Protein AF-0000000082892567 (afdb_homodimer)

Foldseek 3Di:
DPPCPPPDFAKFKFKQAAQAKIKMFIATLQLDTQWIDMDGHDACVVLDLVRRLVVVLVGLVVGCVVSVHADAGAEYFYAYHNQPDPVRQVVNQVCNCVVPVRHYVGYDYDHSQQLLQLQAAALAWAKEWEAALFIWIWTQGNLGDIDIAFPPDDVPGRFLHLLQLLVQLLVVVVCCVVVVDPDPDDCVVSVVLNCVLQVHDDVVSVVCQPPNPPDDSNSSSVSLVSLLVVLVPDVVSLVSLLRSLLVSLVRVVVCCVVYDLVCLAEGEYEYHYDSCVSVVSNVNSNLVNCLVPQSRFKYWYWYFDDGDSRSSRRQSRCCNPVNRHHDDDRNHNVVTTDTDDMDGHD/DPPPPPPDWAKFKFKQAAQAKIKMFIATLQLDTQWMDMDGHDACVVLDLVRRLVVVLVGLVVGCVVSVHADAGAEYFYAYHNQPDPVRVVVNQVCNCVVPVRHYVGYDYDHSQQLLQLQAAALAWAKEWEAALFIWIWTQGNLGDIDIAFPPDDVPGRFLHLLQLLVQLLVVVVCCVVVVDPDPDDCVVSVVLNCVLQVHDDVVSVVCQPPNPPDDSNSSSVSLVSLLVVLVPDVVSLVSLLRSLLVSLVRVVVCCVVYDLVCLAEGEYEYHYDSCVSVVSNVNSNLVNCLVPQSRFKYWYWYFDDGDSRSSRRQSRCCNPVNRHHDDCRSHNVPTTDTDDMDGHD

Nearest PDB structures (foldseek):
  2ch6-assembly1_D  TM=9.113E-01  e=1.694E-34  Homo sapiens
  2ch5-assembly1_A  TM=7.675E-01  e=1.002E-35  Homo sapiens
  2ch5-assembly2_D  TM=7.635E-01  e=1.196E-35  Homo sapiens
  2ch6-assembly2_C  TM=7.774E-01  e=2.400E-33  Homo sapiens
  2ch6-assembly2_B  TM=7.372E-01  e=2.327E-27  Homo sapiens

Radius of gyration: 31.5 Å; Cα contacts (8 Å, |Δi|>4): 1592; chains: 2; bounding box: 50×133×72 Å

Structure (mmCIF, N/CA/C/O backbone):
data_AF-0000000082892567-model_v1
#
loop_
_entity.id
_entity.type
_entity.pdbx_description
1 polymer 'N-acetyl-D-glucosamine kinase'
#
loop_
_atom_site.group_PDB
_atom_site.id
_atom_site.type_symbol
_atom_site.label_atom_id
_atom_site.label_alt_id
_atom_site.label_comp_id
_atom_site.label_asym_id
_atom_site.label_entity_id
_atom_site.label_seq_id
_atom_site.pdbx_PDB_ins_code
_atom_site.Cartn_x
_atom_site.Cartn_y
_atom_site.Cartn_z
_atom_site.occupancy
_atom_site.B_iso_or_equiv
_atom_site.auth_seq_id
_atom_site.auth_comp_id
_atom_site.auth_asym_id
_atom_site.auth_atom_id
_atom_site.pdbx_PDB_model_num
ATOM 1 N N . MET A 1 1 ? -14.508 -62.719 -37.344 1 25.8 1 MET A N 1
ATOM 2 C CA . MET A 1 1 ? -14.484 -61.375 -37.938 1 25.8 1 MET A CA 1
ATOM 3 C C . MET A 1 1 ? -14.031 -60.344 -36.906 1 25.8 1 MET A C 1
ATOM 5 O O . MET A 1 1 ? -14.789 -60 -36.031 1 25.8 1 MET A O 1
ATOM 9 N N . THR A 1 2 ? -12.742 -60.438 -36.406 1 26.75 2 THR A N 1
ATOM 10 C CA . THR A 1 2 ? -11.961 -59.938 -35.281 1 26.75 2 THR A CA 1
ATOM 11 C C . THR A 1 2 ? -11.867 -58.406 -35.312 1 26.75 2 THR A C 1
ATOM 13 O O . THR A 1 2 ? -11.352 -57.844 -36.281 1 26.75 2 THR A O 1
ATOM 16 N N . GLY A 1 3 ? -12.93 -57.656 -35.031 1 30.45 3 GLY A N 1
ATOM 17 C CA . GLY A 1 3 ? -12.984 -56.219 -35.031 1 30.45 3 GLY A CA 1
ATOM 18 C C . GLY A 1 3 ? -11.719 -55.562 -34.531 1 30.45 3 GLY A C 1
ATOM 19 O O . GLY A 1 3 ? -11.32 -55.781 -33.375 1 30.45 3 GLY A O 1
ATOM 20 N N . GLN A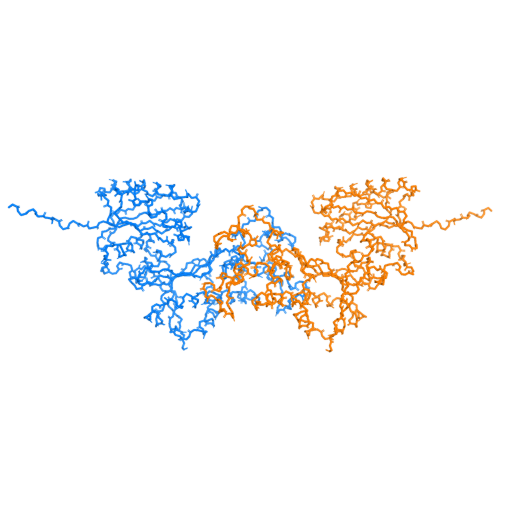 1 4 ? -10.609 -55.562 -35.281 1 30.02 4 GLN A N 1
ATOM 21 C CA . GLN A 1 4 ? -9.367 -54.844 -34.969 1 30.02 4 GLN A CA 1
ATOM 22 C C . GLN A 1 4 ? -9.641 -53.531 -34.281 1 30.02 4 GLN A C 1
ATOM 24 O O . GLN A 1 4 ? -10.234 -52.625 -34.875 1 30.02 4 GLN A O 1
ATOM 29 N N . LYS A 1 5 ? -10.156 -53.469 -33.094 1 39.41 5 LYS A N 1
ATOM 30 C CA . LYS A 1 5 ? -10.148 -52.25 -32.25 1 39.41 5 LYS A CA 1
ATOM 31 C C . LYS A 1 5 ? -8.891 -51.438 -32.5 1 39.41 5 LYS A C 1
ATOM 33 O O . LYS A 1 5 ? -7.801 -51.812 -32.062 1 39.41 5 LYS A O 1
ATOM 38 N N . GLY A 1 6 ? -8.398 -51 -33.688 1 37.25 6 GLY A N 1
ATOM 39 C CA . GLY A 1 6 ? -7.195 -50.281 -34.062 1 37.25 6 GLY A CA 1
ATOM 40 C C . GLY A 1 6 ? -6.746 -49.281 -33 1 37.25 6 GLY A C 1
ATOM 41 O O . GLY A 1 6 ? -7.562 -48.562 -32.438 1 37.25 6 GLY A O 1
ATOM 42 N N . ASP A 1 7 ? -5.789 -49.438 -32.094 1 42.62 7 ASP A N 1
ATOM 43 C CA . ASP A 1 7 ? -5.23 -48.906 -30.875 1 42.62 7 ASP A CA 1
ATOM 44 C C . ASP A 1 7 ? -5.023 -47.375 -31 1 42.62 7 ASP A C 1
ATOM 46 O O . ASP A 1 7 ? -3.984 -46.938 -31.484 1 42.62 7 ASP A O 1
ATOM 50 N N . GLY A 1 8 ? -5.836 -46.469 -31.703 1 52.12 8 GLY A N 1
ATOM 51 C CA . GLY A 1 8 ? -5.836 -45.125 -32.188 1 52.12 8 GLY A CA 1
ATOM 52 C C . GLY A 1 8 ? -5.16 -44.156 -31.25 1 52.12 8 GLY A C 1
ATOM 53 O O . GLY A 1 8 ? -5.219 -44.312 -30.031 1 52.12 8 GLY A O 1
ATOM 54 N N . VAL A 1 9 ? -4.094 -43.344 -31.812 1 65.06 9 VAL A N 1
ATOM 55 C CA . VAL A 1 9 ? -3.25 -42.375 -31.141 1 65.06 9 VAL A CA 1
ATOM 56 C C . VAL A 1 9 ? -4.117 -41.406 -30.344 1 65.06 9 VAL A C 1
ATOM 58 O O . VAL A 1 9 ? -5.012 -40.75 -30.906 1 65.06 9 VAL A O 1
ATOM 61 N N . ARG A 1 10 ? -4.094 -41.469 -28.953 1 88.62 10 ARG A N 1
ATOM 62 C CA . ARG A 1 10 ? -4.855 -40.562 -28.109 1 88.62 10 ARG A CA 1
ATOM 63 C C . ARG A 1 10 ? -4.41 -39.125 -28.344 1 88.62 10 ARG A C 1
ATOM 65 O O . ARG A 1 10 ? -3.219 -38.844 -28.484 1 88.62 10 ARG A O 1
ATOM 72 N N . LEU A 1 11 ? -5.395 -38.375 -28.609 1 95.44 11 LEU A N 1
ATOM 73 C CA . LEU A 1 11 ? -5.184 -36.938 -28.891 1 95.44 11 LEU A CA 1
ATOM 74 C C . LEU A 1 11 ? -5.457 -36.094 -27.641 1 95.44 11 LEU A C 1
ATOM 76 O O . LEU A 1 11 ? -6.457 -36.312 -26.953 1 95.44 11 LEU A O 1
ATOM 80 N N . TYR A 1 12 ? -4.484 -35.25 -27.328 1 96.75 12 TYR A N 1
ATOM 81 C CA . TYR A 1 12 ? -4.625 -34.312 -26.234 1 96.75 12 TYR A CA 1
ATOM 82 C C . TYR A 1 12 ? -4.465 -32.875 -26.719 1 96.75 12 TYR A C 1
ATOM 84 O O . TYR A 1 12 ? -3.844 -32.625 -27.75 1 96.75 12 TYR A O 1
ATOM 92 N N . ALA A 1 13 ? -5.027 -31.938 -25.984 1 97.94 13 ALA A N 1
ATOM 93 C CA . ALA A 1 13 ? -4.875 -30.516 -26.328 1 97.94 13 ALA A CA 1
ATOM 94 C C . ALA A 1 13 ? -4.59 -29.688 -25.094 1 97.94 13 ALA A C 1
ATOM 96 O O . ALA A 1 13 ? -4.938 -30.078 -23.969 1 97.94 13 ALA A O 1
ATOM 97 N N . GLY A 1 14 ? -3.848 -28.641 -25.281 1 97.19 14 GLY A N 1
ATOM 98 C CA . GLY A 1 14 ? -3.555 -27.672 -24.25 1 97.19 14 GLY A CA 1
ATOM 99 C C . GLY A 1 14 ? -3.771 -26.234 -24.688 1 97.19 14 GLY A C 1
ATOM 100 O O . GLY A 1 14 ? -3.539 -25.891 -25.859 1 97.19 14 GLY A O 1
ATOM 101 N N . VAL A 1 15 ? -4.234 -25.406 -23.766 1 97.25 15 VAL A N 1
ATOM 102 C CA . VAL A 1 15 ? -4.449 -23.984 -24 1 97.25 15 VAL A CA 1
ATOM 103 C C . VAL A 1 15 ? -3.713 -23.156 -22.953 1 97.25 15 VAL A C 1
ATOM 105 O O . VAL A 1 15 ? -3.811 -23.453 -21.75 1 97.25 15 VAL A O 1
ATOM 108 N N . GLU A 1 16 ? -2.943 -22.266 -23.359 1 94.69 16 GLU A N 1
ATOM 109 C CA . GLU A 1 16 ? -2.404 -21.203 -22.5 1 94.69 16 GLU A CA 1
ATOM 110 C C . GLU A 1 16 ? -3.035 -19.859 -22.828 1 94.69 16 GLU A C 1
ATOM 112 O O . GLU A 1 16 ? -2.844 -19.328 -23.922 1 94.69 16 GLU A O 1
ATOM 117 N N . GLY A 1 17 ? -3.721 -19.312 -21.906 1 92.5 17 GLY A N 1
ATOM 118 C CA . GLY A 1 17 ? -4.426 -18.062 -22.141 1 92.5 17 GLY A CA 1
ATOM 119 C C . GLY A 1 17 ? -3.893 -16.922 -21.297 1 92.5 17 GLY A C 1
ATOM 120 O O . GLY A 1 17 ? -3.912 -16.984 -20.062 1 92.5 17 GLY A O 1
ATOM 121 N N . GLY A 1 18 ? -3.471 -15.891 -21.938 1 85.19 18 GLY A N 1
ATOM 122 C CA . GLY A 1 18 ? -3.035 -14.656 -21.312 1 85.19 18 GLY A CA 1
ATOM 123 C C . GLY A 1 18 ? -3.846 -13.445 -21.75 1 85.19 18 GLY A C 1
ATOM 124 O O . GLY A 1 18 ? -4.785 -13.578 -22.531 1 85.19 18 GLY A O 1
ATOM 125 N N . ALA A 1 19 ? -3.508 -12.273 -21.312 1 74 19 ALA A N 1
ATOM 126 C CA . ALA A 1 19 ? -4.262 -11.047 -21.578 1 74 19 ALA A CA 1
ATOM 127 C C . ALA A 1 19 ? -4.141 -10.625 -23.031 1 74 19 ALA A C 1
ATOM 129 O O . ALA A 1 19 ? -5.07 -10.047 -23.594 1 74 19 ALA A O 1
ATOM 130 N N . THR A 1 20 ? -3.09 -10.938 -23.609 1 77.5 20 THR A N 1
ATOM 131 C CA . THR A 1 20 ? -2.842 -10.43 -24.953 1 77.5 20 THR A CA 1
ATOM 132 C C . THR A 1 20 ? -3.182 -11.484 -26 1 77.5 20 THR A C 1
ATOM 134 O O . THR A 1 20 ? -3.775 -11.172 -27.031 1 77.5 20 THR A O 1
ATOM 137 N N . HIS A 1 21 ? -2.76 -12.695 -25.734 1 86.88 21 HIS A N 1
ATOM 138 C CA . HIS A 1 21 ? -3.027 -13.797 -26.656 1 86.88 21 HIS A CA 1
ATOM 139 C C . HIS A 1 21 ? -3.207 -15.109 -25.906 1 86.88 21 HIS A C 1
ATOM 141 O O . HIS A 1 21 ? -2.842 -15.219 -24.734 1 86.88 21 HIS A O 1
ATOM 147 N N . PHE A 1 22 ? -3.875 -16 -26.625 1 91.38 22 PHE A N 1
ATOM 148 C CA . PHE A 1 22 ? -3.811 -17.375 -26.109 1 91.38 22 PHE A CA 1
ATOM 149 C C . PHE A 1 22 ? -3.348 -18.328 -27.203 1 91.38 22 PHE A C 1
ATOM 151 O O . PHE A 1 22 ? -3.381 -18 -28.391 1 91.38 22 PHE A O 1
ATOM 158 N N . HIS A 1 23 ? -2.77 -19.453 -26.797 1 94.44 23 HIS A N 1
ATOM 159 C CA . HIS A 1 23 ? -2.17 -20.469 -27.641 1 94.44 23 HIS A CA 1
ATOM 160 C C . HIS A 1 23 ? -2.812 -21.828 -27.406 1 94.44 23 HIS A C 1
ATOM 162 O O . HIS A 1 23 ? -3.105 -22.188 -26.266 1 94.44 23 HIS A O 1
ATOM 168 N N . VAL A 1 24 ? -3.029 -22.516 -28.516 1 96.44 24 VAL A N 1
ATOM 169 C CA . VAL A 1 24 ? -3.561 -23.875 -28.438 1 96.44 24 VAL A CA 1
ATOM 170 C C . VAL A 1 24 ? -2.592 -24.859 -29.109 1 96.44 24 VAL A C 1
ATOM 172 O O . VAL A 1 24 ? -1.979 -24.531 -30.125 1 96.44 24 VAL A O 1
ATOM 175 N N . VAL A 1 25 ? -2.477 -26.047 -28.516 1 96.19 25 VAL A N 1
ATOM 176 C CA . VAL A 1 25 ? -1.657 -27.078 -29.125 1 96.19 25 VAL A CA 1
ATOM 177 C C . VAL A 1 25 ? -2.379 -28.422 -29.031 1 96.19 25 VAL A C 1
ATOM 179 O O . VAL A 1 25 ? -3.121 -28.672 -28.078 1 96.19 25 VAL A O 1
ATOM 182 N N . PHE A 1 26 ? -2.232 -29.234 -30.078 1 96.94 26 PHE A N 1
ATOM 183 C CA . PHE A 1 26 ? -2.615 -30.641 -30.062 1 96.94 26 PHE A CA 1
ATOM 184 C C . PHE A 1 26 ? -1.384 -31.531 -30.016 1 96.94 26 PHE A C 1
ATOM 186 O O . PHE A 1 26 ? -0.423 -31.328 -30.75 1 96.94 26 PHE A O 1
ATOM 193 N N . ILE A 1 27 ? -1.401 -32.469 -29.094 1 93.31 27 ILE A N 1
ATOM 194 C CA . ILE A 1 27 ? -0.278 -33.406 -29.031 1 93.31 27 ILE A CA 1
ATOM 195 C C . ILE A 1 27 ? -0.796 -34.844 -29.016 1 93.31 27 ILE A C 1
ATOM 197 O O . ILE A 1 27 ? -1.955 -35.062 -28.672 1 93.31 27 ILE A O 1
ATOM 201 N N . ASP A 1 28 ? 0.092 -35.781 -29.391 1 92.06 28 ASP A N 1
ATOM 202 C CA . ASP A 1 28 ? -0.268 -37.188 -29.312 1 92.06 28 ASP A CA 1
ATOM 203 C C . ASP A 1 28 ? 0.314 -37.812 -28.062 1 92.06 28 ASP A C 1
ATOM 205 O O . ASP A 1 28 ? 0.802 -37.125 -27.172 1 92.06 28 ASP A O 1
ATOM 209 N N . SER A 1 29 ? 0.178 -39.156 -27.906 1 88.5 29 SER A N 1
ATOM 210 C CA . SER A 1 29 ? 0.551 -39.875 -26.703 1 88.5 29 SER A CA 1
ATOM 211 C C . SER A 1 29 ? 2.062 -39.875 -26.5 1 88.5 29 SER A C 1
ATOM 213 O O . SER A 1 29 ? 2.551 -40.25 -25.422 1 88.5 29 SER A O 1
ATOM 215 N N . THR A 1 30 ? 2.803 -39.375 -27.531 1 81.88 30 THR A N 1
ATOM 216 C CA . THR A 1 30 ? 4.25 -39.312 -27.391 1 81.88 30 THR A CA 1
ATOM 217 C C . THR A 1 30 ? 4.676 -37.875 -27.031 1 81.88 30 THR A C 1
ATOM 219 O O . THR A 1 30 ? 5.852 -37.625 -26.766 1 81.88 30 THR A O 1
ATOM 222 N N . GLY A 1 31 ? 3.732 -37.031 -27.062 1 82.75 31 GLY A N 1
ATOM 223 C CA . GLY A 1 31 ? 4.047 -35.625 -26.766 1 82.75 31 GLY A CA 1
ATOM 224 C C . GLY A 1 31 ? 4.367 -34.812 -28 1 82.75 31 GLY A C 1
ATOM 225 O O . GLY A 1 31 ? 4.68 -33.625 -27.906 1 82.75 31 GLY A O 1
ATOM 226 N N . GLN A 1 32 ? 4.301 -35.406 -29.156 1 86.06 32 GLN A N 1
ATOM 227 C CA . GLN A 1 32 ? 4.57 -34.719 -30.406 1 86.06 32 GLN A CA 1
ATOM 228 C C . GLN A 1 32 ? 3.455 -33.719 -30.719 1 86.06 32 GLN A C 1
ATOM 230 O O . GLN A 1 32 ? 2.271 -34.062 -30.656 1 86.06 32 GLN A O 1
ATOM 235 N N . LYS A 1 33 ? 3.895 -32.562 -31.078 1 91.69 33 LYS A N 1
ATOM 236 C CA . LYS A 1 33 ? 2.93 -31.547 -31.469 1 91.69 33 LYS A CA 1
ATOM 237 C C . LYS A 1 33 ? 2.363 -31.844 -32.875 1 91.69 33 LYS A C 1
ATOM 239 O O . LYS A 1 33 ? 3.117 -32.031 -33.812 1 91.69 33 LYS A O 1
ATOM 244 N N . LEU A 1 34 ? 1.123 -31.828 -32.969 1 95.06 34 LEU A N 1
ATOM 245 C CA . LEU A 1 34 ? 0.446 -32.156 -34.219 1 95.06 34 LEU A CA 1
ATOM 246 C C . LEU A 1 34 ? -0.129 -30.891 -34.875 1 95.06 34 LEU A C 1
ATOM 248 O O . LEU A 1 34 ? -0.246 -30.828 -36.094 1 95.06 34 LEU A O 1
ATOM 252 N N . ALA A 1 35 ? -0.543 -29.984 -34.062 1 96.62 35 ALA A N 1
ATOM 253 C CA . ALA A 1 35 ? -1.157 -28.75 -34.562 1 96.62 35 ALA A CA 1
ATOM 254 C C . ALA A 1 35 ? -1.074 -27.656 -33.5 1 96.62 35 ALA A C 1
ATOM 256 O O . ALA A 1 35 ? -0.91 -27.938 -32.312 1 96.62 35 ALA A O 1
ATOM 257 N N . GLU A 1 36 ? -1.102 -26.484 -33.969 1 96.19 36 GLU A N 1
ATOM 258 C CA . GLU A 1 36 ? -1.115 -25.328 -33.062 1 96.19 36 GLU A CA 1
ATOM 259 C C . GLU A 1 36 ? -1.984 -24.203 -33.625 1 96.19 36 GLU A C 1
ATOM 261 O O . GLU A 1 36 ? -2.209 -24.125 -34.812 1 96.19 36 GLU A O 1
ATOM 266 N N . GLY A 1 37 ? -2.508 -23.391 -32.75 1 95.25 37 GLY A N 1
ATOM 267 C CA . GLY A 1 37 ? -3.316 -22.234 -33.062 1 95.25 37 GLY A CA 1
ATOM 268 C C . GLY A 1 37 ? -3.162 -21.094 -32.094 1 95.25 37 GLY A C 1
ATOM 269 O O . GLY A 1 37 ? -2.514 -21.25 -31.047 1 95.25 37 GLY A O 1
ATOM 270 N N . THR A 1 38 ? -3.619 -19.922 -32.5 1 94.5 38 THR A N 1
ATOM 271 C CA . THR A 1 38 ? -3.549 -18.75 -31.641 1 94.5 38 THR A CA 1
ATOM 272 C C . THR A 1 38 ? -4.855 -17.969 -31.688 1 94.5 38 THR A C 1
ATOM 274 O O . THR A 1 38 ? -5.672 -18.172 -32.594 1 94.5 38 THR A O 1
ATOM 277 N N . GLY A 1 39 ? -5.039 -17.219 -30.703 1 92.44 39 GLY A N 1
ATOM 278 C CA . GLY A 1 39 ? -6.184 -16.312 -30.641 1 92.44 39 GLY A CA 1
ATOM 279 C C . GLY A 1 39 ? -5.914 -15.062 -29.844 1 92.44 39 GLY A C 1
ATOM 280 O O . GLY A 1 39 ? -4.805 -14.867 -29.328 1 92.44 39 GLY A O 1
ATOM 281 N N . GLU A 1 40 ? -7.008 -14.203 -29.797 1 90.69 40 GLU A N 1
ATOM 282 C CA . GLU A 1 40 ? -6.93 -12.969 -29.031 1 90.69 40 GLU A CA 1
ATOM 283 C C . GLU A 1 40 ? -6.941 -13.25 -27.531 1 90.69 40 GLU A C 1
ATOM 285 O O . GLU A 1 40 ? -7.383 -14.312 -27.094 1 90.69 40 GLU A O 1
ATOM 290 N N . GLY A 1 41 ? -6.586 -12.266 -26.828 1 88.12 41 GLY A N 1
ATOM 291 C CA . GLY A 1 41 ? -6.434 -12.383 -25.375 1 88.12 41 GLY A CA 1
ATOM 292 C C . GLY A 1 41 ? -7.578 -13.117 -24.719 1 88.12 41 GLY A C 1
ATOM 293 O O . GLY A 1 41 ? -8.719 -13.039 -25.172 1 88.12 41 GLY A O 1
ATOM 294 N N . LEU A 1 42 ? -7.23 -13.883 -23.594 1 89.44 42 LEU A N 1
ATOM 295 C CA . LEU A 1 42 ? -8.188 -14.711 -22.875 1 89.44 42 LEU A CA 1
ATOM 296 C C . LEU A 1 42 ? -7.941 -14.641 -21.375 1 89.44 42 LEU A C 1
ATOM 298 O O . LEU A 1 42 ? -6.957 -15.188 -20.875 1 89.44 42 LEU A O 1
ATOM 302 N N . ASN A 1 43 ? -8.828 -14.008 -20.672 1 87.25 43 ASN A N 1
ATOM 303 C CA . ASN A 1 43 ? -8.859 -13.945 -19.219 1 87.25 43 ASN A CA 1
ATOM 304 C C . ASN A 1 43 ? -10.219 -14.391 -18.672 1 87.25 43 ASN A C 1
ATOM 306 O O . ASN A 1 43 ? -11.25 -13.797 -19 1 87.25 43 ASN A O 1
ATOM 310 N N . LEU A 1 44 ? -10.133 -15.391 -17.891 1 90 44 LEU A N 1
ATOM 311 C CA . LEU A 1 44 ? -11.352 -16.047 -17.453 1 90 44 LEU A CA 1
ATOM 312 C C . LEU A 1 44 ? -12.242 -15.07 -16.688 1 90 44 LEU A C 1
ATOM 314 O O . LEU A 1 44 ? -13.469 -15.078 -16.844 1 90 44 LEU A O 1
ATOM 318 N N . LEU A 1 45 ? -11.664 -14.219 -15.93 1 81.19 45 LEU A N 1
ATOM 319 C CA . LEU A 1 45 ? -12.438 -13.289 -15.117 1 81.19 45 LEU A CA 1
ATOM 320 C C . LEU A 1 45 ? -13.086 -12.219 -15.984 1 81.19 45 LEU A C 1
ATOM 322 O O . LEU A 1 45 ? -14.18 -11.734 -15.664 1 81.19 45 LEU A O 1
ATOM 326 N N . ILE A 1 46 ? -12.484 -11.875 -17.062 1 80.88 46 ILE A N 1
ATOM 327 C CA . ILE A 1 46 ? -12.969 -10.82 -17.938 1 80.88 46 ILE A CA 1
ATOM 328 C C . ILE A 1 46 ? -13.992 -11.391 -18.922 1 80.88 46 ILE A C 1
ATOM 330 O O . ILE A 1 46 ? -15.078 -10.828 -19.078 1 80.88 46 ILE A O 1
ATOM 334 N N . GLU A 1 47 ? -13.688 -12.555 -19.453 1 89.44 47 GLU A N 1
ATOM 335 C CA . GLU A 1 47 ? -14.516 -13.148 -20.5 1 89.44 47 GLU A CA 1
ATOM 336 C C . GLU A 1 47 ? -15.703 -13.906 -19.906 1 89.44 47 GLU A C 1
ATOM 338 O O . GLU A 1 47 ? -16.719 -14.102 -20.562 1 89.44 47 GLU A O 1
ATOM 343 N N . GLY A 1 48 ? -15.508 -14.359 -18.75 1 90.56 48 GLY A N 1
ATOM 344 C CA . GLY A 1 48 ? -16.516 -15.211 -18.141 1 90.56 48 GLY A CA 1
ATOM 345 C C . GLY A 1 48 ? -16.453 -16.656 -18.625 1 90.56 48 GLY A C 1
ATOM 346 O O . GLY A 1 48 ? -15.805 -16.953 -19.625 1 90.56 48 GLY A O 1
ATOM 347 N N . VAL A 1 49 ? -17.203 -17.547 -17.938 1 95.5 49 VAL A N 1
ATOM 348 C CA . VAL A 1 49 ? -17.172 -18.984 -18.188 1 95.5 49 VAL A CA 1
ATOM 349 C C . VAL A 1 49 ? -17.688 -19.281 -19.609 1 95.5 49 VAL A C 1
ATOM 351 O O . VAL A 1 49 ? -17.016 -19.969 -20.375 1 95.5 49 VAL A O 1
ATOM 354 N N . GLU A 1 50 ? -18.766 -18.734 -19.953 1 96.56 50 GLU A N 1
ATOM 355 C CA . GLU A 1 50 ? -19.375 -19.016 -21.25 1 96.56 50 GLU A CA 1
ATOM 356 C C . GLU A 1 50 ? -18.531 -18.438 -22.391 1 96.56 50 GLU A C 1
ATOM 358 O O . GLU A 1 50 ? -18.266 -19.125 -23.375 1 96.56 50 GLU A O 1
ATOM 363 N N . GLY A 1 51 ? -18.156 -17.203 -22.188 1 95.5 51 GLY A N 1
ATOM 364 C CA . GLY A 1 51 ? -17.344 -16.531 -23.203 1 95.5 51 GLY A CA 1
ATOM 365 C C . GLY A 1 51 ? -16 -17.203 -23.422 1 95.5 51 GLY A C 1
ATOM 366 O O . GLY A 1 51 ? -15.602 -17.438 -24.562 1 95.5 51 GLY A O 1
ATOM 367 N N . ALA A 1 52 ? -15.336 -17.516 -22.422 1 96 52 ALA A N 1
ATOM 368 C CA . ALA A 1 52 ? -14.039 -18.188 -22.516 1 96 52 ALA A CA 1
ATOM 369 C C . ALA A 1 52 ? -14.172 -19.562 -23.156 1 96 52 ALA A C 1
ATOM 371 O O . ALA A 1 52 ? -13.375 -19.922 -24.016 1 96 52 ALA A O 1
ATOM 372 N N . SER A 1 53 ? -15.203 -20.281 -22.766 1 97.25 53 SER A N 1
ATOM 373 C CA . SER A 1 53 ? -15.43 -21.625 -23.297 1 97.25 53 SER A CA 1
ATOM 374 C C . SER A 1 53 ? -15.688 -21.594 -24.797 1 97.25 53 SER A C 1
ATOM 376 O O . SER A 1 53 ? -15.125 -22.391 -25.547 1 97.25 53 SER A O 1
ATOM 378 N N . LYS A 1 54 ? -16.5 -20.688 -25.156 1 97.12 54 LYS A N 1
ATOM 379 C CA . LYS A 1 54 ? -16.812 -20.578 -26.578 1 97.12 54 LYS A CA 1
ATOM 380 C C . LYS A 1 54 ? -15.578 -20.234 -27.391 1 97.12 54 LYS A C 1
ATOM 382 O O . LYS A 1 54 ? -15.32 -20.844 -28.438 1 97.12 54 LYS A O 1
ATOM 387 N N . LYS A 1 55 ? -14.852 -19.281 -26.938 1 96.38 55 LYS A N 1
ATOM 388 C CA . LYS A 1 55 ? -13.633 -18.844 -27.625 1 96.38 55 LYS A CA 1
ATOM 389 C C . LYS A 1 55 ? -12.648 -20.016 -27.781 1 96.38 55 LYS A C 1
ATOM 391 O O . LYS A 1 55 ? -12.07 -20.188 -28.844 1 96.38 55 LYS A O 1
ATOM 396 N N . ILE A 1 56 ? -12.469 -20.75 -26.75 1 97.5 56 ILE A N 1
ATOM 397 C CA . ILE A 1 56 ? -11.539 -21.875 -26.734 1 97.5 56 ILE A CA 1
ATOM 398 C C . ILE A 1 56 ? -12.047 -22.969 -27.656 1 97.5 56 ILE A C 1
ATOM 400 O O . ILE A 1 56 ? -11.305 -23.469 -28.516 1 97.5 56 ILE A O 1
ATOM 404 N N . ALA A 1 57 ? -13.305 -23.297 -27.531 1 98.06 57 ALA A N 1
ATOM 405 C CA . ALA A 1 57 ? -13.898 -24.375 -28.328 1 98.06 57 ALA A CA 1
ATOM 406 C C . ALA A 1 57 ? -13.836 -24.062 -29.812 1 98.06 57 ALA A C 1
ATOM 408 O O . ALA A 1 57 ? -13.477 -24.922 -30.625 1 98.06 57 ALA A O 1
ATOM 409 N N . ASP A 1 58 ? -14.18 -22.844 -30.078 1 97.81 58 ASP A N 1
ATOM 410 C CA . ASP A 1 58 ? -14.156 -22.438 -31.484 1 97.81 58 ASP A CA 1
ATOM 411 C C . ASP A 1 58 ? -12.75 -22.562 -32.062 1 97.81 58 ASP A C 1
ATOM 413 O O . ASP A 1 58 ? -12.578 -23.047 -33.188 1 97.81 58 ASP A O 1
ATOM 417 N N . ASN A 1 59 ? -11.805 -22.125 -31.359 1 97.88 59 ASN A N 1
ATOM 418 C CA . ASN A 1 59 ? -10.43 -22.188 -31.828 1 97.88 59 ASN A CA 1
ATOM 419 C C . ASN A 1 59 ? -9.953 -23.641 -31.969 1 97.88 59 ASN A C 1
ATOM 421 O O . ASN A 1 59 ? -9.289 -23.984 -32.938 1 97.88 59 ASN A O 1
ATOM 425 N N . LEU A 1 60 ? -10.297 -24.422 -31 1 98.06 60 LEU A N 1
ATOM 426 C CA . LEU A 1 60 ? -9.914 -25.828 -31.031 1 98.06 60 LEU A CA 1
ATOM 427 C C . LEU A 1 60 ? -10.523 -26.531 -32.25 1 98.06 60 LEU A C 1
ATOM 429 O O . LEU A 1 60 ? -9.852 -27.312 -32.938 1 98.06 60 LEU A O 1
ATOM 433 N N . LYS A 1 61 ? -11.766 -26.281 -32.531 1 98.19 61 LYS A N 1
ATOM 434 C CA . LYS A 1 61 ? -12.438 -26.859 -33.688 1 98.19 61 LYS A CA 1
ATOM 435 C C . LYS A 1 61 ? -11.766 -26.422 -35 1 98.19 61 LYS A C 1
ATOM 437 O O . LYS A 1 61 ? -11.492 -27.25 -35.844 1 98.19 61 LYS A O 1
ATOM 442 N N . ASP A 1 62 ? -11.547 -25.156 -35.031 1 98.06 62 ASP A N 1
ATOM 443 C CA . ASP A 1 62 ? -10.922 -24.609 -36.219 1 98.06 62 ASP A CA 1
ATOM 444 C C . ASP A 1 62 ? -9.531 -25.203 -36.438 1 98.06 62 ASP A C 1
ATOM 446 O O . ASP A 1 62 ? -9.188 -25.609 -37.562 1 98.06 62 ASP A O 1
ATOM 450 N N . THR A 1 63 ? -8.727 -25.266 -35.375 1 98 63 THR A N 1
ATOM 451 C CA . THR A 1 63 ? -7.363 -25.781 -35.438 1 98 63 THR A CA 1
ATOM 452 C C . THR A 1 63 ? -7.367 -27.266 -35.812 1 98 63 THR A C 1
ATOM 454 O O . THR A 1 63 ? -6.559 -27.719 -36.625 1 98 63 THR A O 1
ATOM 457 N N . ALA A 1 64 ? -8.227 -28.031 -35.219 1 97.44 64 ALA A N 1
ATOM 458 C CA . ALA A 1 64 ? -8.344 -29.453 -35.5 1 97.44 64 ALA A CA 1
ATOM 459 C C . ALA A 1 64 ? -8.727 -29.688 -36.969 1 97.44 64 ALA A C 1
ATOM 461 O O . ALA A 1 64 ? -8.156 -30.562 -37.625 1 97.44 64 ALA A O 1
ATOM 462 N N . ALA A 1 65 ? -9.664 -28.938 -37.438 1 97.31 65 ALA A N 1
ATOM 463 C CA . ALA A 1 65 ? -10.125 -29.078 -38.812 1 97.31 65 ALA A CA 1
ATOM 464 C C . ALA A 1 65 ? -9 -28.812 -39.781 1 97.31 65 ALA A C 1
ATOM 466 O O . ALA A 1 65 ? -8.82 -29.562 -40.75 1 97.31 65 ALA A O 1
ATOM 467 N N . LYS A 1 66 ? -8.305 -27.797 -39.594 1 97.31 66 LYS A N 1
ATOM 468 C CA . LYS A 1 66 ? -7.207 -27.422 -40.469 1 97.31 66 LYS A CA 1
ATOM 469 C C . LYS A 1 66 ? -6.125 -28.5 -40.5 1 97.31 66 LYS A C 1
ATOM 471 O O . LYS A 1 66 ? -5.477 -28.703 -41.531 1 97.31 66 LYS A O 1
ATOM 476 N N . ALA A 1 67 ? -5.961 -29.172 -39.406 1 97 67 ALA A N 1
ATOM 477 C CA . ALA A 1 67 ? -4.887 -30.156 -39.281 1 97 67 ALA A CA 1
ATOM 478 C C . ALA A 1 67 ? -5.395 -31.562 -39.594 1 97 67 ALA A C 1
ATOM 480 O O . ALA A 1 67 ? -4.617 -32.531 -39.594 1 97 67 ALA A O 1
ATOM 481 N N . GLY A 1 68 ? -6.66 -31.656 -39.781 1 96.06 68 GLY A N 1
ATOM 482 C CA . GLY A 1 68 ? -7.25 -32.938 -40.062 1 96.06 68 GLY A CA 1
ATOM 483 C C . GLY A 1 68 ? -7.324 -33.844 -38.844 1 96.06 68 GLY A C 1
ATOM 484 O O . GLY A 1 68 ? -7.141 -35.062 -38.969 1 96.06 68 GLY A O 1
ATOM 485 N N . LEU A 1 69 ? -7.5 -33.281 -37.719 1 96.38 69 LEU A N 1
ATOM 486 C CA . LEU A 1 69 ? -7.605 -34.062 -36.469 1 96.38 69 LEU A CA 1
ATOM 487 C C . LEU A 1 69 ? -9.062 -34.281 -36.094 1 96.38 69 LEU A C 1
ATOM 489 O O . LEU A 1 69 ? -9.914 -33.438 -36.312 1 96.38 69 LEU A O 1
ATOM 493 N N . SER A 1 70 ? -9.289 -35.406 -35.5 1 95.56 70 SER A N 1
ATOM 494 C CA . SER A 1 70 ? -10.648 -35.75 -35.094 1 95.56 70 SER A CA 1
ATOM 495 C C . SER A 1 70 ? -10.898 -35.406 -33.625 1 95.56 70 SER A C 1
ATOM 497 O O . SER A 1 70 ? -10.078 -35.719 -32.75 1 95.56 70 SER A O 1
ATOM 499 N N . LEU A 1 71 ? -11.992 -34.875 -33.375 1 96.69 71 LEU A N 1
ATOM 500 C CA . LEU A 1 71 ? -12.453 -34.562 -32 1 96.69 71 LEU A CA 1
ATOM 501 C C . LEU A 1 71 ? -13.516 -35.562 -31.562 1 96.69 71 LEU A C 1
ATOM 503 O O . LEU A 1 71 ? -14.164 -36.219 -32.375 1 96.69 71 LEU A O 1
ATOM 507 N N . PRO A 1 72 ? -13.633 -35.75 -30.281 1 97.44 72 PRO A N 1
ATOM 508 C CA . PRO A 1 72 ? -13.055 -35 -29.172 1 97.44 72 PRO A CA 1
ATOM 509 C C . PRO A 1 72 ? -11.656 -35.469 -28.797 1 97.44 72 PRO A C 1
ATOM 511 O O . PRO A 1 72 ? -11.32 -36.625 -29.031 1 97.44 72 PRO A O 1
ATOM 514 N N . VAL A 1 73 ? -10.867 -34.594 -28.219 1 97.94 73 VAL A N 1
ATOM 515 C CA . VAL A 1 73 ? -9.625 -35 -27.594 1 97.94 73 VAL A CA 1
ATOM 516 C C . VAL A 1 73 ? -9.93 -35.781 -26.297 1 97.94 73 VAL A C 1
ATOM 518 O O . VAL A 1 73 ? -10.961 -35.531 -25.672 1 97.94 73 VAL A O 1
ATOM 521 N N . ALA A 1 74 ? -8.984 -36.625 -25.906 1 97 74 ALA A N 1
ATOM 522 C CA . ALA A 1 74 ? -9.172 -37.406 -24.703 1 97 74 ALA A CA 1
ATOM 523 C C . ALA A 1 74 ? -9.109 -36.531 -23.453 1 97 74 ALA A C 1
ATOM 525 O O . ALA A 1 74 ? -9.836 -36.781 -22.484 1 97 74 ALA A O 1
ATOM 526 N N . ALA A 1 75 ? -8.219 -35.594 -23.5 1 97.25 75 ALA A N 1
ATOM 527 C CA . ALA A 1 75 ? -8.07 -34.656 -22.375 1 97.25 75 ALA A CA 1
ATOM 528 C C . ALA A 1 75 ? -7.656 -33.25 -22.875 1 97.25 75 ALA A C 1
ATOM 530 O O . ALA A 1 75 ? -6.797 -33.156 -23.75 1 97.25 75 ALA A O 1
ATOM 531 N N . LEU A 1 76 ? -8.297 -32.219 -22.312 1 98.25 76 LEU A N 1
ATOM 532 C CA . LEU A 1 76 ? -7.988 -30.828 -22.594 1 98.25 76 LEU A CA 1
ATOM 533 C C . LEU A 1 76 ? -7.473 -30.125 -21.344 1 98.25 76 LEU A C 1
ATOM 535 O O . LEU A 1 76 ? -8.148 -30.094 -20.312 1 98.25 76 LEU A O 1
ATOM 539 N N . GLY A 1 77 ? -6.242 -29.641 -21.453 1 97.31 77 GLY A N 1
ATOM 540 C CA . GLY A 1 77 ? -5.688 -28.828 -20.391 1 97.31 77 GLY A CA 1
ATOM 541 C C . GLY A 1 77 ? -5.82 -27.344 -20.656 1 97.31 77 GLY A C 1
ATOM 542 O O . GLY A 1 77 ? -5.461 -26.859 -21.734 1 97.31 77 GLY A O 1
ATOM 543 N N . LEU A 1 78 ? -6.324 -26.609 -19.656 1 97.56 78 LEU A N 1
ATOM 544 C CA . LEU A 1 78 ? -6.492 -25.172 -19.734 1 97.56 78 LEU A CA 1
ATOM 545 C C . LEU A 1 78 ? -5.641 -24.469 -18.688 1 97.56 78 LEU A C 1
ATOM 547 O O . LEU A 1 78 ? -5.824 -24.688 -17.484 1 97.56 78 LEU A O 1
ATOM 551 N N . GLY A 1 79 ? -4.664 -23.703 -19.078 1 96.19 79 GLY A N 1
ATOM 552 C CA . GLY A 1 79 ? -3.936 -22.766 -18.25 1 96.19 79 GLY A CA 1
ATOM 553 C C . GLY A 1 79 ? -4.281 -21.312 -18.547 1 96.19 79 GLY A C 1
ATOM 554 O O . GLY A 1 79 ? -3.719 -20.703 -19.453 1 96.19 79 GLY A O 1
ATOM 555 N N . LEU A 1 80 ? -5.148 -20.734 -17.734 1 94.5 80 LEU A N 1
ATOM 556 C CA . LEU A 1 80 ? -5.727 -19.438 -18.109 1 94.5 80 LEU A CA 1
ATOM 557 C C . LEU A 1 80 ? -5.398 -18.375 -17.078 1 94.5 80 LEU A C 1
ATOM 559 O O . LEU A 1 80 ? -5.418 -18.641 -15.867 1 94.5 80 LEU A O 1
ATOM 563 N N . ALA A 1 81 ? -5.082 -17.203 -17.578 1 88.19 81 ALA A N 1
ATOM 564 C CA . ALA A 1 81 ? -5.059 -16.047 -16.688 1 88.19 81 ALA A CA 1
ATOM 565 C C . ALA A 1 81 ? -6.41 -15.844 -16.016 1 88.19 81 ALA A C 1
ATOM 567 O O . ALA A 1 81 ? -7.457 -16.016 -16.641 1 88.19 81 ALA A O 1
ATOM 568 N N . GLY A 1 82 ? -6.371 -15.539 -14.711 1 84.06 82 GLY A N 1
ATOM 569 C CA . GLY A 1 82 ? -7.602 -15.258 -13.984 1 84.06 82 GLY A CA 1
ATOM 570 C C . GLY A 1 82 ? -8.227 -16.5 -13.375 1 84.06 82 GLY A C 1
ATOM 571 O O . GLY A 1 82 ? -9.227 -16.406 -12.656 1 84.06 82 GLY A O 1
ATOM 572 N N . ALA A 1 83 ? -7.672 -17.703 -13.656 1 90.12 83 ALA A N 1
ATOM 573 C CA . ALA A 1 83 ? -8.211 -18.953 -13.133 1 90.12 83 ALA A CA 1
ATOM 574 C C . ALA A 1 83 ? -7.734 -19.203 -11.703 1 90.12 83 ALA A C 1
ATOM 576 O O . ALA A 1 83 ? -7.168 -20.25 -11.406 1 90.12 83 ALA A O 1
ATOM 577 N N . GLU A 1 84 ? -8.133 -18.297 -10.797 1 81.5 84 GLU A N 1
ATOM 578 C CA . GLU A 1 84 ? -7.613 -18.344 -9.438 1 81.5 84 GLU A CA 1
ATOM 579 C C . GLU A 1 84 ? -8.688 -18.781 -8.445 1 81.5 84 GLU A C 1
ATOM 581 O O . GLU A 1 84 ? -8.375 -19.234 -7.344 1 81.5 84 GLU A O 1
ATOM 586 N N . ASP A 1 85 ? -9.93 -18.688 -8.852 1 81.5 85 ASP A N 1
ATOM 587 C CA . ASP A 1 85 ? -11.031 -19.016 -7.953 1 81.5 85 ASP A CA 1
ATOM 588 C C . ASP A 1 85 ? -11.547 -20.438 -8.203 1 81.5 85 ASP A C 1
ATOM 590 O O . ASP A 1 85 ? -12 -20.75 -9.305 1 81.5 85 ASP A O 1
ATOM 594 N N . GLU A 1 86 ? -11.586 -21.203 -7.18 1 85.19 86 GLU A N 1
ATOM 595 C CA . GLU A 1 86 ? -11.93 -22.625 -7.32 1 85.19 86 GLU A CA 1
ATOM 596 C C . GLU A 1 86 ? -13.375 -22.797 -7.77 1 85.19 86 GLU A C 1
ATOM 598 O O . GLU A 1 86 ? -13.68 -23.688 -8.562 1 85.19 86 GLU A O 1
ATOM 603 N N . ALA A 1 87 ? -14.219 -21.969 -7.227 1 86.38 87 ALA A N 1
ATOM 604 C CA . ALA A 1 87 ? -15.633 -22.094 -7.578 1 86.38 87 ALA A CA 1
ATOM 605 C C . ALA A 1 87 ? -15.867 -21.734 -9.047 1 86.38 87 ALA A C 1
ATOM 607 O O . ALA A 1 87 ? -16.609 -22.438 -9.75 1 86.38 87 ALA A O 1
ATOM 608 N N . VAL A 1 88 ? -15.211 -20.734 -9.461 1 87.81 88 VAL A N 1
ATOM 609 C CA . VAL A 1 88 ? -15.328 -20.312 -10.852 1 87.81 88 VAL A CA 1
ATOM 610 C C . VAL A 1 88 ? -14.688 -21.375 -11.758 1 87.81 88 VAL A C 1
ATOM 612 O O . VAL A 1 88 ? -15.242 -21.703 -12.812 1 87.81 88 VAL A O 1
ATOM 615 N N . ASN A 1 89 ? -13.586 -21.891 -11.359 1 93.12 89 ASN A N 1
ATOM 616 C CA . ASN A 1 89 ? -12.891 -22.922 -12.133 1 93.12 89 ASN A CA 1
ATOM 617 C C . ASN A 1 89 ? -13.75 -24.172 -12.297 1 93.12 89 ASN A C 1
ATOM 619 O O . ASN A 1 89 ? -13.812 -24.75 -13.383 1 93.12 89 ASN A O 1
ATOM 623 N N . ALA A 1 90 ? -14.367 -24.547 -11.227 1 94.56 90 ALA A N 1
ATOM 624 C CA . ALA A 1 90 ? -15.227 -25.719 -11.273 1 94.56 90 ALA A CA 1
ATOM 625 C C . ALA A 1 90 ? -16.406 -25.516 -12.234 1 94.56 90 ALA A C 1
ATOM 627 O O . ALA A 1 90 ? -16.766 -26.422 -12.977 1 94.56 90 ALA A O 1
ATOM 628 N N . LYS A 1 91 ? -16.906 -24.344 -12.172 1 95.31 91 LYS A N 1
ATOM 629 C CA . LYS A 1 91 ? -18 -24.016 -13.07 1 95.31 91 LYS A CA 1
ATOM 630 C C . LYS A 1 91 ? -17.562 -24.062 -14.531 1 95.31 91 LYS A C 1
ATOM 632 O O . LYS A 1 91 ? -18.297 -24.531 -15.398 1 95.31 91 LYS A O 1
ATOM 637 N N . MET A 1 92 ? -16.453 -23.594 -14.789 1 96.31 92 MET A N 1
ATOM 638 C CA . MET A 1 92 ? -15.906 -23.594 -16.141 1 96.31 92 MET A CA 1
ATOM 639 C C . MET A 1 92 ? -15.688 -25.016 -16.656 1 96.31 92 MET A C 1
ATOM 641 O O . MET A 1 92 ? -16.031 -25.328 -17.797 1 96.31 92 MET A O 1
ATOM 645 N N . VAL A 1 93 ? -15.055 -25.828 -15.859 1 97.44 93 VAL A N 1
ATOM 646 C CA . VAL A 1 93 ? -14.797 -27.219 -16.25 1 97.44 93 VAL A CA 1
ATOM 647 C C . VAL A 1 93 ? -16.125 -27.922 -16.531 1 97.44 93 VAL A C 1
ATOM 649 O O . VAL A 1 93 ? -16.25 -28.609 -17.547 1 97.44 93 VAL A O 1
ATOM 652 N N . GLU A 1 94 ? -17.078 -27.703 -15.633 1 97.38 94 GLU A N 1
ATOM 653 C CA . GLU A 1 94 ? -18.391 -28.328 -15.805 1 97.38 94 GLU A CA 1
ATOM 654 C C . GLU A 1 94 ? -19.062 -27.828 -17.078 1 97.38 94 GLU A C 1
ATOM 656 O O . GLU A 1 94 ? -19.594 -28.609 -17.859 1 97.38 94 GLU A O 1
ATOM 661 N N . TYR A 1 95 ? -19.062 -26.578 -17.219 1 97.56 95 TYR A N 1
ATOM 662 C CA . TYR A 1 95 ? -19.703 -25.969 -18.391 1 97.56 95 TYR A CA 1
ATOM 663 C C . TYR A 1 95 ? -19.062 -26.469 -19.672 1 97.56 95 TYR A C 1
ATOM 665 O O . TYR A 1 95 ? -19.766 -26.875 -20.609 1 97.56 95 TYR A O 1
ATOM 673 N N . PHE A 1 96 ? -17.75 -26.484 -19.75 1 97.94 96 PHE A N 1
ATOM 674 C CA . PHE A 1 96 ? -17.047 -26.891 -20.969 1 97.94 96 PHE A CA 1
ATOM 675 C C . PHE A 1 96 ? -17.328 -28.359 -21.281 1 97.94 96 PHE A C 1
ATOM 677 O O . PHE A 1 96 ? -17.594 -28.703 -22.438 1 97.94 96 PHE A O 1
ATOM 684 N N . THR A 1 97 ? -17.297 -29.203 -20.297 1 96.06 97 THR A N 1
ATOM 685 C CA . THR A 1 97 ? -17.469 -30.641 -20.484 1 96.06 97 THR A CA 1
ATOM 686 C C . THR A 1 97 ? -18.891 -30.953 -20.953 1 96.06 97 THR A C 1
ATOM 688 O O . THR A 1 97 ? -19.109 -31.906 -21.703 1 96.06 97 THR A O 1
ATOM 691 N N . THR A 1 98 ? -19.828 -30.156 -20.5 1 96.75 98 THR A N 1
ATOM 692 C CA . THR A 1 98 ? -21.219 -30.406 -20.859 1 96.75 98 THR A CA 1
ATOM 693 C C . THR A 1 98 ? -21.562 -29.797 -22.203 1 96.75 98 THR A C 1
ATOM 695 O O . THR A 1 98 ? -22.156 -30.453 -23.062 1 96.75 98 THR A O 1
ATOM 698 N N . GLN A 1 99 ? -21.156 -28.594 -22.422 1 97.56 99 GLN A N 1
ATOM 699 C CA . GLN A 1 99 ? -21.578 -27.859 -23.609 1 97.56 99 GLN A CA 1
ATOM 700 C C . GLN A 1 99 ? -20.688 -28.203 -24.797 1 97.56 99 GLN A C 1
ATOM 702 O O . GLN A 1 99 ? -21.094 -28.031 -25.953 1 97.56 99 GLN A O 1
ATOM 707 N N . TYR A 1 100 ? -19.5 -28.641 -24.516 1 98.31 100 TYR A N 1
ATOM 708 C CA . TYR A 1 100 ? -18.547 -28.891 -25.594 1 98.31 100 TYR A CA 1
ATOM 709 C C . TYR A 1 100 ? -17.953 -30.281 -25.469 1 98.31 100 TYR A C 1
ATOM 711 O O . TYR A 1 100 ? -16.734 -30.469 -25.625 1 98.31 100 TYR A O 1
ATOM 719 N N . ALA A 1 101 ? -18.781 -31.234 -25.219 1 96.69 101 ALA A N 1
ATOM 720 C CA . ALA A 1 101 ? -18.391 -32.625 -25.125 1 96.69 101 ALA A CA 1
ATOM 721 C C . ALA A 1 101 ? -17.859 -33.156 -26.453 1 96.69 101 ALA A C 1
ATOM 723 O O . ALA A 1 101 ? -17.094 -34.125 -26.484 1 96.69 101 ALA A O 1
ATOM 724 N N . ASP A 1 102 ? -18.25 -32.5 -27.453 1 97.62 102 ASP A N 1
ATOM 725 C CA . ASP A 1 102 ? -17.797 -32.875 -28.797 1 97.62 102 ASP A CA 1
ATOM 726 C C . ASP A 1 102 ? -16.375 -32.406 -29.062 1 97.62 102 ASP A C 1
ATOM 728 O O . ASP A 1 102 ? -15.742 -32.844 -30.031 1 97.62 102 ASP A O 1
ATOM 732 N N . VAL A 1 103 ? -15.82 -31.578 -28.188 1 98.19 103 VAL A N 1
ATOM 733 C CA . VAL A 1 103 ? -14.477 -31.031 -28.359 1 98.19 103 VAL A CA 1
ATOM 734 C C . VAL A 1 103 ? -13.5 -31.766 -27.453 1 98.19 103 VAL A C 1
ATOM 736 O O . VAL A 1 103 ? -12.398 -32.125 -27.875 1 98.19 103 VAL A O 1
ATOM 739 N N . ALA A 1 104 ? -13.891 -32.062 -26.266 1 98 104 ALA A N 1
ATOM 740 C CA . ALA A 1 104 ? -13.008 -32.688 -25.297 1 98 104 ALA A CA 1
ATOM 741 C C . ALA A 1 104 ? -13.797 -33.625 -24.375 1 98 104 ALA A C 1
ATOM 743 O O . ALA A 1 104 ? -14.867 -33.281 -23.875 1 98 104 ALA A O 1
ATOM 744 N N . SER A 1 105 ? -13.234 -34.812 -24.125 1 96.81 105 SER A N 1
ATOM 745 C CA . SER A 1 105 ? -13.875 -35.812 -23.281 1 96.81 105 SER A CA 1
ATOM 746 C C . SER A 1 105 ? -13.672 -35.469 -21.797 1 96.81 105 SER A C 1
ATOM 748 O O . SER A 1 105 ? -14.484 -35.875 -20.953 1 96.81 105 SER A O 1
ATOM 750 N N . SER A 1 106 ? -12.578 -34.875 -21.5 1 97 106 SER A N 1
ATOM 751 C CA . SER A 1 106 ? -12.281 -34.438 -20.141 1 97 106 SER A CA 1
ATOM 752 C C . SER A 1 106 ? -11.492 -33.125 -20.156 1 97 106 SER A C 1
ATOM 754 O O . SER A 1 106 ? -10.836 -32.781 -21.141 1 97 106 SER A O 1
ATOM 756 N N . VAL A 1 107 ? -11.633 -32.344 -19.062 1 98.06 107 VAL A N 1
ATOM 757 C CA . VAL A 1 107 ? -11.031 -31.031 -19 1 98.06 107 VAL A CA 1
ATOM 758 C C . VAL A 1 107 ? -10.352 -30.828 -17.641 1 98.06 107 VAL A C 1
ATOM 760 O O . VAL A 1 107 ? -10.891 -31.219 -16.609 1 98.06 107 VAL A O 1
ATOM 763 N N . HIS A 1 108 ? -9.148 -30.328 -17.688 1 96.44 108 HIS A N 1
ATOM 764 C CA . HIS A 1 108 ? -8.453 -29.844 -16.5 1 96.44 108 HIS A CA 1
ATOM 765 C C . HIS A 1 108 ? -8.117 -28.359 -16.609 1 96.44 108 HIS A C 1
ATOM 767 O O . HIS A 1 108 ? -7.586 -27.922 -17.641 1 96.44 108 HIS A O 1
ATOM 773 N N . LEU A 1 109 ? -8.484 -27.656 -15.602 1 97 109 LEU A N 1
ATOM 774 C CA . LEU A 1 109 ? -8.258 -26.203 -15.625 1 97 109 LEU A CA 1
ATOM 775 C C . LEU A 1 109 ? -7.363 -25.781 -14.469 1 97 109 LEU A C 1
ATOM 777 O O . LEU A 1 109 ? -7.535 -26.25 -13.336 1 97 109 LEU A O 1
ATOM 781 N N . THR A 1 110 ? -6.371 -24.984 -14.766 1 94 110 THR A N 1
ATOM 782 C CA . THR A 1 110 ? -5.508 -24.328 -13.781 1 94 110 THR A CA 1
ATOM 783 C C . THR A 1 110 ? -5.039 -22.969 -14.281 1 94 110 THR A C 1
ATOM 785 O O . THR A 1 110 ? -5.559 -22.453 -15.273 1 94 110 THR A O 1
ATOM 788 N N . THR A 1 111 ? -4.137 -22.391 -13.562 1 92.38 111 THR A N 1
ATOM 789 C CA . THR A 1 111 ? -3.676 -21.062 -13.953 1 92.38 111 THR A CA 1
ATOM 790 C C . THR A 1 111 ? -2.59 -21.156 -15.016 1 92.38 111 THR A C 1
ATOM 792 O O . THR A 1 111 ? -1.946 -22.203 -15.164 1 92.38 111 THR A O 1
ATOM 795 N N . ASP A 1 112 ? -2.383 -20.062 -15.703 1 90.62 112 ASP A N 1
ATOM 796 C CA . ASP A 1 112 ? -1.326 -19.984 -16.703 1 90.62 112 ASP A CA 1
ATOM 797 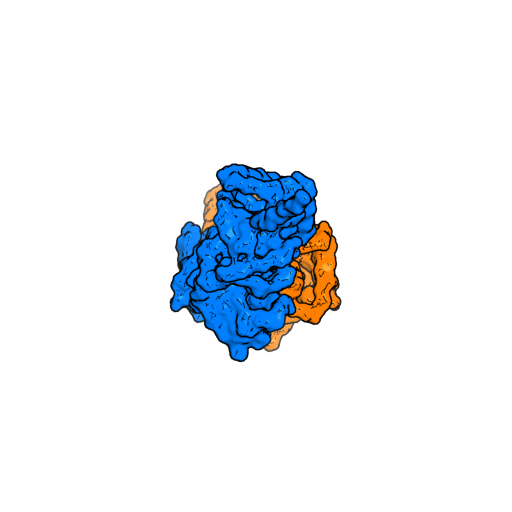C C . ASP A 1 112 ? 0.047 -20.203 -16.078 1 90.62 112 ASP A C 1
ATOM 799 O O . ASP A 1 112 ? 0.922 -20.828 -16.672 1 90.62 112 ASP A O 1
ATOM 803 N N . ALA A 1 113 ? 0.18 -19.875 -14.852 1 89.31 113 ALA A N 1
ATOM 804 C CA . ALA A 1 113 ? 1.446 -20.047 -14.148 1 89.31 113 ALA A CA 1
ATOM 805 C C . ALA A 1 113 ? 1.724 -21.531 -13.898 1 89.31 113 ALA A C 1
ATOM 807 O O . ALA A 1 113 ? 2.85 -22 -14.078 1 89.31 113 ALA A O 1
ATOM 808 N N . VAL A 1 114 ? 0.766 -22.234 -13.602 1 92.06 114 VAL A N 1
ATOM 809 C CA . VAL A 1 114 ? 0.921 -23.625 -13.219 1 92.06 114 VAL A CA 1
ATOM 810 C C . VAL A 1 114 ? 1.239 -24.469 -14.453 1 92.06 114 VAL A C 1
ATOM 812 O O . VAL A 1 114 ? 2.062 -25.391 -14.391 1 92.06 114 VAL A O 1
ATOM 815 N N . VAL A 1 115 ? 0.658 -24.172 -15.547 1 90.12 115 VAL A N 1
ATOM 816 C CA . VAL A 1 115 ? 0.91 -25 -16.719 1 90.12 115 VAL A CA 1
ATOM 817 C C . VAL A 1 115 ? 2.322 -24.75 -17.234 1 90.12 115 VAL A C 1
ATOM 819 O O . VAL A 1 115 ? 2.889 -25.578 -17.953 1 90.12 115 VAL A O 1
ATOM 822 N N . ALA A 1 116 ? 2.854 -23.609 -16.906 1 88.88 116 ALA A N 1
ATOM 823 C CA . ALA A 1 116 ? 4.258 -23.359 -17.234 1 88.88 116 ALA A CA 1
ATOM 824 C C . ALA A 1 116 ? 5.168 -24.312 -16.469 1 88.88 116 ALA A C 1
ATOM 826 O O . ALA A 1 116 ? 6.199 -24.75 -16.984 1 88.88 116 ALA A O 1
ATOM 827 N N . ILE A 1 117 ? 4.812 -24.641 -15.266 1 90.75 117 ILE A N 1
ATOM 828 C CA . ILE A 1 117 ? 5.562 -25.625 -14.492 1 90.75 117 ILE A CA 1
ATOM 829 C C . ILE A 1 117 ? 5.535 -26.984 -15.211 1 90.75 117 ILE A C 1
ATOM 831 O O . ILE A 1 117 ? 6.582 -27.594 -15.414 1 90.75 117 ILE A O 1
ATOM 835 N N . ALA A 1 118 ? 4.359 -27.312 -15.609 1 87 118 ALA A N 1
ATOM 836 C CA . ALA A 1 118 ? 4.16 -28.625 -16.234 1 87 118 ALA A CA 1
ATOM 837 C C . ALA A 1 118 ? 4.922 -28.719 -17.562 1 87 118 ALA A C 1
ATOM 839 O O . ALA A 1 118 ? 5.383 -29.797 -17.938 1 87 118 ALA A O 1
ATOM 840 N N . ALA A 1 119 ? 5.051 -27.625 -18.188 1 85.12 119 ALA A N 1
ATOM 841 C CA . ALA A 1 119 ? 5.789 -27.578 -19.453 1 85.12 119 ALA A CA 1
ATOM 842 C C . ALA A 1 119 ? 7.293 -27.688 -19.203 1 85.12 119 ALA A C 1
ATOM 844 O O . ALA A 1 119 ? 8.047 -28.062 -20.109 1 85.12 119 ALA A O 1
ATOM 845 N N . THR A 1 120 ? 7.656 -27.375 -18.062 1 84.31 120 THR A N 1
ATOM 846 C CA . THR A 1 120 ? 9.086 -27.219 -17.812 1 84.31 120 THR A CA 1
ATOM 847 C C . THR A 1 120 ? 9.625 -28.406 -17.016 1 84.31 120 THR A C 1
ATOM 849 O O . THR A 1 120 ? 10.734 -28.859 -17.266 1 84.31 120 THR A O 1
ATOM 852 N N . PHE A 1 121 ? 8.82 -28.75 -16.016 1 82.75 121 PHE A N 1
ATOM 853 C CA . PHE A 1 121 ? 9.344 -29.75 -15.086 1 82.75 121 PHE A CA 1
ATOM 854 C C . PHE A 1 121 ? 8.602 -31.078 -15.25 1 82.75 121 PHE A C 1
ATOM 856 O O . PHE A 1 121 ? 7.414 -31.094 -15.578 1 82.75 121 PHE A O 1
ATOM 863 N N . ASP A 1 122 ? 9.25 -32.031 -15.734 1 65.19 122 ASP A N 1
ATOM 864 C CA . ASP A 1 122 ? 8.68 -33.344 -15.969 1 65.19 122 ASP A CA 1
ATOM 865 C C . ASP A 1 122 ? 7.621 -33.688 -14.922 1 65.19 122 ASP A C 1
ATOM 867 O O . ASP A 1 122 ? 7.293 -32.844 -14.078 1 65.19 122 ASP A O 1
ATOM 871 N N . ALA A 1 123 ? 7.223 -34.781 -14.75 1 58.97 123 ALA A N 1
ATOM 872 C CA . ALA A 1 123 ? 6.18 -35.438 -13.953 1 58.97 123 ALA A CA 1
ATOM 873 C C . ALA A 1 123 ? 6.379 -35.156 -12.461 1 58.97 123 ALA A C 1
ATOM 875 O O . ALA A 1 123 ? 5.445 -35.312 -11.672 1 58.97 123 ALA A O 1
ATOM 876 N N . GLY A 1 124 ? 7.359 -34.469 -12.102 1 64.25 124 GLY A N 1
ATOM 877 C CA . GLY A 1 124 ? 7.613 -34.438 -10.672 1 64.25 124 GLY A CA 1
ATOM 878 C C . GLY A 1 124 ? 7.141 -33.156 -10.008 1 64.25 124 GLY A C 1
ATOM 879 O O . GLY A 1 124 ? 7.184 -33.031 -8.781 1 64.25 124 GLY A O 1
ATOM 880 N N . GLY A 1 125 ? 6.496 -32.25 -10.719 1 85.25 125 GLY A N 1
ATOM 881 C CA . GLY A 1 125 ? 6.047 -31.031 -10.094 1 85.25 125 GLY A CA 1
ATOM 882 C C . GLY A 1 125 ? 7.137 -29.984 -9.984 1 85.25 125 GLY A C 1
ATOM 883 O O . GLY A 1 125 ? 8.258 -30.188 -10.469 1 85.25 125 GLY A O 1
ATOM 884 N N . GLY A 1 126 ? 6.832 -28.891 -9.477 1 93.31 126 GLY A N 1
ATOM 885 C CA . GLY A 1 126 ? 7.754 -27.766 -9.32 1 93.31 126 GLY A CA 1
ATOM 886 C C . GLY A 1 126 ? 7.078 -26.5 -8.844 1 93.31 126 GLY A C 1
ATOM 887 O O . GLY A 1 126 ? 5.898 -26.516 -8.477 1 93.31 126 GLY A O 1
ATOM 888 N N . VAL A 1 127 ? 7.898 -25.5 -8.695 1 96.19 127 VAL A N 1
ATOM 889 C CA . VAL A 1 127 ? 7.414 -24.188 -8.25 1 96.19 127 VAL A CA 1
ATOM 890 C C . VAL A 1 127 ? 7.652 -23.156 -9.344 1 96.19 127 VAL A C 1
ATOM 892 O O . VAL A 1 127 ? 8.648 -23.219 -10.062 1 96.19 127 VAL A O 1
ATOM 895 N N . VAL A 1 128 ? 6.711 -22.328 -9.5 1 95.5 128 VAL A N 1
ATOM 896 C CA . VAL A 1 128 ? 6.949 -21.141 -10.32 1 95.5 128 VAL A CA 1
ATOM 897 C C . VAL A 1 128 ? 6.852 -19.891 -9.461 1 95.5 128 VAL A C 1
ATOM 899 O O . VAL A 1 128 ? 5.969 -19.781 -8.609 1 95.5 128 VAL A O 1
ATOM 902 N N . ILE A 1 129 ? 7.793 -19.016 -9.57 1 97.88 129 ILE A N 1
ATOM 903 C CA . ILE A 1 129 ? 7.754 -17.703 -8.93 1 97.88 129 ILE A CA 1
ATOM 904 C C . ILE A 1 129 ? 7.754 -16.609 -10 1 97.88 129 ILE A C 1
ATOM 906 O O . ILE A 1 129 ? 8.75 -16.422 -10.703 1 97.88 129 ILE A O 1
ATOM 910 N N . ILE A 1 130 ? 6.637 -16.016 -10.102 1 95.81 130 ILE A N 1
ATOM 911 C CA . ILE A 1 130 ? 6.48 -14.883 -11 1 95.81 130 ILE A CA 1
ATOM 912 C C . ILE A 1 130 ? 6.859 -13.586 -10.281 1 95.81 130 ILE A C 1
ATOM 914 O O . ILE A 1 130 ? 6.395 -13.328 -9.164 1 95.81 130 ILE A O 1
ATOM 918 N N . ALA A 1 131 ? 7.746 -12.766 -10.82 1 97.5 131 ALA A N 1
ATOM 919 C CA . ALA A 1 131 ? 8.117 -11.445 -10.312 1 97.5 131 ALA A CA 1
ATOM 920 C C . ALA A 1 131 ? 8.32 -10.461 -11.461 1 97.5 131 ALA A C 1
ATOM 922 O O . ALA A 1 131 ? 9.406 -10.398 -12.047 1 97.5 131 ALA A O 1
ATOM 923 N N . GLY A 1 132 ? 7.348 -9.727 -11.859 1 96.56 132 GLY A N 1
ATOM 924 C CA . GLY A 1 132 ? 7.324 -8.648 -12.844 1 96.56 132 GLY A CA 1
ATOM 925 C C . GLY A 1 132 ? 6.625 -7.402 -12.336 1 96.56 132 GLY A C 1
ATOM 926 O O . GLY A 1 132 ? 6.973 -6.879 -11.273 1 96.56 132 GLY A O 1
ATOM 927 N N . THR A 1 133 ? 5.535 -7.031 -13.102 1 95.88 133 THR A N 1
ATOM 928 C CA . THR A 1 133 ? 4.73 -5.941 -12.562 1 95.88 133 THR A CA 1
ATOM 929 C C . THR A 1 133 ? 4.156 -6.316 -11.203 1 95.88 133 THR A C 1
ATOM 931 O O . THR A 1 133 ? 4.227 -5.527 -10.258 1 95.88 133 THR A O 1
ATOM 934 N N . GLY A 1 134 ? 3.6 -7.496 -11.102 1 95.69 134 GLY A N 1
ATOM 935 C CA . GLY A 1 134 ? 3.213 -8.125 -9.844 1 95.69 134 GLY A CA 1
ATOM 936 C C . GLY A 1 134 ? 4.051 -9.344 -9.508 1 95.69 134 GLY A C 1
ATOM 937 O O . GLY A 1 134 ? 5.09 -9.578 -10.125 1 95.69 134 GLY A O 1
ATOM 938 N N . SER A 1 135 ? 3.654 -10.047 -8.477 1 96.94 135 SER A N 1
ATOM 939 C CA . SER A 1 135 ? 4.359 -11.266 -8.109 1 96.94 135 SER A CA 1
ATOM 940 C C . SER A 1 135 ? 3.393 -12.32 -7.578 1 96.94 135 SER A C 1
ATOM 942 O O . SER A 1 135 ? 2.293 -11.992 -7.125 1 96.94 135 SER A O 1
ATOM 944 N N . SER A 1 136 ? 3.777 -13.578 -7.719 1 95.62 136 SER A N 1
ATOM 945 C CA . SER A 1 136 ? 3.039 -14.727 -7.207 1 95.62 136 SER A CA 1
ATOM 946 C C . SER A 1 136 ? 3.908 -15.977 -7.191 1 95.62 136 SER A C 1
ATOM 948 O O . SER A 1 136 ? 4.918 -16.047 -7.891 1 95.62 136 SER A O 1
ATOM 950 N N . CYS A 1 137 ? 3.59 -16.875 -6.363 1 97.56 137 CYS A N 1
ATOM 951 C CA . CYS A 1 137 ? 4.258 -18.156 -6.258 1 97.56 137 CYS A CA 1
ATOM 952 C C . CYS A 1 137 ? 3.248 -19.297 -6.27 1 97.56 137 CYS A C 1
ATOM 954 O O . CYS A 1 137 ? 2.201 -19.219 -5.629 1 97.56 137 CYS A O 1
ATOM 956 N N . ARG A 1 138 ? 3.51 -20.312 -7.098 1 96 138 ARG A N 1
ATOM 957 C CA . ARG A 1 138 ? 2.643 -21.484 -7.156 1 96 138 ARG A CA 1
ATOM 958 C C . ARG A 1 138 ? 3.457 -22.766 -7.105 1 96 138 ARG A C 1
ATOM 960 O O . ARG A 1 138 ? 4.527 -22.859 -7.715 1 96 138 ARG A O 1
ATOM 967 N N . LEU A 1 139 ? 2.918 -23.688 -6.414 1 96.31 139 LEU A N 1
ATOM 968 C CA . LEU A 1 139 ? 3.424 -25.062 -6.355 1 96.31 139 LEU A CA 1
ATOM 969 C C . LEU A 1 139 ? 2.502 -26.016 -7.109 1 96.31 139 LEU A C 1
ATOM 971 O O . LEU A 1 139 ? 1.286 -26 -6.906 1 96.31 139 LEU A O 1
ATOM 975 N N . LEU A 1 140 ? 3.074 -26.734 -8.039 1 93.75 140 LEU A N 1
ATOM 976 C CA . LEU A 1 140 ? 2.412 -27.906 -8.609 1 93.75 140 LEU A CA 1
ATOM 977 C C . LEU A 1 140 ? 2.992 -29.188 -8.039 1 93.75 140 LEU A C 1
ATOM 979 O O . LEU A 1 140 ? 4.176 -29.484 -8.227 1 93.75 140 LEU A O 1
ATOM 983 N N . ARG A 1 141 ? 2.135 -29.922 -7.426 1 92.5 141 ARG A N 1
ATOM 984 C CA . ARG A 1 141 ? 2.566 -31.203 -6.895 1 92.5 141 ARG A CA 1
ATOM 985 C C . ARG A 1 141 ? 2.441 -32.312 -7.945 1 92.5 141 ARG A C 1
ATOM 987 O O . ARG A 1 141 ? 1.765 -32.125 -8.961 1 92.5 141 ARG A O 1
ATOM 994 N N . GLU A 1 142 ? 3.012 -33.406 -7.598 1 86.06 142 GLU A N 1
ATOM 995 C CA . GLU A 1 142 ? 2.982 -34.531 -8.516 1 86.06 142 GLU A CA 1
ATOM 996 C C . GLU A 1 142 ? 1.554 -35 -8.766 1 86.06 142 GLU A C 1
ATOM 998 O O . GLU A 1 142 ? 1.219 -35.438 -9.867 1 86.06 142 GLU A O 1
ATOM 1003 N N . ASP A 1 143 ? 0.717 -34.938 -7.773 1 87.19 143 ASP A N 1
ATOM 1004 C CA . ASP A 1 143 ? -0.648 -35.438 -7.879 1 87.19 143 ASP A CA 1
ATOM 1005 C C . ASP A 1 143 ? -1.562 -34.406 -8.547 1 87.19 143 ASP A C 1
ATOM 1007 O O . ASP A 1 143 ? -2.766 -34.625 -8.68 1 87.19 143 ASP A O 1
ATOM 1011 N N . GLY A 1 144 ? -0.975 -33.25 -8.891 1 88.25 144 GLY A N 1
ATOM 1012 C CA . GLY A 1 144 ? -1.746 -32.25 -9.617 1 88.25 144 GLY A CA 1
ATOM 1013 C C . GLY A 1 144 ? -2.301 -31.156 -8.719 1 88.25 144 GLY A C 1
ATOM 1014 O O . GLY A 1 144 ? -2.83 -30.156 -9.203 1 88.25 144 GLY A O 1
ATOM 1015 N N . GLU A 1 145 ? -2.207 -31.312 -7.398 1 91.38 145 GLU A N 1
ATOM 1016 C CA . GLU A 1 145 ? -2.672 -30.281 -6.492 1 91.38 145 GLU A CA 1
ATOM 1017 C C . GLU A 1 145 ? -1.821 -29.016 -6.621 1 91.38 145 GLU A C 1
ATOM 1019 O O . GLU A 1 145 ? -0.616 -29.094 -6.871 1 91.38 145 GLU A O 1
ATOM 1024 N N . VAL A 1 146 ? -2.49 -27.906 -6.434 1 93.31 146 VAL A N 1
ATOM 1025 C CA . VAL A 1 146 ? -1.82 -26.625 -6.586 1 93.31 146 VAL A CA 1
ATOM 1026 C C . VAL A 1 146 ? -1.948 -25.812 -5.293 1 93.31 146 VAL A C 1
ATOM 1028 O O . VAL A 1 146 ? -3.014 -25.797 -4.672 1 93.31 146 VAL A O 1
ATOM 1031 N N . PHE A 1 147 ? -0.867 -25.234 -4.887 1 94.56 147 PHE A N 1
ATOM 1032 C CA . PHE A 1 147 ? -0.838 -24.328 -3.738 1 94.56 147 PHE A CA 1
ATOM 1033 C C . PHE A 1 147 ? -0.174 -23.016 -4.102 1 94.56 147 PHE A C 1
ATOM 1035 O O . PHE A 1 147 ? 0.612 -22.938 -5.051 1 94.56 147 PHE A O 1
ATOM 1042 N N . GLY A 1 148 ? -0.542 -21.984 -3.383 1 95.12 148 GLY A N 1
ATOM 1043 C CA . GLY A 1 148 ? -0.016 -20.703 -3.785 1 95.12 148 GLY A CA 1
ATOM 1044 C C . GLY A 1 148 ? 0.279 -19.781 -2.613 1 95.12 148 GLY A C 1
ATOM 1045 O O . GLY A 1 148 ? -0.185 -20.031 -1.497 1 95.12 148 GLY A O 1
ATOM 1046 N N . CYS A 1 149 ? 1.088 -18.781 -2.895 1 96.5 149 CYS A N 1
ATOM 1047 C CA . CYS A 1 149 ? 1.396 -17.672 -2.008 1 96.5 149 CYS A CA 1
ATOM 1048 C C . CYS A 1 149 ? 1.539 -16.375 -2.793 1 96.5 149 CYS A C 1
ATOM 1050 O O . CYS A 1 149 ? 2.236 -16.328 -3.809 1 96.5 149 CYS A O 1
ATOM 1052 N N . GLY A 1 150 ? 0.86 -15.383 -2.227 1 95.38 150 GLY A N 1
ATOM 1053 C CA . GLY A 1 150 ? 0.91 -14.102 -2.908 1 95.38 150 GLY A CA 1
ATOM 1054 C C . GLY A 1 150 ? 0.027 -14.047 -4.141 1 95.38 150 GLY A C 1
ATOM 1055 O O . GLY A 1 150 ? -0.81 -14.922 -4.352 1 95.38 150 GLY A O 1
ATOM 1056 N N . GLY A 1 151 ? 0.173 -12.945 -4.902 1 93.62 151 GLY A N 1
ATOM 1057 C CA . GLY A 1 151 ? -0.599 -12.75 -6.117 1 93.62 151 GLY A CA 1
ATOM 1058 C C . GLY A 1 151 ? -1.963 -12.133 -5.871 1 93.62 151 GLY A C 1
ATOM 1059 O O . GLY A 1 151 ? -2.896 -12.344 -6.648 1 93.62 151 GLY A O 1
ATOM 1060 N N . TRP A 1 152 ? -2.051 -11.469 -4.789 1 93.75 152 TRP A N 1
ATOM 1061 C CA . TRP A 1 152 ? -3.359 -10.938 -4.426 1 93.75 152 TRP A CA 1
ATOM 1062 C C . TRP A 1 152 ? -3.473 -9.461 -4.797 1 93.75 152 TRP A C 1
ATOM 1064 O O . TRP A 1 152 ? -4.406 -8.781 -4.375 1 93.75 152 TRP A O 1
ATOM 1074 N N . GLY A 1 153 ? -2.43 -8.969 -5.527 1 93.5 153 GLY A N 1
ATOM 1075 C CA . GLY A 1 153 ? -2.463 -7.586 -5.977 1 93.5 153 GLY A CA 1
ATOM 1076 C C . GLY A 1 153 ? -1.478 -6.695 -5.246 1 93.5 153 GLY A C 1
ATOM 1077 O O . GLY A 1 153 ? -0.91 -7.098 -4.227 1 93.5 153 GLY A O 1
ATOM 1078 N N . HIS A 1 154 ? -1.334 -5.473 -5.734 1 95.25 154 HIS A N 1
ATOM 1079 C CA . HIS A 1 154 ? -0.234 -4.602 -5.336 1 95.25 154 HIS A CA 1
ATOM 1080 C C . HIS A 1 154 ? -0.447 -4.055 -3.93 1 95.25 154 HIS A C 1
ATOM 1082 O O . HIS A 1 154 ? 0.511 -3.654 -3.264 1 95.25 154 HIS A O 1
ATOM 1088 N N . LEU A 1 155 ? -1.671 -4.102 -3.428 1 95.62 155 LEU A N 1
ATOM 1089 C CA . LEU A 1 155 ? -1.932 -3.521 -2.115 1 95.62 155 LEU A CA 1
ATOM 1090 C C . LEU A 1 155 ? -1.565 -4.5 -1.005 1 95.62 155 LEU A C 1
ATOM 1092 O O . LEU A 1 155 ? -1.191 -4.09 0.095 1 95.62 155 LEU A O 1
ATOM 1096 N N . ILE A 1 156 ? -1.621 -5.902 -1.382 1 96.38 156 ILE A N 1
ATOM 1097 C CA . ILE A 1 156 ? -1.468 -6.785 -0.231 1 96.38 156 ILE A CA 1
ATOM 1098 C C . ILE A 1 156 ? -0.665 -8.023 -0.631 1 96.38 156 ILE A C 1
ATOM 1100 O O . ILE A 1 156 ? -0.303 -8.836 0.22 1 96.38 156 ILE A O 1
ATOM 1104 N N . GLY A 1 157 ? -0.328 -8.188 -1.877 1 95.38 157 GLY A N 1
ATOM 1105 C CA . GLY A 1 157 ? 0.16 -9.516 -2.203 1 95.38 157 GLY A CA 1
ATOM 1106 C C . GLY A 1 157 ? 1.21 -9.516 -3.299 1 95.38 157 GLY A C 1
ATOM 1107 O O . GLY A 1 157 ? 1.525 -10.562 -3.865 1 95.38 157 GLY A O 1
ATOM 1108 N N . ASP A 1 158 ? 1.805 -8.406 -3.654 1 95.94 158 ASP A N 1
ATOM 1109 C CA . ASP A 1 158 ? 2.781 -8.328 -4.734 1 95.94 158 ASP A CA 1
ATOM 1110 C C . ASP A 1 158 ? 4.191 -8.117 -4.188 1 95.94 158 ASP A C 1
ATOM 1112 O O . ASP A 1 158 ? 5.004 -7.422 -4.797 1 95.94 158 ASP A O 1
ATOM 1116 N N . GLY A 1 159 ? 4.441 -8.727 -3.043 1 97.19 159 GLY A N 1
ATOM 1117 C CA . GLY A 1 159 ? 5.77 -8.57 -2.475 1 97.19 159 GLY A CA 1
ATOM 1118 C C . GLY A 1 159 ? 6.875 -9.055 -3.398 1 97.19 159 GLY A C 1
ATOM 1119 O O . GLY A 1 159 ? 6.77 -10.133 -3.988 1 97.19 159 GLY A O 1
ATOM 1120 N N . GLY A 1 160 ? 7.926 -8.195 -3.541 1 98.31 160 GLY A N 1
ATOM 1121 C CA . GLY A 1 160 ? 9.07 -8.562 -4.359 1 98.31 160 GLY A CA 1
ATOM 1122 C C . GLY A 1 160 ? 8.867 -8.266 -5.832 1 98.31 160 GLY A C 1
ATOM 1123 O O . GLY A 1 160 ? 9.727 -8.578 -6.66 1 98.31 160 GLY A O 1
ATOM 1124 N N . SER A 1 161 ? 7.781 -7.688 -6.234 1 98.44 161 SER A N 1
ATOM 1125 C CA . SER A 1 161 ? 7.492 -7.348 -7.621 1 98.44 161 SER A CA 1
ATOM 1126 C C . SER A 1 161 ? 8.133 -6.023 -8.016 1 98.44 161 SER A C 1
ATOM 1128 O O . SER A 1 161 ? 8.711 -5.332 -7.172 1 98.44 161 SER A O 1
ATOM 1130 N N . GLY A 1 162 ? 8.031 -5.754 -9.312 1 98.56 162 GLY A N 1
ATOM 1131 C CA . GLY A 1 162 ? 8.492 -4.457 -9.789 1 98.56 162 GLY A CA 1
ATOM 1132 C C . GLY A 1 162 ? 7.73 -3.295 -9.18 1 98.56 162 GLY A C 1
ATOM 1133 O O . GLY A 1 162 ? 8.32 -2.27 -8.836 1 98.56 162 GLY A O 1
ATOM 1134 N N . TYR A 1 163 ? 6.441 -3.453 -9.039 1 98.25 163 TYR A N 1
ATOM 1135 C CA . TYR A 1 163 ? 5.648 -2.424 -8.383 1 98.25 163 TYR A CA 1
ATOM 1136 C C . TYR A 1 163 ? 6.109 -2.213 -6.945 1 98.25 163 TYR A C 1
ATOM 1138 O O . TYR A 1 163 ? 6.297 -1.074 -6.504 1 98.25 163 TYR A O 1
ATOM 1146 N N . TRP A 1 164 ? 6.215 -3.285 -6.238 1 98.5 164 TRP A N 1
ATOM 1147 C CA . TRP A 1 164 ? 6.609 -3.248 -4.832 1 98.5 164 TRP A CA 1
ATOM 1148 C C . TRP A 1 164 ? 7.934 -2.514 -4.656 1 98.5 164 TRP A C 1
ATOM 1150 O O . TRP A 1 164 ? 8.062 -1.649 -3.787 1 98.5 164 TRP A O 1
ATOM 1160 N N . ILE A 1 165 ? 8.875 -2.828 -5.469 1 98.75 165 ILE A N 1
ATOM 1161 C CA . ILE A 1 165 ? 10.195 -2.215 -5.426 1 98.75 165 ILE A CA 1
ATOM 1162 C C . ILE A 1 165 ? 10.078 -0.715 -5.691 1 98.75 165 ILE A C 1
ATOM 1164 O O . ILE A 1 165 ? 10.641 0.098 -4.953 1 98.75 165 ILE A O 1
ATOM 1168 N N . ALA A 1 166 ? 9.359 -0.411 -6.707 1 98.69 166 ALA A N 1
ATOM 1169 C CA . ALA A 1 166 ? 9.195 0.986 -7.098 1 98.69 166 ALA A CA 1
ATOM 1170 C C . ALA A 1 166 ? 8.508 1.788 -5.996 1 98.69 166 ALA A C 1
ATOM 1172 O O . ALA A 1 166 ? 8.977 2.871 -5.629 1 98.69 166 ALA A O 1
ATOM 1173 N N . GLN A 1 167 ? 7.445 1.274 -5.508 1 98.31 167 GLN A N 1
ATOM 1174 C CA . GLN A 1 167 ? 6.684 1.946 -4.461 1 98.31 167 GLN A CA 1
ATOM 1175 C C . GLN A 1 167 ? 7.539 2.17 -3.217 1 98.31 167 GLN A C 1
ATOM 1177 O O . GLN A 1 167 ? 7.492 3.24 -2.609 1 98.31 167 GLN A O 1
ATOM 1182 N N . ARG A 1 168 ? 8.328 1.178 -2.852 1 98.06 168 ARG A N 1
ATOM 1183 C CA . ARG A 1 168 ? 9.211 1.292 -1.692 1 98.06 168 ARG A CA 1
ATOM 1184 C C . ARG A 1 168 ? 10.273 2.363 -1.914 1 98.06 168 ARG A C 1
ATOM 1186 O O . ARG A 1 168 ? 10.586 3.127 -1.001 1 98.06 168 ARG A O 1
ATOM 1193 N N . ALA A 1 169 ? 10.797 2.373 -3.066 1 98.38 169 ALA A N 1
ATOM 1194 C CA . ALA A 1 169 ? 11.805 3.379 -3.377 1 98.38 169 ALA A CA 1
ATOM 1195 C C . ALA A 1 169 ? 11.234 4.789 -3.25 1 98.38 169 ALA A C 1
ATOM 1197 O O . ALA A 1 169 ? 11.852 5.66 -2.631 1 98.38 169 ALA A O 1
ATOM 1198 N N . ILE A 1 170 ? 10.07 4.992 -3.789 1 98.19 170 ILE A N 1
ATOM 1199 C CA . ILE A 1 170 ? 9.414 6.297 -3.717 1 98.19 170 ILE A CA 1
ATOM 1200 C C . ILE A 1 170 ? 9.133 6.648 -2.258 1 98.19 170 ILE A C 1
ATOM 1202 O O . ILE A 1 170 ? 9.414 7.766 -1.816 1 98.19 170 ILE A O 1
ATOM 1206 N N . GLN A 1 171 ? 8.609 5.715 -1.563 1 97.88 171 GLN A N 1
ATOM 1207 C CA . GLN A 1 171 ? 8.297 5.938 -0.156 1 97.88 171 GLN A CA 1
ATOM 1208 C C . GLN A 1 171 ? 9.547 6.328 0.627 1 97.88 171 GLN A C 1
ATOM 1210 O O . GLN A 1 171 ? 9.492 7.188 1.51 1 97.88 171 GLN A O 1
ATOM 1215 N N . GLN A 1 172 ? 10.664 5.688 0.347 1 97 172 GLN A N 1
ATOM 1216 C CA . GLN A 1 172 ? 11.914 5.996 1.038 1 97 172 GLN A CA 1
ATOM 1217 C C . GLN A 1 172 ? 12.297 7.465 0.857 1 97 172 GLN A C 1
ATOM 1219 O O . GLN A 1 172 ? 12.773 8.102 1.793 1 97 172 GLN A O 1
ATOM 1224 N N . VAL A 1 173 ? 12.102 7.977 -0.282 1 96.56 173 VAL A N 1
ATOM 1225 C CA . VAL A 1 173 ? 12.406 9.375 -0.548 1 96.56 173 VAL A CA 1
ATOM 1226 C C . VAL A 1 173 ? 11.562 10.273 0.353 1 96.56 173 VAL A C 1
ATOM 1228 O O . VAL A 1 173 ? 12.086 11.18 1.003 1 96.56 173 VAL A O 1
ATOM 1231 N N . PHE A 1 174 ? 10.32 9.961 0.464 1 96.5 174 PHE A N 1
ATOM 1232 C CA . PHE A 1 174 ? 9.414 10.75 1.29 1 96.5 174 PHE A CA 1
ATOM 1233 C C . PHE A 1 174 ? 9.742 10.594 2.768 1 96.5 174 PHE A C 1
ATOM 1235 O O . PHE A 1 174 ? 9.828 11.578 3.502 1 96.5 174 PHE A O 1
ATOM 1242 N N . ASP A 1 175 ? 9.984 9.359 3.148 1 96.94 175 ASP A N 1
ATOM 1243 C CA . ASP A 1 175 ? 10.25 9.062 4.555 1 96.94 175 ASP A CA 1
ATOM 1244 C C . ASP A 1 175 ? 11.531 9.742 5.023 1 96.94 175 ASP A C 1
ATOM 1246 O O . ASP A 1 175 ? 11.594 10.258 6.141 1 96.94 175 ASP A O 1
ATOM 1250 N N . ILE A 1 176 ? 12.5 9.688 4.207 1 95.56 176 ILE A N 1
ATOM 1251 C CA . ILE A 1 176 ? 13.789 10.273 4.57 1 95.56 176 ILE A CA 1
ATOM 1252 C C . ILE A 1 176 ? 13.672 11.797 4.586 1 95.56 176 ILE A C 1
ATOM 1254 O O . ILE A 1 176 ? 14.148 12.445 5.52 1 95.56 176 ILE A O 1
ATOM 1258 N N . ASP A 1 177 ? 13.016 12.367 3.641 1 93.81 177 ASP A N 1
ATOM 1259 C CA . ASP A 1 177 ? 12.828 13.812 3.578 1 93.81 177 ASP A CA 1
ATOM 1260 C C . ASP A 1 177 ? 12.039 14.32 4.785 1 93.81 177 ASP A C 1
ATOM 1262 O O . ASP A 1 177 ? 12.305 15.414 5.293 1 93.81 177 ASP A O 1
ATOM 1266 N N . ASP A 1 178 ? 11.094 13.516 5.266 1 95.12 178 ASP A N 1
ATOM 1267 C CA . ASP A 1 178 ? 10.266 13.883 6.41 1 95.12 178 ASP A CA 1
ATOM 1268 C C . ASP A 1 178 ? 11.023 13.672 7.723 1 95.12 178 ASP A C 1
ATOM 1270 O O . ASP A 1 178 ? 10.594 14.164 8.773 1 95.12 178 ASP A O 1
ATOM 1274 N N . GLY A 1 179 ? 12.078 12.875 7.68 1 95 179 GLY A N 1
ATOM 1275 C CA . GLY A 1 179 ? 12.82 12.547 8.883 1 95 179 GLY A CA 1
ATOM 1276 C C . GLY A 1 179 ? 12.289 11.312 9.594 1 95 179 GLY A C 1
ATOM 1277 O O . GLY A 1 179 ? 12.68 11.016 10.727 1 95 179 GLY A O 1
ATOM 1278 N N . LEU A 1 180 ? 11.422 10.648 8.945 1 96.56 180 LEU A N 1
ATOM 1279 C CA . LEU A 1 180 ? 10.859 9.43 9.516 1 96.56 180 LEU A CA 1
ATOM 1280 C C . LEU A 1 180 ? 11.891 8.305 9.516 1 96.56 180 LEU A C 1
ATOM 1282 O O . LEU A 1 180 ? 11.922 7.473 10.422 1 96.56 180 LEU A O 1
ATOM 1286 N N . VAL A 1 181 ? 12.68 8.266 8.43 1 94.44 181 VAL A N 1
ATOM 1287 C CA . VAL A 1 181 ? 13.766 7.301 8.297 1 94.44 181 VAL A CA 1
ATOM 1288 C C . VAL A 1 181 ? 15.094 8.039 8.188 1 94.44 181 VAL A C 1
ATOM 1290 O O . VAL A 1 181 ? 15.211 9.016 7.441 1 94.44 181 VAL A O 1
ATOM 1293 N N . ALA A 1 182 ? 16.047 7.668 8.977 1 90.94 182 ALA A N 1
ATOM 1294 C CA . ALA A 1 182 ? 17.375 8.258 8.883 1 90.94 182 ALA A CA 1
ATOM 1295 C C . ALA A 1 182 ? 18.094 7.812 7.609 1 90.94 182 ALA A C 1
ATOM 1297 O O . ALA A 1 182 ? 18.078 6.629 7.266 1 90.94 182 ALA A O 1
ATOM 1298 N N . PRO A 1 183 ? 18.594 8.742 6.969 1 87 183 PRO A N 1
ATOM 1299 C CA . PRO A 1 183 ? 19.312 8.352 5.754 1 87 183 PRO A CA 1
ATOM 1300 C C . PRO A 1 183 ? 20.594 7.555 6.047 1 87 183 PRO A C 1
ATOM 1302 O O . PRO A 1 183 ? 21.281 7.836 7.027 1 87 183 PRO A O 1
ATOM 1305 N N . THR A 1 184 ? 20.734 6.523 5.379 1 85.75 184 THR A N 1
ATOM 1306 C CA . THR A 1 184 ? 21.953 5.742 5.492 1 85.75 184 THR A CA 1
ATOM 1307 C C . THR A 1 184 ? 23 6.223 4.48 1 85.75 184 THR A C 1
ATOM 1309 O O . THR A 1 184 ? 24.172 5.871 4.578 1 85.75 184 THR A O 1
ATOM 1312 N N . SER A 1 185 ? 22.578 6.941 3.531 1 89.06 185 SER A N 1
ATOM 1313 C CA . SER A 1 185 ? 23.406 7.547 2.494 1 89.06 185 SER A CA 1
ATOM 1314 C C . SER A 1 185 ? 22.719 8.758 1.877 1 89.06 185 SER A C 1
ATOM 1316 O O . SER A 1 185 ? 21.625 9.133 2.293 1 89.06 185 SER A O 1
ATOM 1318 N N . ASP A 1 186 ? 23.453 9.375 0.992 1 92.88 186 ASP A N 1
ATOM 1319 C CA . ASP A 1 186 ? 22.859 10.477 0.25 1 92.88 186 ASP A CA 1
ATOM 1320 C C . ASP A 1 186 ? 21.656 10.008 -0.567 1 92.88 186 ASP A C 1
ATOM 1322 O O . ASP A 1 186 ? 21.766 9.062 -1.347 1 92.88 186 ASP A O 1
ATOM 1326 N N . ILE A 1 187 ? 20.547 10.664 -0.367 1 94.5 187 ILE A N 1
ATOM 1327 C CA . ILE A 1 187 ? 19.312 10.25 -1.017 1 94.5 187 ILE A CA 1
ATOM 1328 C C . ILE A 1 187 ? 19.219 10.891 -2.398 1 94.5 187 ILE A C 1
ATOM 1330 O O . ILE A 1 187 ? 18.328 10.539 -3.189 1 94.5 187 ILE A O 1
ATOM 1334 N N . GLY A 1 188 ? 20.078 11.805 -2.699 1 95.5 188 GLY A N 1
ATOM 1335 C CA . GLY A 1 188 ? 20.062 12.562 -3.939 1 95.5 188 GLY A CA 1
ATOM 1336 C C . GLY A 1 188 ? 19.984 11.688 -5.176 1 95.5 188 GLY A C 1
ATOM 1337 O O . GLY A 1 188 ? 19.078 11.836 -5.996 1 95.5 188 GLY A O 1
ATOM 1338 N N . PRO A 1 189 ? 20.906 10.75 -5.293 1 96.62 189 PRO A N 1
ATOM 1339 C CA . PRO A 1 189 ? 20.906 9.891 -6.48 1 96.62 189 PRO A CA 1
ATOM 1340 C C . PRO A 1 189 ? 19.594 9.117 -6.645 1 96.62 189 PRO A C 1
ATOM 1342 O O . PRO A 1 189 ? 19.078 9.023 -7.754 1 96.62 189 PRO A O 1
ATOM 1345 N N . LEU A 1 190 ? 19.062 8.57 -5.605 1 97.25 190 LEU A N 1
ATOM 1346 C CA . LEU A 1 190 ? 17.797 7.852 -5.664 1 97.25 190 LEU A CA 1
ATOM 1347 C C . LEU A 1 190 ? 16.672 8.781 -6.109 1 97.25 190 LEU A C 1
ATOM 1349 O O . LEU A 1 190 ? 15.914 8.453 -7.027 1 97.25 190 LEU A O 1
ATOM 1353 N N . LYS A 1 191 ? 16.578 9.906 -5.434 1 97.31 191 LYS A N 1
ATOM 1354 C CA . LYS A 1 191 ? 15.555 10.891 -5.762 1 97.31 191 LYS A CA 1
ATOM 1355 C C . LYS A 1 191 ? 15.641 11.312 -7.227 1 97.31 191 LYS A C 1
ATOM 1357 O O . LYS A 1 191 ? 14.633 11.336 -7.934 1 97.31 191 LYS A O 1
ATOM 1362 N N . ASN A 1 192 ? 16.844 11.586 -7.684 1 97.56 192 ASN A N 1
ATOM 1363 C CA . ASN A 1 192 ? 17.047 12.023 -9.062 1 97.56 192 ASN A CA 1
ATOM 1364 C C . ASN A 1 192 ? 16.656 10.93 -10.055 1 97.56 192 ASN A C 1
ATOM 1366 O O . ASN A 1 192 ? 16.047 11.219 -11.086 1 97.56 192 ASN A O 1
ATOM 1370 N N . ALA A 1 193 ? 17.016 9.688 -9.789 1 98.19 193 ALA A N 1
ATOM 1371 C CA . ALA A 1 193 ? 16.672 8.578 -10.672 1 98.19 193 ALA A CA 1
ATOM 1372 C C . ALA A 1 193 ? 15.156 8.438 -10.82 1 98.19 193 ALA A C 1
ATOM 1374 O O . ALA A 1 193 ? 14.648 8.203 -11.922 1 98.19 193 ALA A O 1
ATOM 1375 N N . ILE A 1 194 ? 14.469 8.633 -9.75 1 98.56 194 ILE A N 1
ATOM 1376 C CA . ILE A 1 194 ? 13.016 8.484 -9.734 1 98.56 194 ILE A CA 1
ATOM 1377 C C . ILE A 1 194 ? 12.375 9.625 -10.516 1 98.56 194 ILE A C 1
ATOM 1379 O O . ILE A 1 194 ? 11.547 9.391 -11.398 1 98.56 194 ILE A O 1
ATOM 1383 N N . LEU A 1 195 ? 12.766 10.859 -10.211 1 98.19 195 LEU A N 1
ATOM 1384 C CA . LEU A 1 195 ? 12.195 12.023 -10.867 1 98.19 195 LEU A CA 1
ATOM 1385 C C . LEU A 1 195 ? 12.461 11.984 -12.367 1 98.19 195 LEU A C 1
ATOM 1387 O O . LEU A 1 195 ? 11.562 12.25 -13.172 1 98.19 195 LEU A O 1
ATOM 1391 N N . LYS A 1 196 ? 13.688 11.648 -12.727 1 98.44 196 LYS A N 1
ATOM 1392 C CA . LYS A 1 196 ? 14.07 11.555 -14.133 1 98.44 196 LYS A CA 1
ATOM 1393 C C . LYS A 1 196 ? 13.242 10.5 -14.859 1 98.44 196 LYS A C 1
ATOM 1395 O O . LYS A 1 196 ? 12.766 10.742 -15.977 1 98.44 196 LYS A O 1
ATOM 1400 N N . HIS A 1 197 ? 13.031 9.367 -14.312 1 98.5 197 HIS A N 1
ATOM 1401 C CA . HIS A 1 197 ? 12.305 8.266 -14.938 1 98.5 197 HIS A CA 1
ATOM 1402 C C . HIS A 1 197 ? 10.867 8.664 -15.258 1 98.5 197 HIS A C 1
ATOM 1404 O O . HIS A 1 197 ? 10.375 8.383 -16.344 1 98.5 197 HIS A O 1
ATOM 1410 N N . PHE A 1 198 ? 10.25 9.312 -14.305 1 98.12 198 PHE A N 1
ATOM 1411 C CA . PHE A 1 198 ? 8.836 9.641 -14.469 1 98.12 198 PHE A CA 1
ATOM 1412 C C . PHE A 1 198 ? 8.672 11.008 -15.125 1 98.12 198 PHE A C 1
ATOM 1414 O O . PHE A 1 198 ? 7.551 11.461 -15.359 1 98.12 198 PHE A O 1
ATOM 1421 N N . LYS A 1 199 ? 9.773 11.758 -15.344 1 97.94 199 LYS A N 1
ATOM 1422 C CA . LYS A 1 199 ? 9.789 13.062 -15.992 1 97.94 199 LYS A CA 1
ATOM 1423 C C . LYS A 1 199 ? 8.969 14.078 -15.195 1 97.94 199 LYS A C 1
ATOM 1425 O O . LYS A 1 199 ? 8.117 14.766 -15.758 1 97.94 199 LYS A O 1
ATOM 1430 N N . VAL A 1 200 ? 9.211 14.078 -13.898 1 95.94 200 VAL A N 1
ATOM 1431 C CA . VAL A 1 200 ? 8.625 15.07 -13 1 95.94 200 VAL A CA 1
ATOM 1432 C C . VAL A 1 200 ? 9.734 15.805 -12.25 1 95.94 200 VAL A C 1
ATOM 1434 O O . VAL A 1 200 ? 10.883 15.359 -12.234 1 95.94 200 VAL A O 1
ATOM 1437 N N . ASN A 1 201 ? 9.367 16.906 -11.578 1 92.81 201 ASN A N 1
ATOM 1438 C CA . ASN A 1 201 ? 10.414 17.766 -11.047 1 92.81 201 ASN A CA 1
ATOM 1439 C C . ASN A 1 201 ? 10.43 17.75 -9.523 1 92.81 201 ASN A C 1
ATOM 1441 O O . ASN A 1 201 ? 11.398 18.203 -8.906 1 92.81 201 ASN A O 1
ATOM 1445 N N . ASP A 1 202 ? 9.352 17.25 -8.961 1 91.38 202 ASP A N 1
ATOM 1446 C CA . ASP A 1 202 ? 9.266 17.359 -7.504 1 91.38 202 ASP A CA 1
ATOM 1447 C C . ASP A 1 202 ? 8.297 16.312 -6.941 1 91.38 202 ASP A C 1
ATOM 1449 O O . ASP A 1 202 ? 7.832 15.43 -7.672 1 91.38 202 ASP A O 1
ATOM 1453 N N . LYS A 1 203 ? 8.078 16.344 -5.664 1 90.38 203 LYS A N 1
ATOM 1454 C CA . LYS A 1 203 ? 7.258 15.383 -4.941 1 90.38 203 LYS A CA 1
ATOM 1455 C C . LYS A 1 203 ? 5.797 15.461 -5.379 1 90.38 203 LYS A C 1
ATOM 1457 O O . LYS A 1 203 ? 5.094 14.453 -5.402 1 90.38 203 LYS A O 1
ATOM 1462 N N . VAL A 1 204 ? 5.348 16.672 -5.742 1 86.31 204 VAL A N 1
ATOM 1463 C CA . VAL A 1 204 ? 3.973 16.844 -6.199 1 86.31 204 VAL A CA 1
ATOM 1464 C C . VAL A 1 204 ? 3.742 16.016 -7.469 1 86.31 204 VAL A C 1
ATOM 1466 O O . VAL A 1 204 ? 2.713 15.359 -7.605 1 86.31 204 VAL A O 1
ATOM 1469 N N . GLY A 1 205 ? 4.699 16.141 -8.328 1 90.94 205 GLY A N 1
ATOM 1470 C CA . GLY A 1 205 ? 4.629 15.32 -9.523 1 90.94 205 GLY A CA 1
ATOM 1471 C C . GLY A 1 205 ? 4.586 13.836 -9.234 1 90.94 205 GLY A C 1
ATOM 1472 O O . GLY A 1 205 ? 3.857 13.086 -9.891 1 90.94 205 GLY A O 1
ATOM 1473 N N . LEU A 1 206 ? 5.348 13.391 -8.258 1 94.5 206 LEU A N 1
ATOM 1474 C CA . LEU A 1 206 ? 5.371 11.984 -7.883 1 94.5 206 LEU A CA 1
ATOM 1475 C C . LEU A 1 206 ? 4.031 11.547 -7.305 1 94.5 206 LEU A C 1
ATOM 1477 O O . LEU A 1 206 ? 3.57 10.438 -7.559 1 94.5 206 LEU A O 1
ATOM 1481 N N . LEU A 1 207 ? 3.412 12.43 -6.543 1 93.25 207 LEU A N 1
ATOM 1482 C CA . LEU A 1 207 ? 2.104 12.125 -5.977 1 93.25 207 LEU A CA 1
ATOM 1483 C C . LEU A 1 207 ? 1.061 11.953 -7.074 1 93.25 207 LEU A C 1
ATOM 1485 O O . LEU A 1 207 ? 0.159 11.117 -6.957 1 93.25 207 LEU A O 1
ATOM 1489 N N . ASP A 1 208 ? 1.233 12.695 -8.117 1 92 208 ASP A N 1
ATOM 1490 C CA . ASP A 1 208 ? 0.33 12.539 -9.25 1 92 208 ASP A CA 1
ATOM 1491 C C . ASP A 1 208 ? 0.519 11.18 -9.922 1 92 208 ASP A C 1
ATOM 1493 O O . ASP A 1 208 ? -0.449 10.57 -10.375 1 92 208 ASP A O 1
ATOM 1497 N N . ILE A 1 209 ? 1.721 10.703 -9.984 1 95.25 209 ILE A N 1
ATOM 1498 C CA . ILE A 1 209 ? 2.025 9.398 -10.547 1 95.25 209 ILE A CA 1
ATOM 1499 C C . ILE A 1 209 ? 1.373 8.305 -9.695 1 95.25 209 ILE A C 1
ATOM 1501 O O . ILE A 1 209 ? 0.831 7.336 -10.234 1 95.25 209 ILE A O 1
ATOM 1505 N N . LEU A 1 210 ? 1.311 8.492 -8.398 1 95.62 210 LEU A N 1
ATOM 1506 C CA . LEU A 1 210 ? 0.84 7.477 -7.457 1 95.62 210 LEU A CA 1
ATOM 1507 C C . LEU A 1 210 ? -0.683 7.48 -7.375 1 95.62 210 LEU A C 1
ATOM 1509 O O . LEU A 1 210 ? -1.303 6.422 -7.234 1 95.62 210 LEU A O 1
ATOM 1513 N N . TYR A 1 211 ? -1.256 8.664 -7.438 1 92.06 211 TYR A N 1
ATOM 1514 C CA . TYR A 1 211 ? -2.656 8.758 -7.043 1 92.06 211 TYR A CA 1
ATOM 1515 C C . TYR A 1 211 ? -3.494 9.375 -8.156 1 92.06 211 TYR A C 1
ATOM 1517 O O . TYR A 1 211 ? -4.727 9.398 -8.078 1 92.06 211 TYR A O 1
ATOM 1525 N N . GLY A 1 212 ? -2.877 9.914 -9.164 1 90.12 212 GLY A N 1
ATOM 1526 C CA . GLY A 1 212 ? -3.594 10.633 -10.211 1 90.12 212 GLY A CA 1
ATOM 1527 C C . GLY A 1 212 ? -4.449 9.727 -11.078 1 90.12 212 GLY A C 1
ATOM 1528 O O . GLY A 1 212 ? -4.367 8.5 -10.977 1 90.12 212 GLY A O 1
ATOM 1529 N N . SER A 1 213 ? -5.207 10.266 -11.93 1 88.19 213 SER A N 1
ATOM 1530 C CA . SER A 1 213 ? -6.145 9.547 -12.797 1 88.19 213 SER A CA 1
ATOM 1531 C C . SER A 1 213 ? -5.406 8.641 -13.781 1 88.19 213 SER A C 1
ATOM 1533 O O . SER A 1 213 ? -5.98 7.684 -14.289 1 88.19 213 SER A O 1
ATOM 1535 N N . GLY A 1 214 ? -4.199 8.945 -14.031 1 90.12 214 GLY A N 1
ATOM 1536 C CA . GLY A 1 214 ? -3.42 8.148 -14.961 1 90.12 214 GLY A CA 1
ATOM 1537 C C . GLY A 1 214 ? -2.623 7.047 -14.289 1 90.12 214 GLY A C 1
ATOM 1538 O O . GLY A 1 214 ? -1.644 6.551 -14.844 1 90.12 214 GLY A O 1
ATOM 1539 N N . PHE A 1 215 ? -3.082 6.691 -13.172 1 92 215 PHE A N 1
ATOM 1540 C CA . PHE A 1 215 ? -2.375 5.645 -12.445 1 92 215 PHE A CA 1
ATOM 1541 C C . PHE A 1 215 ? -2.221 4.395 -13.305 1 92 215 PHE A C 1
ATOM 1543 O O . PHE A 1 215 ? -3.184 3.943 -13.93 1 92 215 PHE A O 1
ATOM 1550 N N . SER A 1 216 ? -0.987 3.863 -13.352 1 95 216 SER A N 1
ATOM 1551 C CA . SER A 1 216 ? -0.632 2.635 -14.055 1 95 216 SER A CA 1
ATOM 1552 C C . SER A 1 216 ? 0.367 1.808 -13.25 1 95 216 SER A C 1
ATOM 1554 O O . SER A 1 216 ? 1.505 2.232 -13.039 1 95 216 SER A O 1
ATOM 1556 N N . LYS A 1 217 ? -0.098 0.627 -12.867 1 94.44 217 LYS A N 1
ATOM 1557 C CA . LYS A 1 217 ? 0.791 -0.281 -12.148 1 94.44 217 LYS A CA 1
ATOM 1558 C C . LYS A 1 217 ? 2.049 -0.577 -12.961 1 94.44 217 LYS A C 1
ATOM 1560 O O . LYS A 1 217 ? 3.156 -0.585 -12.422 1 94.44 217 LYS A O 1
ATOM 1565 N N . ALA A 1 218 ? 1.855 -0.785 -14.234 1 95.5 218 ALA A N 1
ATOM 1566 C CA . ALA A 1 218 ? 2.969 -1.098 -15.125 1 95.5 218 ALA A CA 1
ATOM 1567 C C . ALA A 1 218 ? 3.945 0.071 -15.211 1 95.5 218 ALA A C 1
ATOM 1569 O O . ALA A 1 218 ? 5.16 -0.129 -15.234 1 95.5 218 ALA A O 1
ATOM 1570 N N . ARG A 1 219 ? 3.396 1.264 -15.266 1 97 219 ARG A N 1
ATOM 1571 C CA . ARG A 1 219 ? 4.242 2.451 -15.32 1 97 219 ARG A CA 1
ATOM 1572 C C . ARG A 1 219 ? 5.09 2.584 -14.062 1 97 219 ARG A C 1
ATOM 1574 O O . ARG A 1 219 ? 6.293 2.848 -14.141 1 97 219 ARG A O 1
ATOM 1581 N N . LEU A 1 220 ? 4.512 2.346 -12.922 1 97.94 220 LEU A N 1
ATOM 1582 C CA . LEU A 1 220 ? 5.262 2.395 -11.672 1 97.94 220 LEU A CA 1
ATOM 1583 C C . LEU A 1 220 ? 6.324 1.303 -11.633 1 97.94 220 LEU A C 1
ATOM 1585 O O . LEU A 1 220 ? 7.484 1.57 -11.305 1 97.94 220 LEU A O 1
ATOM 1589 N N . ALA A 1 221 ? 5.953 0.149 -12.078 1 98.25 221 ALA A N 1
ATOM 1590 C CA . ALA A 1 221 ? 6.863 -0.994 -12.039 1 98.25 221 ALA A CA 1
ATOM 1591 C C . ALA A 1 221 ? 8.062 -0.767 -12.953 1 98.25 221 ALA A C 1
ATOM 1593 O O . ALA A 1 221 ? 9.148 -1.313 -12.711 1 98.25 221 ALA A O 1
ATOM 1594 N N . SER A 1 222 ? 7.906 0.048 -13.953 1 98.19 222 SER A N 1
ATOM 1595 C CA . SER A 1 222 ? 8.977 0.286 -14.914 1 98.19 222 SER A CA 1
ATOM 1596 C C . SER A 1 222 ? 10.164 0.991 -14.266 1 98.19 222 SER A C 1
ATOM 1598 O O . SER A 1 222 ? 11.266 1 -14.812 1 98.19 222 SER A O 1
ATOM 1600 N N . LEU A 1 223 ? 9.938 1.553 -13.094 1 98.56 223 LEU A N 1
ATOM 1601 C CA . LEU A 1 223 ? 11.008 2.197 -12.344 1 98.56 223 LEU A CA 1
ATOM 1602 C C . LEU A 1 223 ? 12.047 1.177 -11.891 1 98.56 223 LEU A C 1
ATOM 1604 O O . LEU A 1 223 ? 13.172 1.54 -11.562 1 98.56 223 LEU A O 1
ATOM 1608 N N . CYS A 1 224 ? 11.703 -0.05 -11.875 1 98.06 224 CYS A N 1
ATOM 1609 C CA . CYS A 1 224 ? 12.57 -1.107 -11.367 1 98.06 224 CYS A CA 1
ATOM 1610 C C . CYS A 1 224 ? 13.883 -1.151 -12.141 1 98.06 224 CYS A C 1
ATOM 1612 O O . CYS A 1 224 ? 14.953 -1.327 -11.555 1 98.06 224 CYS A O 1
ATOM 1614 N N . GLU A 1 225 ? 13.828 -0.934 -13.398 1 97.5 225 GLU A N 1
ATOM 1615 C CA . GLU A 1 225 ? 15.023 -1.048 -14.234 1 97.5 225 GLU A CA 1
ATOM 1616 C C . GLU A 1 225 ? 16.062 0.015 -13.867 1 97.5 225 GLU A C 1
ATOM 1618 O O . GLU A 1 225 ? 17.203 -0.309 -13.539 1 97.5 225 GLU A O 1
ATOM 1623 N N . PRO A 1 226 ? 15.695 1.303 -13.867 1 98.06 226 PRO A N 1
ATOM 1624 C CA . PRO A 1 226 ? 16.688 2.289 -13.453 1 98.06 226 PRO A CA 1
ATOM 1625 C C . PRO A 1 226 ? 17.125 2.111 -12 1 98.06 226 PRO A C 1
ATOM 1627 O O . PRO A 1 226 ? 18.281 2.398 -11.664 1 98.06 226 PRO A O 1
ATOM 1630 N N . LEU A 1 227 ? 16.297 1.615 -11.148 1 98.62 227 LEU A N 1
ATOM 1631 C CA . LEU A 1 227 ? 16.688 1.363 -9.766 1 98.62 227 LEU A CA 1
ATOM 1632 C C . LEU A 1 227 ? 17.734 0.258 -9.688 1 98.62 227 LEU A C 1
ATOM 1634 O O . LEU A 1 227 ? 18.656 0.314 -8.859 1 98.62 227 LEU A O 1
ATOM 1638 N N . ALA A 1 228 ? 17.562 -0.768 -10.508 1 98.5 228 ALA A N 1
ATOM 1639 C CA . ALA A 1 228 ? 18.547 -1.85 -10.539 1 98.5 228 ALA A CA 1
ATOM 1640 C C . ALA A 1 228 ? 19.922 -1.333 -10.945 1 98.5 228 ALA A C 1
ATOM 1642 O O . ALA A 1 228 ? 20.938 -1.748 -10.383 1 98.5 228 ALA A O 1
ATOM 1643 N N . GLU A 1 229 ? 19.922 -0.433 -11.898 1 97.81 229 GLU A N 1
ATOM 1644 C CA . GLU A 1 229 ? 21.172 0.183 -12.312 1 97.81 229 GLU A CA 1
ATOM 1645 C C . GLU A 1 229 ? 21.781 1.007 -11.188 1 97.81 229 GLU A C 1
ATOM 1647 O O . GLU A 1 229 ? 23 0.942 -10.945 1 97.81 229 GLU A O 1
ATOM 1652 N N . LEU A 1 230 ? 20.969 1.689 -10.492 1 97.75 230 LEU A N 1
ATOM 1653 C CA . LEU A 1 230 ? 21.406 2.561 -9.406 1 97.75 230 LEU A CA 1
ATOM 1654 C C . LEU A 1 230 ? 21.922 1.742 -8.227 1 97.75 230 LEU A C 1
ATOM 1656 O O . LEU A 1 230 ? 22.812 2.186 -7.496 1 97.75 230 LEU A O 1
ATOM 1660 N N . ALA A 1 231 ? 21.438 0.567 -8.016 1 97.5 231 ALA A N 1
ATOM 1661 C CA . ALA A 1 231 ? 21.688 -0.256 -6.836 1 97.5 231 ALA A CA 1
ATOM 1662 C C . ALA A 1 231 ? 23.156 -0.645 -6.75 1 97.5 231 ALA A C 1
ATOM 1664 O O . ALA A 1 231 ? 23.656 -0.996 -5.676 1 97.5 231 ALA A O 1
ATOM 1665 N N . ALA A 1 232 ? 23.844 -0.573 -7.836 1 93.5 232 ALA A N 1
ATOM 1666 C CA . ALA A 1 232 ? 25.281 -0.876 -7.852 1 93.5 232 ALA A CA 1
ATOM 1667 C C . ALA A 1 232 ? 26.062 0.116 -6.996 1 93.5 232 ALA A C 1
ATOM 1669 O O . ALA A 1 232 ? 27.109 -0.225 -6.438 1 93.5 232 ALA A O 1
ATOM 1670 N N . SER A 1 233 ? 25.469 1.293 -6.832 1 94.69 233 SER A N 1
ATOM 1671 C CA . SER A 1 233 ? 26.234 2.332 -6.145 1 94.69 233 SER A CA 1
ATOM 1672 C C . SER A 1 233 ? 25.406 2.99 -5.051 1 94.69 233 SER A C 1
ATOM 1674 O O . SER A 1 233 ? 25.906 3.834 -4.305 1 94.69 233 SER A O 1
ATOM 1676 N N . ASP A 1 234 ? 24.219 2.645 -4.969 1 95.62 234 ASP A N 1
ATOM 1677 C CA . ASP A 1 234 ? 23.328 3.26 -3.998 1 95.62 234 ASP A CA 1
ATOM 1678 C C . ASP A 1 234 ? 22.828 2.234 -2.98 1 95.62 234 ASP A C 1
ATOM 1680 O O . ASP A 1 234 ? 22.016 1.363 -3.309 1 95.62 234 ASP A O 1
ATOM 1684 N N . PRO A 1 235 ? 23.188 2.381 -1.774 1 94.94 235 PRO A N 1
ATOM 1685 C CA . PRO A 1 235 ? 22.844 1.371 -0.768 1 94.94 235 PRO A CA 1
ATOM 1686 C C . PRO A 1 235 ? 21.344 1.297 -0.477 1 94.94 235 PRO A C 1
ATOM 1688 O O . PRO A 1 235 ? 20.844 0.234 -0.114 1 94.94 235 PRO A O 1
ATOM 1691 N N . VAL A 1 236 ? 20.625 2.408 -0.612 1 95.25 236 VAL A N 1
ATOM 1692 C CA . VAL A 1 236 ? 19.188 2.387 -0.37 1 95.25 236 VAL A CA 1
ATOM 1693 C C . VAL A 1 236 ? 18.5 1.532 -1.43 1 95.25 236 VAL A C 1
ATOM 1695 O O . VAL A 1 236 ? 17.688 0.666 -1.104 1 95.25 236 VAL A O 1
ATOM 1698 N N . ALA A 1 237 ? 18.875 1.78 -2.654 1 97.25 237 ALA A N 1
ATOM 1699 C CA . ALA A 1 237 ? 18.328 0.97 -3.74 1 97.25 237 ALA A CA 1
ATOM 1700 C C . ALA A 1 237 ? 18.703 -0.499 -3.574 1 97.25 237 ALA A C 1
ATOM 1702 O O . ALA A 1 237 ? 17.859 -1.386 -3.738 1 97.25 237 ALA A O 1
ATOM 1703 N N . ALA A 1 238 ? 19.922 -0.741 -3.23 1 97.75 238 ALA A N 1
ATOM 1704 C CA . ALA A 1 238 ? 20.391 -2.109 -3.041 1 97.75 238 ALA A CA 1
ATOM 1705 C C . ALA A 1 238 ? 19.594 -2.818 -1.95 1 97.75 238 ALA A C 1
ATOM 1707 O O . ALA A 1 238 ? 19.234 -3.99 -2.094 1 97.75 238 ALA A O 1
ATOM 1708 N N . ALA A 1 239 ? 19.328 -2.131 -0.901 1 97.5 239 ALA A N 1
ATOM 1709 C CA . ALA A 1 239 ? 18.578 -2.709 0.217 1 97.5 239 ALA A CA 1
ATOM 1710 C C . ALA A 1 239 ? 17.172 -3.086 -0.202 1 97.5 239 ALA A C 1
ATOM 1712 O O . ALA A 1 239 ? 16.625 -4.086 0.268 1 97.5 239 ALA A O 1
ATOM 1713 N N . ILE A 1 240 ? 16.594 -2.299 -1.024 1 98 240 ILE A N 1
ATOM 1714 C CA . ILE A 1 240 ? 15.25 -2.582 -1.489 1 98 240 ILE A CA 1
ATOM 1715 C C . ILE A 1 240 ? 15.234 -3.881 -2.291 1 98 240 ILE A C 1
ATOM 1717 O O . ILE A 1 240 ? 14.344 -4.715 -2.121 1 98 240 ILE A O 1
ATOM 1721 N N . PHE A 1 241 ? 16.219 -4.094 -3.137 1 98.81 241 PHE A N 1
ATOM 1722 C CA . PHE A 1 241 ? 16.297 -5.324 -3.914 1 98.81 241 PHE A CA 1
ATOM 1723 C C . PHE A 1 241 ? 16.609 -6.516 -3.012 1 98.81 241 PHE A C 1
ATOM 1725 O O . PHE A 1 241 ? 16.094 -7.617 -3.236 1 98.81 241 PHE A O 1
ATOM 1732 N N . TYR A 1 242 ? 17.422 -6.332 -2.027 1 98.75 242 TYR A N 1
ATOM 1733 C CA . TYR A 1 242 ? 17.656 -7.371 -1.031 1 98.75 242 TYR A CA 1
ATOM 1734 C C . TYR A 1 242 ? 16.344 -7.809 -0.388 1 98.75 242 TYR A C 1
ATOM 1736 O O . TYR A 1 242 ? 16.047 -9.008 -0.303 1 98.75 242 TYR A O 1
ATOM 1744 N N . ASP A 1 243 ? 15.602 -6.801 0.023 1 98.62 243 ASP A N 1
ATOM 1745 C CA . ASP A 1 243 ? 14.312 -7.098 0.653 1 98.62 243 ASP A CA 1
ATOM 1746 C C . ASP A 1 243 ? 13.383 -7.82 -0.313 1 98.62 243 ASP A C 1
ATOM 1748 O O . ASP A 1 243 ? 12.617 -8.703 0.093 1 98.62 243 ASP A O 1
ATOM 1752 N N . ALA A 1 244 ? 13.391 -7.426 -1.55 1 98.75 244 ALA A N 1
ATOM 1753 C CA . ALA A 1 244 ? 12.586 -8.102 -2.564 1 98.75 244 ALA A CA 1
ATOM 1754 C C . ALA A 1 244 ? 12.977 -9.57 -2.682 1 98.75 244 ALA A C 1
ATOM 1756 O O . ALA A 1 244 ? 12.117 -10.453 -2.691 1 98.75 244 ALA A O 1
ATOM 1757 N N . GLY A 1 245 ? 14.281 -9.836 -2.756 1 98.75 245 GLY A N 1
ATOM 1758 C CA . GLY A 1 245 ? 14.758 -11.211 -2.783 1 98.75 245 GLY A CA 1
ATOM 1759 C C . GLY A 1 245 ? 14.328 -12.008 -1.569 1 98.75 245 GLY A C 1
ATOM 1760 O O . GLY A 1 245 ? 13.953 -13.18 -1.691 1 98.75 245 GLY A O 1
ATOM 1761 N N . HIS A 1 246 ? 14.406 -11.344 -0.467 1 98.75 246 HIS A N 1
ATOM 1762 C CA . HIS A 1 246 ? 14 -11.992 0.777 1 98.75 246 HIS A CA 1
ATOM 1763 C C . HIS A 1 246 ? 12.531 -12.391 0.738 1 98.75 246 HIS A C 1
ATOM 1765 O O . HIS A 1 246 ? 12.172 -13.508 1.124 1 98.75 246 HIS A O 1
ATOM 1771 N N . LEU A 1 247 ? 11.719 -11.531 0.226 1 98.5 247 LEU A N 1
ATOM 1772 C CA . LEU A 1 247 ? 10.289 -11.812 0.143 1 98.5 247 LEU A CA 1
ATOM 1773 C C . LEU A 1 247 ? 10.016 -12.938 -0.845 1 98.5 247 LEU A C 1
ATOM 1775 O O . LEU A 1 247 ? 9.18 -13.805 -0.588 1 98.5 247 LEU A O 1
ATOM 1779 N N . ILE A 1 248 ? 10.68 -12.938 -1.939 1 98.56 248 ILE A N 1
ATOM 1780 C CA . ILE A 1 248 ? 10.547 -14 -2.924 1 98.56 248 ILE A CA 1
ATOM 1781 C C . ILE A 1 248 ? 10.922 -15.344 -2.295 1 98.56 248 ILE A C 1
ATOM 1783 O O . ILE A 1 248 ? 10.227 -16.344 -2.482 1 98.56 248 ILE A O 1
ATOM 1787 N N . GLY A 1 249 ? 12.023 -15.375 -1.538 1 98.5 249 GLY A N 1
ATOM 1788 C CA . GLY A 1 249 ? 12.391 -16.578 -0.804 1 98.5 249 GLY A CA 1
ATOM 1789 C C . GLY A 1 249 ? 11.336 -17.016 0.192 1 98.5 249 GLY A C 1
ATOM 1790 O O . GLY A 1 249 ? 11.062 -18.203 0.322 1 98.5 249 GLY A O 1
ATOM 1791 N N . ARG A 1 250 ? 10.734 -16.078 0.833 1 98.44 250 ARG A N 1
ATOM 1792 C CA . ARG A 1 250 ? 9.695 -16.406 1.808 1 98.44 250 ARG A CA 1
ATOM 1793 C C . ARG A 1 250 ? 8.469 -17 1.127 1 98.44 250 ARG A C 1
ATOM 1795 O O . ARG A 1 250 ? 7.777 -17.844 1.702 1 98.44 250 ARG A O 1
ATOM 1802 N N . HIS A 1 251 ? 8.141 -16.547 -0.048 1 98.5 251 HIS A N 1
ATOM 1803 C CA . HIS A 1 251 ? 7.062 -17.156 -0.811 1 98.5 251 HIS A CA 1
ATOM 1804 C C . HIS A 1 251 ? 7.34 -18.641 -1.045 1 98.5 251 HIS A C 1
ATOM 1806 O O . HIS A 1 251 ? 6.441 -19.484 -0.894 1 98.5 251 HIS A O 1
ATOM 1812 N N . LEU A 1 252 ? 8.57 -18.891 -1.412 1 9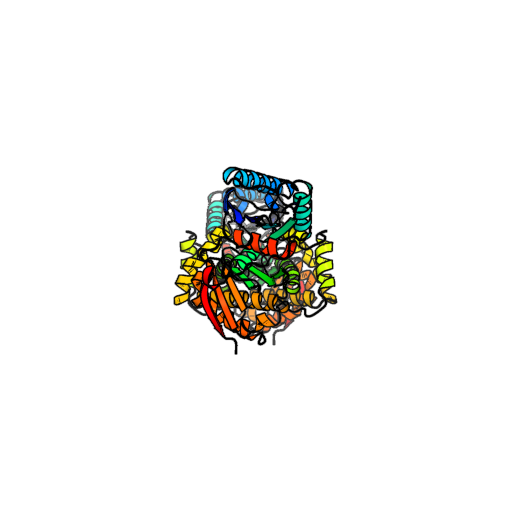8.31 252 LEU A N 1
ATOM 1813 C CA . LEU A 1 252 ? 8.953 -20.281 -1.631 1 98.31 252 LEU A CA 1
ATOM 1814 C C . LEU A 1 252 ? 8.789 -21.094 -0.354 1 98.31 252 LEU A C 1
ATOM 1816 O O . LEU A 1 252 ? 8.242 -22.203 -0.384 1 98.31 252 LEU A O 1
ATOM 1820 N N . ILE A 1 253 ? 9.227 -20.516 0.734 1 97.94 253 ILE A N 1
ATOM 1821 C CA . ILE A 1 253 ? 9.102 -21.203 2.016 1 97.94 253 ILE A CA 1
ATOM 1822 C C . ILE A 1 253 ? 7.629 -21.438 2.338 1 97.94 253 ILE A C 1
ATOM 1824 O O . ILE A 1 253 ? 7.258 -22.516 2.811 1 97.94 253 ILE A O 1
ATOM 1828 N N . ALA A 1 254 ? 6.832 -20.516 2.09 1 97.88 254 ALA A N 1
ATOM 1829 C CA . ALA A 1 254 ? 5.406 -20.625 2.385 1 97.88 254 ALA A CA 1
ATOM 1830 C C . ALA A 1 254 ? 4.785 -21.828 1.667 1 97.88 254 ALA A C 1
ATOM 1832 O O . ALA A 1 254 ? 4.082 -22.625 2.281 1 97.88 254 ALA A O 1
ATOM 1833 N N . VAL A 1 255 ? 5.078 -21.984 0.38 1 97.31 255 VAL A N 1
ATOM 1834 C CA . VAL A 1 255 ? 4.441 -23.062 -0.362 1 97.31 255 VAL A CA 1
ATOM 1835 C C . VAL A 1 255 ? 5.125 -24.391 -0.031 1 97.31 255 VAL A C 1
ATOM 1837 O O . VAL A 1 255 ? 4.574 -25.469 -0.287 1 97.31 255 VAL A O 1
ATOM 1840 N N . SER A 1 256 ? 6.32 -24.359 0.521 1 96.75 256 SER A N 1
ATOM 1841 C CA . SER A 1 256 ? 7.086 -25.578 0.801 1 96.75 256 SER A CA 1
ATOM 1842 C C . SER A 1 256 ? 6.395 -26.422 1.857 1 96.75 256 SER A C 1
ATOM 1844 O O . SER A 1 256 ? 6.684 -27.625 1.983 1 96.75 256 SER A O 1
ATOM 1846 N N . LYS A 1 257 ? 5.539 -25.828 2.646 1 94.31 257 LYS A N 1
ATOM 1847 C CA . LYS A 1 257 ? 4.781 -26.594 3.633 1 94.31 257 LYS A CA 1
ATOM 1848 C C . LYS A 1 257 ? 3.967 -27.703 2.967 1 94.31 257 LYS A C 1
ATOM 1850 O O . LYS A 1 257 ? 3.562 -28.672 3.621 1 94.31 257 LYS A O 1
ATOM 1855 N N . ASN A 1 258 ? 3.789 -27.578 1.672 1 95.12 258 ASN A N 1
ATOM 1856 C CA . ASN A 1 258 ? 2.973 -28.531 0.927 1 95.12 258 ASN A CA 1
ATOM 1857 C C . ASN A 1 258 ? 3.816 -29.359 -0.042 1 95.12 258 ASN A C 1
ATOM 1859 O O . ASN A 1 258 ? 3.277 -30.031 -0.924 1 95.12 258 ASN A O 1
ATOM 1863 N N . PHE A 1 259 ? 5.113 -29.328 0.116 1 94.12 259 PHE A N 1
ATOM 1864 C CA . PHE A 1 259 ? 6.012 -30.078 -0.75 1 94.12 259 PHE A CA 1
ATOM 1865 C C . PHE A 1 259 ? 5.809 -31.578 -0.567 1 94.12 259 PHE A C 1
ATOM 1867 O O . PHE A 1 259 ? 5.516 -32.031 0.538 1 94.12 259 PHE A O 1
ATOM 1874 N N . ASP A 1 260 ? 6.023 -32.219 -1.677 1 87.56 260 ASP A N 1
ATOM 1875 C CA . ASP A 1 260 ? 6.32 -33.625 -1.545 1 87.56 260 ASP A CA 1
ATOM 1876 C C . ASP A 1 260 ? 7.699 -33.844 -0.93 1 87.56 260 ASP A C 1
ATOM 1878 O O . ASP A 1 260 ? 8.602 -33.031 -1.107 1 87.56 260 ASP A O 1
ATOM 1882 N N . GLN A 1 261 ? 7.859 -34.938 -0.202 1 85.69 261 GLN A N 1
ATOM 1883 C CA . GLN A 1 261 ? 9.094 -35.188 0.536 1 85.69 261 GLN A CA 1
ATOM 1884 C C . GLN A 1 261 ? 10.312 -35.094 -0.382 1 85.69 261 GLN A C 1
ATOM 1886 O O . GLN A 1 261 ? 11.336 -34.531 -0.011 1 85.69 261 GLN A O 1
ATOM 1891 N N . GLY A 1 262 ? 10.25 -35.625 -1.579 1 86.25 262 GLY A N 1
ATOM 1892 C CA . GLY A 1 262 ? 11.375 -35.656 -2.5 1 86.25 262 GLY A CA 1
ATOM 1893 C C . GLY A 1 262 ? 11.758 -34.281 -2.992 1 86.25 262 GLY A C 1
ATOM 1894 O O . GLY A 1 262 ? 12.914 -34.031 -3.342 1 86.25 262 GLY A O 1
ATOM 1895 N N . MET A 1 263 ? 10.898 -33.344 -2.945 1 90.19 263 MET A N 1
ATOM 1896 C CA . MET A 1 263 ? 11.125 -32 -3.48 1 90.19 263 MET A CA 1
ATOM 1897 C C . MET A 1 263 ? 12.047 -31.188 -2.568 1 90.19 263 MET A C 1
ATOM 1899 O O . MET A 1 263 ? 12.695 -30.234 -3.01 1 90.19 263 MET A O 1
ATOM 1903 N N . PHE A 1 264 ? 12.172 -31.578 -1.261 1 93.25 264 PHE A N 1
ATOM 1904 C CA . PHE A 1 264 ? 13 -30.844 -0.311 1 93.25 264 PHE A CA 1
ATOM 1905 C C . PHE A 1 264 ? 14.477 -30.984 -0.658 1 93.25 264 PHE A C 1
ATOM 1907 O O . PHE A 1 264 ? 15.273 -30.094 -0.343 1 93.25 264 PHE A O 1
ATOM 1914 N N . GLU A 1 265 ? 14.844 -32.031 -1.299 1 93.31 265 GLU A N 1
ATOM 1915 C CA . GLU A 1 265 ? 16.25 -32.281 -1.628 1 93.31 265 GLU A CA 1
ATOM 1916 C C . GLU A 1 265 ? 16.703 -31.375 -2.771 1 93.31 265 GLU A C 1
ATOM 1918 O O . GLU A 1 265 ? 17.844 -30.906 -2.781 1 93.31 265 GLU A O 1
ATOM 1923 N N . ASN A 1 266 ? 15.875 -31.188 -3.734 1 93.5 266 ASN A N 1
ATOM 1924 C CA . ASN A 1 266 ? 16.109 -30.344 -4.891 1 93.5 266 ASN A CA 1
ATOM 1925 C C . ASN A 1 266 ? 14.82 -29.719 -5.414 1 93.5 266 ASN A C 1
ATOM 1927 O O . ASN A 1 266 ? 14.031 -30.391 -6.078 1 93.5 266 ASN A O 1
ATOM 1931 N N . VAL A 1 267 ? 14.68 -28.469 -5.121 1 94.56 267 VAL A N 1
ATOM 1932 C CA . VAL A 1 267 ? 13.453 -27.781 -5.523 1 94.56 267 VAL A CA 1
ATOM 1933 C C . VAL A 1 267 ? 13.656 -27.125 -6.887 1 94.56 267 VAL A C 1
ATOM 1935 O O . VAL A 1 267 ? 14.453 -26.203 -7.027 1 94.56 267 VAL A O 1
ATOM 1938 N N . PRO A 1 268 ? 12.992 -27.594 -7.879 1 93.88 268 PRO A N 1
ATOM 1939 C CA . PRO A 1 268 ? 13.031 -26.875 -9.156 1 93.88 268 PRO A CA 1
ATOM 1940 C C . PRO A 1 268 ? 12.125 -25.656 -9.164 1 93.88 268 PRO A C 1
ATOM 1942 O O . PRO A 1 268 ? 10.93 -25.75 -8.867 1 93.88 268 PRO A O 1
ATOM 1945 N N . VAL A 1 269 ? 12.656 -24.5 -9.477 1 95.69 269 VAL A N 1
ATOM 1946 C CA . VAL A 1 269 ? 11.914 -23.25 -9.5 1 95.69 269 VAL A CA 1
ATOM 1947 C C . VAL A 1 269 ? 11.977 -22.641 -10.898 1 95.69 269 VAL A C 1
ATOM 1949 O O . VAL A 1 269 ? 13.07 -22.438 -11.445 1 95.69 269 VAL A O 1
ATOM 1952 N N . LEU A 1 270 ? 10.852 -22.438 -11.438 1 94.56 270 LEU A N 1
ATOM 1953 C CA . LEU A 1 270 ? 10.758 -21.672 -12.68 1 94.56 270 LEU A CA 1
ATOM 1954 C C . LEU A 1 270 ? 10.617 -20.188 -12.391 1 94.56 270 LEU A C 1
ATOM 1956 O O . LEU A 1 270 ? 9.695 -19.766 -11.688 1 94.56 270 LEU A O 1
ATOM 1960 N N . ALA A 1 271 ? 11.539 -19.406 -12.922 1 96.38 271 ALA A N 1
ATOM 1961 C CA . ALA A 1 271 ? 11.539 -17.953 -12.75 1 96.38 271 ALA A CA 1
ATOM 1962 C C . ALA A 1 271 ? 10.883 -17.266 -13.945 1 96.38 271 ALA A C 1
ATOM 1964 O O . ALA A 1 271 ? 11.336 -17.438 -15.086 1 96.38 271 ALA A O 1
ATOM 1965 N N . ILE A 1 272 ? 9.836 -16.531 -13.664 1 93.38 272 ILE A N 1
ATOM 1966 C CA . ILE A 1 272 ? 9.164 -15.781 -14.719 1 93.38 272 ILE A CA 1
ATOM 1967 C C . ILE A 1 272 ? 9.031 -14.32 -14.305 1 93.38 272 ILE A C 1
ATOM 1969 O O . ILE A 1 272 ? 8.633 -14.023 -13.172 1 93.38 272 ILE A O 1
ATOM 1973 N N . GLY A 1 273 ? 9.367 -13.359 -15.219 1 94.69 273 GLY A N 1
ATOM 1974 C CA . GLY A 1 273 ? 9.18 -11.945 -14.953 1 94.69 273 GLY A CA 1
ATOM 1975 C C . GLY A 1 273 ? 10.477 -11.156 -14.984 1 94.69 273 GLY A C 1
ATOM 1976 O O . GLY A 1 273 ? 11.539 -11.688 -14.68 1 94.69 273 GLY A O 1
ATOM 1977 N N . SER A 1 274 ? 10.375 -9.898 -15.148 1 96.5 274 SER A N 1
ATOM 1978 C CA . SER A 1 274 ? 11.523 -9.039 -15.445 1 96.5 274 SER A CA 1
ATOM 1979 C C . SER A 1 274 ? 12.336 -8.75 -14.188 1 96.5 274 SER A C 1
ATOM 1981 O O . SER A 1 274 ? 13.508 -8.367 -14.281 1 96.5 274 SER A O 1
ATOM 1983 N N . VAL A 1 275 ? 11.773 -8.891 -13.023 1 98.06 275 VAL A N 1
ATOM 1984 C CA . VAL A 1 275 ? 12.508 -8.617 -11.797 1 98.06 275 VAL A CA 1
ATOM 1985 C C . VAL A 1 275 ? 13.664 -9.609 -11.648 1 98.06 275 VAL A C 1
ATOM 1987 O O . VAL A 1 275 ? 14.711 -9.281 -11.086 1 98.06 275 VAL A O 1
ATOM 1990 N N . TRP A 1 276 ? 13.523 -10.805 -12.25 1 97.5 276 TRP A N 1
ATOM 1991 C CA . TRP A 1 276 ? 14.555 -11.836 -12.18 1 97.5 276 TRP A CA 1
ATOM 1992 C C . TRP A 1 276 ? 15.805 -11.414 -12.938 1 97.5 276 TRP A C 1
ATOM 1994 O O . TRP A 1 276 ? 16.875 -11.992 -12.75 1 97.5 276 TRP A O 1
ATOM 2004 N N . LYS A 1 277 ? 15.664 -10.445 -13.82 1 96.56 277 LYS A N 1
ATOM 2005 C CA . LYS A 1 277 ? 16.844 -9.906 -14.5 1 96.56 277 LYS A CA 1
ATOM 2006 C C . LYS A 1 277 ? 17.797 -9.258 -13.508 1 96.56 277 LYS A C 1
ATOM 2008 O O . LYS A 1 277 ? 18.984 -9.094 -13.797 1 96.56 277 LYS A O 1
ATOM 2013 N N . SER A 1 278 ? 17.328 -8.906 -12.344 1 97.81 278 SER A N 1
ATOM 2014 C CA . SER A 1 278 ? 18.125 -8.297 -11.297 1 97.81 278 SER A CA 1
ATOM 2015 C C . SER A 1 278 ? 18.562 -9.336 -10.258 1 97.81 278 SER A C 1
ATOM 2017 O O . SER A 1 278 ? 18.75 -9.008 -9.086 1 97.81 278 SER A O 1
ATOM 2019 N N . TRP A 1 279 ? 18.75 -10.555 -10.641 1 97.81 279 TRP A N 1
ATOM 2020 C CA . TRP A 1 279 ? 18.984 -11.688 -9.742 1 97.81 279 TRP A CA 1
ATOM 2021 C C . TRP A 1 279 ? 20.203 -11.43 -8.859 1 97.81 279 TRP A C 1
ATOM 2023 O O . TRP A 1 279 ? 20.156 -11.664 -7.652 1 97.81 279 TRP A O 1
ATOM 2033 N N . PRO A 1 280 ? 21.281 -10.82 -9.375 1 98 280 PRO A N 1
ATOM 2034 C CA . PRO A 1 280 ? 22.438 -10.602 -8.492 1 98 280 PRO A CA 1
ATOM 2035 C C . PRO A 1 280 ? 22.094 -9.734 -7.285 1 98 280 PRO A C 1
ATOM 2037 O O . PRO A 1 280 ? 22.672 -9.898 -6.211 1 98 280 PRO A O 1
ATOM 2040 N N . LEU A 1 281 ? 21.109 -8.844 -7.426 1 98.56 281 LEU A N 1
ATOM 2041 C CA . LEU A 1 281 ? 20.703 -7.945 -6.348 1 98.56 281 LEU A CA 1
ATOM 2042 C C . LEU A 1 281 ? 19.734 -8.633 -5.395 1 98.56 281 LEU A C 1
ATOM 2044 O O . LEU A 1 281 ? 19.594 -8.211 -4.242 1 98.56 281 LEU A O 1
ATOM 2048 N N . LEU A 1 282 ? 19.062 -9.727 -5.875 1 98.69 282 LEU A N 1
ATOM 2049 C CA . LEU A 1 282 ? 18.016 -10.406 -5.121 1 98.69 282 LEU A CA 1
ATOM 2050 C C . LEU A 1 282 ? 18.594 -11.578 -4.332 1 98.69 282 LEU A C 1
ATOM 2052 O O . LEU A 1 282 ? 18.031 -11.984 -3.311 1 98.69 282 LEU A O 1
ATOM 2056 N N . LYS A 1 283 ? 19.688 -12.109 -4.805 1 98.44 283 LYS A N 1
ATOM 2057 C CA . LYS A 1 283 ? 20.188 -13.43 -4.449 1 98.44 283 LYS A CA 1
ATOM 2058 C C . LYS A 1 283 ? 20.438 -13.531 -2.947 1 98.44 283 LYS A C 1
ATOM 2060 O O . LYS A 1 283 ? 20.016 -14.492 -2.301 1 98.44 283 LYS A O 1
ATOM 2065 N N . GLN A 1 284 ? 21.156 -12.555 -2.441 1 98.25 284 GLN A N 1
ATOM 2066 C CA . GLN A 1 284 ? 21.5 -12.633 -1.023 1 98.25 284 GLN A CA 1
ATOM 2067 C C . GLN A 1 284 ? 20.234 -12.633 -0.156 1 98.25 284 GLN A C 1
ATOM 2069 O O . GLN A 1 284 ? 20.156 -13.398 0.81 1 98.25 284 GLN A O 1
ATOM 2074 N N . GLY A 1 285 ? 19.328 -11.742 -0.458 1 98.56 285 GLY A N 1
ATOM 2075 C CA . GLY A 1 285 ? 18.078 -11.75 0.27 1 98.56 285 GLY A CA 1
ATOM 2076 C C . GLY A 1 285 ? 17.344 -13.07 0.177 1 98.56 285 GLY A C 1
ATOM 2077 O O . GLY A 1 285 ? 16.844 -13.586 1.184 1 98.56 285 GLY A O 1
ATOM 2078 N N . PHE A 1 286 ? 17.312 -13.633 -1.024 1 98.56 286 PHE A N 1
ATOM 2079 C CA . PHE A 1 286 ? 16.672 -14.922 -1.262 1 98.56 286 PHE A CA 1
ATOM 2080 C C . PHE A 1 286 ? 17.328 -16.016 -0.422 1 98.56 286 PHE A C 1
ATOM 2082 O O . PHE A 1 286 ? 16.641 -16.781 0.248 1 98.56 286 PHE A O 1
ATOM 2089 N N . GLN A 1 287 ? 18.562 -16.031 -0.376 1 98.06 287 GLN A N 1
ATOM 2090 C CA . GLN A 1 287 ? 19.328 -17.031 0.38 1 98.06 287 GLN A CA 1
ATOM 2091 C C . GLN A 1 287 ? 19.078 -16.891 1.879 1 98.06 287 GLN A C 1
ATOM 2093 O O . GLN A 1 287 ? 18.906 -17.875 2.582 1 98.06 287 GLN A O 1
ATOM 2098 N N . ASP A 1 288 ? 19.078 -15.672 2.348 1 98 288 ASP A N 1
ATOM 2099 C CA . ASP A 1 288 ? 18.844 -15.43 3.768 1 98 288 ASP A CA 1
ATOM 2100 C C . ASP A 1 288 ? 17.453 -15.914 4.184 1 98 288 ASP A C 1
ATOM 2102 O O . ASP A 1 288 ? 17.297 -16.469 5.27 1 98 288 ASP A O 1
ATOM 2106 N N . ALA A 1 289 ? 16.547 -15.672 3.34 1 97.75 289 ALA A N 1
ATOM 2107 C CA . ALA A 1 289 ? 15.203 -16.172 3.629 1 97.75 289 ALA A CA 1
ATOM 2108 C C . ALA A 1 289 ? 15.195 -17.703 3.721 1 97.75 289 ALA A C 1
ATOM 2110 O O . ALA A 1 289 ? 14.617 -18.266 4.648 1 97.75 289 ALA A O 1
ATOM 2111 N N . LEU A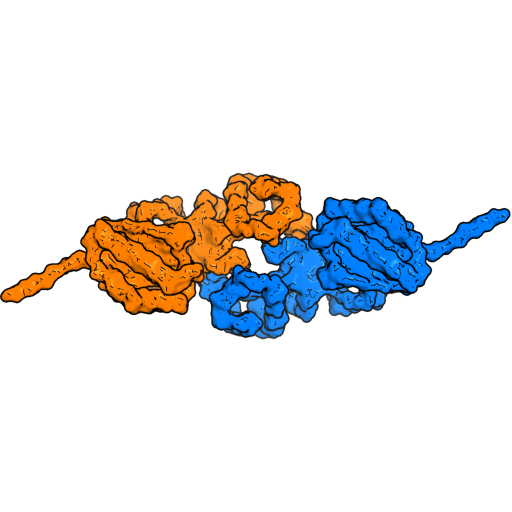 1 290 ? 15.836 -18.391 2.795 1 96.69 290 LEU A N 1
ATOM 2112 C CA . LEU A 1 290 ? 15.867 -19.844 2.729 1 96.69 290 LEU A CA 1
ATOM 2113 C C . LEU A 1 290 ? 16.453 -20.438 4.004 1 96.69 290 LEU A C 1
ATOM 2115 O O . LEU A 1 290 ? 16.125 -21.562 4.387 1 96.69 290 LEU A O 1
ATOM 2119 N N . GLY A 1 291 ? 17.328 -19.609 4.586 1 93.81 291 GLY A N 1
ATOM 2120 C CA . GLY A 1 291 ? 17.938 -20.047 5.832 1 93.81 291 GLY A CA 1
ATOM 2121 C C . GLY A 1 291 ? 16.922 -20.344 6.922 1 93.81 291 GLY A C 1
ATOM 2122 O O . GLY A 1 291 ? 17.219 -21.062 7.875 1 93.81 291 GLY A O 1
ATOM 2123 N N . GLY A 1 292 ? 15.734 -19.875 6.773 1 88.25 292 GLY A N 1
ATOM 2124 C CA . GLY A 1 292 ? 14.672 -20.078 7.742 1 88.25 292 GLY A CA 1
ATOM 2125 C C . GLY A 1 292 ? 13.969 -21.422 7.582 1 88.25 292 GLY A C 1
ATOM 2126 O O . GLY A 1 292 ? 13.148 -21.812 8.422 1 88.25 292 GLY A O 1
ATOM 2127 N N . GLU A 1 293 ? 14.289 -22.203 6.477 1 93.38 293 GLU A N 1
ATOM 2128 C CA . GLU A 1 293 ? 13.727 -23.531 6.215 1 93.38 293 GLU A CA 1
ATOM 2129 C C . GLU A 1 293 ? 14.82 -24.516 5.816 1 93.38 293 GLU A C 1
ATOM 2131 O O . GLU A 1 293 ? 15.086 -24.703 4.629 1 93.38 293 GLU A O 1
ATOM 2136 N N . ARG A 1 294 ? 15.234 -25.297 6.734 1 91.88 294 ARG A N 1
ATOM 2137 C CA . ARG A 1 294 ? 16.438 -26.125 6.551 1 91.88 294 ARG A CA 1
ATOM 2138 C C . ARG A 1 294 ? 16.094 -27.438 5.855 1 91.88 294 ARG A C 1
ATOM 2140 O O . ARG A 1 294 ? 16.984 -28.125 5.359 1 91.88 294 ARG A O 1
ATOM 2147 N N . ARG A 1 295 ? 14.859 -27.875 5.812 1 95.25 295 ARG A N 1
ATOM 2148 C CA . ARG A 1 295 ? 14.492 -29.078 5.066 1 95.25 295 ARG A CA 1
ATOM 2149 C C . ARG A 1 295 ? 14.82 -28.922 3.586 1 95.25 295 ARG A C 1
ATOM 2151 O O . ARG A 1 295 ? 15.039 -29.906 2.889 1 95.25 295 ARG A O 1
ATOM 2158 N N . ILE A 1 296 ? 14.711 -27.578 3.076 1 96.75 296 ILE A N 1
ATOM 2159 C CA . ILE A 1 296 ? 15.094 -27.328 1.691 1 96.75 296 ILE A CA 1
ATOM 2160 C C . ILE A 1 296 ? 16.625 -27.359 1.564 1 96.75 296 ILE A C 1
ATOM 2162 O O . ILE A 1 296 ? 17.312 -26.516 2.148 1 96.75 296 ILE A O 1
ATOM 2166 N N . ARG A 1 297 ? 17.094 -28.234 0.781 1 96.06 297 ARG A N 1
ATOM 2167 C CA . ARG A 1 297 ? 18.531 -28.406 0.711 1 96.06 297 ARG A CA 1
ATOM 2168 C C . ARG A 1 297 ? 19.125 -27.688 -0.498 1 96.06 297 ARG A C 1
ATOM 2170 O O . ARG A 1 297 ? 20.266 -27.234 -0.46 1 96.06 297 ARG A O 1
ATOM 2177 N N . ARG A 1 298 ? 18.375 -27.734 -1.533 1 96.19 298 ARG A N 1
ATOM 2178 C CA . ARG A 1 298 ? 18.859 -27.172 -2.795 1 96.19 298 ARG A CA 1
ATOM 2179 C C . ARG A 1 298 ? 17.703 -26.578 -3.605 1 96.19 298 ARG A C 1
ATOM 2181 O O . ARG A 1 298 ? 16.625 -27.156 -3.662 1 96.19 298 ARG A O 1
ATOM 2188 N N . VAL A 1 299 ? 17.953 -25.359 -4.133 1 97.25 299 VAL A N 1
ATOM 2189 C CA . VAL A 1 299 ? 17 -24.734 -5.043 1 97.25 299 VAL A CA 1
ATOM 2190 C C . VAL A 1 299 ? 17.641 -24.516 -6.406 1 97.25 299 VAL A C 1
ATOM 2192 O O . VAL A 1 299 ? 18.688 -23.859 -6.512 1 97.25 299 VAL A O 1
ATOM 2195 N N . ALA A 1 300 ? 17.109 -25.125 -7.438 1 95.56 300 ALA A N 1
ATOM 2196 C CA . ALA A 1 300 ? 17.562 -24.891 -8.812 1 95.56 300 ALA A CA 1
ATOM 2197 C C . ALA A 1 300 ? 16.594 -23.984 -9.555 1 95.56 300 ALA A C 1
ATOM 2199 O O . ALA A 1 300 ? 15.422 -24.328 -9.75 1 95.56 300 ALA A O 1
ATOM 2200 N N . ILE A 1 301 ? 17.062 -22.859 -9.984 1 96.19 301 ILE A N 1
ATOM 2201 C CA . ILE A 1 301 ? 16.234 -21.844 -10.641 1 96.19 301 ILE A CA 1
ATOM 2202 C C . ILE A 1 301 ? 16.422 -21.938 -12.148 1 96.19 301 ILE A C 1
ATOM 2204 O O . ILE A 1 301 ? 17.547 -21.906 -12.656 1 96.19 301 ILE A O 1
ATOM 2208 N N . TYR A 1 302 ? 15.25 -22.016 -12.773 1 93.12 302 TYR A N 1
ATOM 2209 C CA . TYR A 1 302 ? 15.234 -22.141 -14.227 1 93.12 302 TYR A CA 1
ATOM 2210 C C . TYR A 1 302 ? 14.477 -20.984 -14.867 1 93.12 302 TYR A C 1
ATOM 2212 O O . TYR A 1 302 ? 13.617 -20.375 -14.234 1 93.12 302 TYR A O 1
ATOM 2220 N N . GLU A 1 303 ? 14.781 -20.656 -16.062 1 90.69 303 GLU A N 1
ATOM 2221 C CA . GLU A 1 303 ? 14.039 -19.734 -16.906 1 90.69 303 GLU A CA 1
ATOM 2222 C C . GLU A 1 303 ? 13.453 -20.438 -18.125 1 90.69 303 GLU A C 1
ATOM 2224 O O . GLU A 1 303 ? 13.984 -21.453 -18.578 1 90.69 303 GLU A O 1
ATOM 2229 N N . ILE A 1 304 ? 12.227 -19.812 -18.422 1 75.38 304 ILE A N 1
ATOM 2230 C CA . ILE A 1 304 ? 11.492 -20.484 -19.484 1 75.38 304 ILE A CA 1
ATOM 2231 C C . ILE A 1 304 ? 12.328 -20.5 -20.766 1 75.38 304 ILE A C 1
ATOM 2233 O O . ILE A 1 304 ? 13 -19.531 -21.094 1 75.38 304 ILE A O 1
ATOM 2237 N N . ALA A 1 305 ? 12.383 -21.609 -21.297 1 68.62 305 ALA A N 1
ATOM 2238 C CA . ALA A 1 305 ? 13 -21.75 -22.609 1 68.62 305 ALA A CA 1
ATOM 2239 C C . ALA A 1 305 ? 11.961 -22.078 -23.672 1 68.62 305 ALA A C 1
ATOM 2241 O O . ALA A 1 305 ? 10.828 -21.578 -23.625 1 68.62 305 ALA A O 1
ATOM 2242 N N . THR A 1 306 ? 12.062 -23.172 -24.453 1 65.44 306 THR A N 1
ATOM 2243 C CA . THR A 1 306 ? 11.547 -23.375 -25.797 1 65.44 306 THR A CA 1
ATOM 2244 C C . THR A 1 306 ? 10.172 -24.031 -25.766 1 65.44 306 THR A C 1
ATOM 2246 O O . THR A 1 306 ? 9.359 -23.828 -26.672 1 65.44 306 THR A O 1
ATOM 2249 N N . THR A 1 307 ? 9.695 -24.625 -24.625 1 71.31 307 THR A N 1
ATOM 2250 C CA . THR A 1 307 ? 8.43 -25.344 -24.703 1 71.31 307 THR A CA 1
ATOM 2251 C C . THR A 1 307 ? 7.258 -24.422 -24.344 1 71.31 307 THR A C 1
ATOM 2253 O O . THR A 1 307 ? 7.258 -23.812 -23.281 1 71.31 307 THR A O 1
ATOM 2256 N N . PRO A 1 308 ? 6.246 -24.375 -25.266 1 82.75 308 PRO A N 1
ATOM 2257 C CA . PRO A 1 308 ? 5.074 -23.547 -24.953 1 82.75 308 PRO A CA 1
ATOM 2258 C C . PRO A 1 308 ? 4.285 -24.062 -23.75 1 82.75 308 PRO A C 1
ATOM 2260 O O . PRO A 1 308 ? 4.148 -25.281 -23.594 1 82.75 308 PRO A O 1
ATOM 2263 N N . ALA A 1 309 ? 3.801 -23.234 -22.906 1 88.62 309 ALA A N 1
ATOM 2264 C CA . ALA A 1 309 ? 3.039 -23.594 -21.703 1 88.62 309 ALA A CA 1
ATOM 2265 C C . ALA A 1 309 ? 1.799 -24.406 -22.078 1 88.62 309 ALA A C 1
ATOM 2267 O O . ALA A 1 309 ? 1.343 -25.234 -21.297 1 88.62 309 ALA A O 1
ATOM 2268 N N . ALA A 1 310 ? 1.368 -24.219 -23.297 1 91.56 310 ALA A N 1
ATOM 2269 C CA . ALA A 1 310 ? 0.204 -24.969 -23.75 1 91.56 310 ALA A CA 1
ATOM 2270 C C . ALA A 1 310 ? 0.495 -26.469 -23.797 1 91.56 310 ALA A C 1
ATOM 2272 O O . ALA A 1 310 ? -0.394 -27.281 -23.547 1 91.56 310 ALA A O 1
ATOM 2273 N N . VAL A 1 311 ? 1.671 -26.797 -24.141 1 89.94 311 VAL A N 1
ATOM 2274 C CA . VAL A 1 311 ? 2.057 -28.203 -24.141 1 89.94 311 VAL A CA 1
ATOM 2275 C C . VAL A 1 311 ? 1.978 -28.766 -22.719 1 89.94 311 VAL A C 1
ATOM 2277 O O . VAL A 1 311 ? 1.479 -29.875 -22.5 1 89.94 311 VAL A O 1
ATOM 2280 N N . GLY A 1 312 ? 2.441 -27.984 -21.781 1 89.75 312 GLY A N 1
ATOM 2281 C CA . GLY A 1 312 ? 2.32 -28.375 -20.375 1 89.75 312 GLY A CA 1
ATOM 2282 C C . GLY A 1 312 ? 0.882 -28.578 -19.938 1 89.75 312 GLY A C 1
ATOM 2283 O O . GLY A 1 312 ? 0.587 -29.5 -19.172 1 89.75 312 GLY A O 1
ATOM 2284 N N . ALA A 1 313 ? 0.08 -27.734 -20.438 1 93.12 313 ALA A N 1
ATOM 2285 C CA . ALA A 1 313 ? -1.342 -27.875 -20.125 1 93.12 313 ALA A CA 1
ATOM 2286 C C . ALA A 1 313 ? -1.892 -29.203 -20.641 1 93.12 313 ALA A C 1
ATOM 2288 O O . ALA A 1 313 ? -2.592 -29.906 -19.906 1 93.12 313 ALA A O 1
ATOM 2289 N N . ALA A 1 314 ? -1.556 -29.531 -21.828 1 93.5 314 ALA A N 1
ATOM 2290 C CA . ALA A 1 314 ? -2.014 -30.781 -22.438 1 93.5 314 ALA A CA 1
ATOM 2291 C C . ALA A 1 314 ? -1.494 -31.984 -21.656 1 93.5 314 ALA A C 1
ATOM 2293 O O . ALA A 1 314 ? -2.256 -32.906 -21.328 1 93.5 314 ALA A O 1
ATOM 2294 N N . MET A 1 315 ? -0.284 -31.906 -21.344 1 90.44 315 MET A N 1
ATOM 2295 C CA . MET A 1 315 ? 0.347 -33.031 -20.641 1 90.44 315 MET A CA 1
ATOM 2296 C C . MET A 1 315 ? -0.255 -33.188 -19.25 1 90.44 315 MET A C 1
ATOM 2298 O O . MET A 1 315 ? -0.504 -34.344 -18.828 1 90.44 315 MET A O 1
ATOM 2302 N N . LE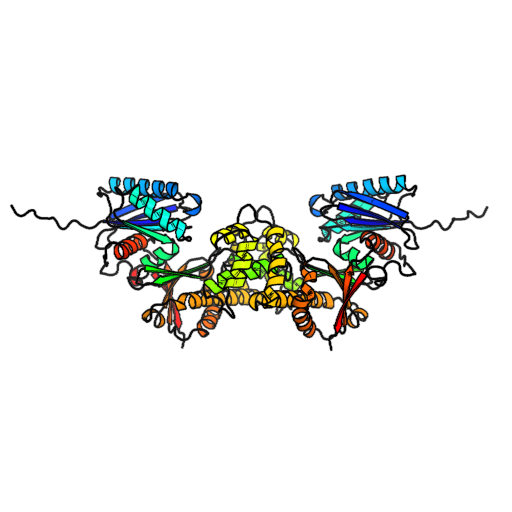U A 1 316 ? -0.425 -32.156 -18.609 1 91.88 316 LEU A N 1
ATOM 2303 C CA . LEU A 1 316 ? -0.996 -32.219 -17.266 1 91.88 316 LEU A CA 1
ATOM 2304 C C . LEU A 1 316 ? -2.396 -32.812 -17.297 1 91.88 316 LEU A C 1
ATOM 2306 O O . LEU A 1 316 ? -2.725 -33.656 -16.469 1 91.88 316 LEU A O 1
ATOM 2310 N N . ALA A 1 317 ? -3.162 -32.375 -18.203 1 94.62 317 ALA A N 1
ATOM 2311 C CA . ALA A 1 317 ? -4.512 -32.906 -18.328 1 94.62 317 ALA A CA 1
ATOM 2312 C C . ALA A 1 317 ? -4.48 -34.406 -18.656 1 94.62 317 ALA A C 1
ATOM 2314 O O . ALA A 1 317 ? -5.254 -35.188 -18.094 1 94.62 317 ALA A O 1
ATOM 2315 N N . ALA A 1 318 ? -3.641 -34.781 -19.562 1 93.31 318 ALA A N 1
ATOM 2316 C CA . ALA A 1 318 ? -3.51 -36.188 -19.938 1 93.31 318 ALA A CA 1
ATOM 2317 C C . ALA A 1 318 ? -3.152 -37.031 -18.719 1 93.31 318 ALA A C 1
ATOM 2319 O O . ALA A 1 318 ? -3.73 -38.094 -18.531 1 93.31 318 ALA A O 1
ATOM 2320 N N . LYS A 1 319 ? -2.262 -36.562 -18 1 90.75 319 LYS A N 1
ATOM 2321 C CA . LYS A 1 319 ? -1.832 -37.281 -16.812 1 90.75 319 LYS A CA 1
ATOM 2322 C C . LYS A 1 319 ? -2.963 -37.375 -15.789 1 90.75 319 LYS A C 1
ATOM 2324 O O . LYS A 1 319 ? -3.266 -38.438 -15.289 1 90.75 319 LYS A O 1
ATOM 2329 N N . LEU A 1 320 ? -3.604 -36.312 -15.516 1 92.5 320 LEU A N 1
ATOM 2330 C CA . LEU A 1 320 ? -4.535 -36.219 -14.398 1 92.5 320 LEU A CA 1
ATOM 2331 C C . LEU A 1 320 ? -5.883 -36.844 -14.766 1 92.5 320 LEU A C 1
ATOM 2333 O O . LEU A 1 320 ? -6.578 -37.375 -13.906 1 92.5 320 LEU A O 1
ATOM 2337 N N . ARG A 1 321 ? -6.223 -36.812 -16.031 1 92.69 321 ARG A N 1
ATOM 2338 C CA . ARG A 1 321 ? -7.582 -37.188 -16.406 1 92.69 321 ARG A CA 1
ATOM 2339 C C . ARG A 1 321 ? -7.613 -38.562 -17.016 1 92.69 321 ARG A C 1
ATOM 2341 O O . ARG A 1 321 ? -8.625 -39.281 -16.938 1 92.69 321 ARG A O 1
ATOM 2348 N N . VAL A 1 322 ? -6.516 -38.969 -17.656 1 92.5 322 VAL A N 1
ATOM 2349 C CA . VAL A 1 322 ? -6.59 -40.25 -18.344 1 92.5 322 VAL A CA 1
ATOM 2350 C C . VAL A 1 322 ? -5.414 -41.125 -17.938 1 92.5 322 VAL A C 1
ATOM 2352 O O . VAL A 1 322 ? -5.297 -42.281 -18.391 1 92.5 322 VAL A O 1
ATOM 2355 N N . GLY A 1 323 ? -4.535 -40.688 -17.109 1 88.25 323 GLY A N 1
ATOM 2356 C CA . GLY A 1 323 ? -3.467 -41.469 -16.547 1 88.25 323 GLY A CA 1
ATOM 2357 C C . GLY A 1 323 ? -2.307 -41.688 -17.5 1 88.25 323 GLY A C 1
ATOM 2358 O O . GLY A 1 323 ? -1.571 -42.688 -17.375 1 88.25 323 GLY A O 1
ATOM 2359 N N . GLU A 1 324 ? -2.27 -40.75 -18.469 1 85.12 324 GLU A N 1
ATOM 2360 C CA . GLU A 1 324 ? -1.189 -40.844 -19.453 1 85.12 324 GLU A CA 1
ATOM 2361 C C . GLU A 1 324 ? 0.117 -40.312 -18.891 1 85.12 324 GLU A C 1
ATOM 2363 O O . GLU A 1 324 ? 0.127 -39.25 -18.25 1 85.12 324 GLU A O 1
ATOM 2368 N N . THR A 1 325 ? 1.212 -41.094 -19.109 1 79.25 325 THR A N 1
ATOM 2369 C CA . THR A 1 325 ? 2.543 -40.594 -18.781 1 79.25 325 THR A CA 1
ATOM 2370 C C . THR A 1 325 ? 3.393 -40.438 -20.047 1 79.25 325 THR A C 1
ATOM 2372 O O . THR A 1 325 ? 3.312 -41.281 -20.953 1 79.25 325 THR A O 1
ATOM 2375 N N . PHE A 1 326 ? 3.949 -39.406 -20.219 1 75.62 326 PHE A N 1
ATOM 2376 C CA . PHE A 1 326 ? 4.734 -39.125 -21.406 1 75.62 326 PHE A CA 1
ATOM 2377 C C . PHE A 1 326 ? 6.211 -39.438 -21.172 1 75.62 326 PHE A C 1
ATOM 2379 O O . PHE A 1 326 ? 6.738 -39.156 -20.094 1 75.62 326 PHE A O 1
ATOM 2386 N N . GLU A 1 327 ? 6.676 -40.5 -21.906 1 58.72 327 GLU A N 1
ATOM 2387 C CA . GLU A 1 327 ? 8.062 -40.938 -21.859 1 58.72 327 GLU A CA 1
ATOM 2388 C C . GLU A 1 327 ? 8.984 -40.031 -22.656 1 58.72 327 GLU A C 1
ATOM 2390 O O . GLU A 1 327 ? 8.508 -39.188 -23.422 1 58.72 327 GLU A O 1
ATOM 2395 N N . ASN A 1 328 ? 10.336 -39.719 -22.531 1 50.44 328 ASN A N 1
ATOM 2396 C CA . ASN A 1 328 ? 11.516 -39.312 -23.297 1 50.44 328 ASN A CA 1
ATOM 2397 C C . ASN A 1 328 ? 11.586 -37.781 -23.438 1 50.44 328 ASN A C 1
ATOM 2399 O O . ASN A 1 328 ? 11.812 -37.281 -24.531 1 50.44 328 ASN A O 1
ATOM 2403 N N . GLY A 1 329 ? 11.75 -37.094 -22.453 1 51.31 329 GLY A N 1
ATOM 2404 C CA . GLY A 1 329 ? 12.344 -35.781 -22.625 1 51.31 329 GLY A CA 1
ATOM 2405 C C . GLY A 1 329 ? 11.312 -34.688 -22.875 1 51.31 329 GLY A C 1
ATOM 2406 O O . GLY A 1 329 ? 11.664 -33.5 -22.984 1 51.31 329 GLY A O 1
ATOM 2407 N N . VAL A 1 330 ? 10.195 -35.094 -23.359 1 49.19 330 VAL A N 1
ATOM 2408 C CA . VAL A 1 330 ? 9.203 -34.062 -23.594 1 49.19 330 VAL A CA 1
ATOM 2409 C C . VAL A 1 330 ? 8.727 -33.5 -22.266 1 49.19 330 VAL A C 1
ATOM 2411 O O . VAL A 1 330 ? 8.289 -34.25 -21.391 1 49.19 330 VAL A O 1
ATOM 2414 N N . GLY A 1 331 ? 9.148 -32.344 -21.984 1 50.97 331 GLY A N 1
ATOM 2415 C CA . GLY A 1 331 ? 8.828 -31.656 -20.734 1 50.97 331 GLY A CA 1
ATOM 2416 C C . GLY A 1 331 ? 9.969 -31.688 -19.734 1 50.97 331 GLY A C 1
ATOM 2417 O O . GLY A 1 331 ? 9.742 -31.531 -18.531 1 50.97 331 GLY A O 1
ATOM 2418 N N . SER A 1 332 ? 11 -32.438 -20.047 1 52.03 332 SER A N 1
ATOM 2419 C CA . SER A 1 332 ? 12.141 -32.438 -19.141 1 52.03 332 SER A CA 1
ATOM 2420 C C . SER A 1 332 ? 12.836 -31.078 -19.125 1 52.03 332 SER A C 1
ATOM 2422 O O . SER A 1 332 ? 12.836 -30.375 -20.141 1 52.03 332 SER A O 1
ATOM 2424 N N . PRO A 1 333 ? 13.227 -30.641 -17.859 1 49.91 333 PRO A N 1
ATOM 2425 C CA . PRO A 1 333 ? 13.914 -29.344 -17.75 1 49.91 333 PRO A CA 1
ATOM 2426 C C . PRO A 1 333 ? 15.031 -29.188 -18.781 1 49.91 333 PRO A C 1
ATOM 2428 O O . PRO A 1 333 ? 15.289 -28.078 -19.25 1 49.91 333 PRO A O 1
ATOM 2431 N N . ALA A 1 334 ? 15.625 -30.297 -19.094 1 49.34 334 ALA A N 1
ATOM 2432 C CA . ALA A 1 334 ? 16.766 -30.234 -20 1 49.34 334 ALA A CA 1
ATOM 2433 C C . ALA A 1 334 ? 16.359 -29.703 -21.375 1 49.34 334 ALA A C 1
ATOM 2435 O O . ALA A 1 334 ? 17.188 -29.125 -22.094 1 49.34 334 ALA A O 1
ATOM 2436 N N . HIS A 1 335 ? 15.109 -29.766 -21.609 1 53.22 335 HIS A N 1
ATOM 2437 C CA . HIS A 1 335 ? 14.695 -29.328 -22.953 1 53.22 335 HIS A CA 1
ATOM 2438 C C . HIS A 1 335 ? 13.875 -28.047 -22.875 1 53.22 335 HIS A C 1
ATOM 2440 O O . HIS A 1 335 ? 13.844 -27.281 -23.828 1 53.22 335 HIS A O 1
ATOM 2446 N N . ALA A 1 336 ? 13.422 -27.75 -21.672 1 61.75 336 ALA A N 1
ATOM 2447 C CA . ALA A 1 336 ? 12.367 -26.734 -21.672 1 61.75 336 ALA A CA 1
ATOM 2448 C C . ALA A 1 336 ? 12.805 -25.5 -20.891 1 61.75 336 ALA A C 1
ATOM 2450 O O . ALA A 1 336 ? 12.148 -24.453 -20.969 1 61.75 336 ALA A O 1
ATOM 2451 N N . ALA A 1 337 ? 14.055 -25.703 -20.297 1 74.62 337 ALA A N 1
ATOM 2452 C CA . ALA A 1 337 ? 14.414 -24.562 -19.469 1 74.62 337 ALA A CA 1
ATOM 2453 C C . ALA A 1 337 ? 15.93 -24.422 -19.359 1 74.62 337 ALA A C 1
ATOM 2455 O O . ALA A 1 337 ? 16.672 -25.344 -19.688 1 74.62 337 ALA A O 1
ATOM 2456 N N . GLN A 1 338 ? 16.297 -23.266 -19.203 1 83.31 338 GLN A N 1
ATOM 2457 C CA . GLN A 1 338 ? 17.703 -22.969 -18.953 1 83.31 338 GLN A CA 1
ATOM 2458 C C . GLN A 1 338 ? 17.953 -22.734 -17.469 1 83.31 338 GLN A C 1
ATOM 2460 O O . GLN A 1 338 ? 17.234 -21.969 -16.812 1 83.31 338 GLN A O 1
ATOM 2465 N N . LEU A 1 339 ? 19.031 -23.469 -17.031 1 89.5 339 LEU A N 1
ATOM 2466 C CA . LEU A 1 339 ? 19.406 -23.281 -15.641 1 89.5 339 LEU A CA 1
ATOM 2467 C C . LEU A 1 339 ? 19.984 -21.891 -15.414 1 89.5 339 LEU A C 1
ATOM 2469 O O . LEU A 1 339 ? 20.953 -21.5 -16.078 1 89.5 339 LEU A O 1
ATOM 2473 N N . LYS A 1 340 ? 19.391 -21.188 -14.547 1 92.38 340 LYS A N 1
ATOM 2474 C CA . LYS A 1 340 ? 19.828 -19.828 -14.234 1 92.38 340 LYS A CA 1
ATOM 2475 C C . LYS A 1 340 ? 20.797 -19.828 -13.062 1 92.38 340 LYS A C 1
ATOM 2477 O O . LYS A 1 340 ? 21.812 -19.125 -13.094 1 92.38 340 LYS A O 1
ATOM 2482 N N . ASP A 1 341 ? 20.484 -20.531 -12.039 1 95.56 341 ASP A N 1
ATOM 2483 C CA . ASP A 1 341 ? 21.312 -20.562 -10.836 1 95.56 341 ASP A CA 1
ATOM 2484 C C . ASP A 1 341 ? 20.938 -21.734 -9.945 1 95.56 341 ASP A C 1
ATOM 2486 O O . ASP A 1 341 ? 19.844 -22.312 -10.094 1 95.56 341 ASP A O 1
ATOM 2490 N N . VAL A 1 342 ? 21.828 -22.172 -9.102 1 96.69 342 VAL A N 1
ATOM 2491 C CA . VAL A 1 342 ? 21.578 -23.188 -8.07 1 96.69 342 VAL A CA 1
ATOM 2492 C C . VAL A 1 342 ? 21.969 -22.625 -6.699 1 96.69 342 VAL A C 1
ATOM 2494 O O . VAL A 1 342 ? 23.094 -22.141 -6.52 1 96.69 342 VAL A O 1
ATOM 2497 N N . ILE A 1 343 ? 21.109 -22.625 -5.801 1 96.75 343 ILE A N 1
ATOM 2498 C CA . ILE A 1 343 ? 21.359 -22.172 -4.441 1 96.75 343 ILE A CA 1
ATOM 2499 C C . ILE A 1 343 ? 21.422 -23.359 -3.494 1 96.75 343 ILE A C 1
ATOM 2501 O O . ILE A 1 343 ? 20.453 -24.109 -3.361 1 96.75 343 ILE A O 1
ATOM 2505 N N . GLN A 1 344 ? 22.5 -23.484 -2.814 1 95.38 344 GLN A N 1
ATOM 2506 C CA . GLN A 1 344 ? 22.625 -24.484 -1.763 1 95.38 344 GLN A CA 1
ATOM 2507 C C . GLN A 1 344 ? 22.188 -23.938 -0.414 1 95.38 344 GLN A C 1
ATOM 2509 O O . GLN A 1 344 ? 22.453 -22.766 -0.097 1 95.38 344 GLN A O 1
ATOM 2514 N N . ASN A 1 345 ? 21.453 -24.703 0.29 1 91.88 345 ASN A N 1
ATOM 2515 C CA . ASN A 1 345 ? 21.016 -24.359 1.637 1 91.88 345 ASN A CA 1
ATOM 2516 C C . ASN A 1 345 ? 21.516 -25.359 2.668 1 91.88 345 ASN A C 1
ATOM 2518 O O . ASN A 1 345 ? 20.844 -26.359 2.951 1 91.88 345 ASN A O 1
ATOM 2522 N N . PRO A 1 346 ? 22.656 -25.125 3.289 1 83.69 346 PRO A N 1
ATOM 2523 C CA . PRO A 1 346 ? 23.281 -26.109 4.172 1 83.69 346 PRO A CA 1
ATOM 2524 C C . PRO A 1 346 ? 22.516 -26.312 5.477 1 83.69 346 PRO A C 1
ATOM 2526 O O . PRO A 1 346 ? 21.812 -25.406 5.934 1 83.69 346 PRO A O 1
ATOM 2529 N N . MET B 1 1 ? -5.598 72.062 16.562 1 25.55 1 MET B N 1
ATOM 2530 C CA . MET B 1 1 ? -6.586 71.188 15.867 1 25.55 1 MET B CA 1
ATOM 2531 C C . MET B 1 1 ? -6.125 69.75 15.781 1 25.55 1 MET B C 1
ATOM 2533 O O . MET B 1 1 ? -5.25 69.438 14.984 1 25.55 1 MET B O 1
ATOM 2537 N N . THR B 1 2 ? -5.922 69.062 16.953 1 26.72 2 THR B N 1
ATOM 2538 C CA . THR B 1 2 ? -5.254 67.875 17.438 1 26.72 2 THR B CA 1
ATOM 2539 C C . THR B 1 2 ? -5.844 66.625 16.781 1 26.72 2 THR B C 1
ATOM 2541 O O . THR B 1 2 ? -7.039 66.312 16.922 1 26.72 2 THR B O 1
ATOM 2544 N N . GLY B 1 3 ? -5.609 66.375 15.484 1 30.03 3 GLY B N 1
ATOM 2545 C CA . GLY B 1 3 ? -6.102 65.188 14.719 1 30.03 3 GLY B CA 1
ATOM 2546 C C . GLY B 1 3 ? -6.117 63.938 15.508 1 30.03 3 GLY B C 1
ATOM 2547 O O . GLY B 1 3 ? -5.07 63.438 15.953 1 30.03 3 GLY B O 1
ATOM 2548 N N . GLN B 1 4 ? -7.027 63.75 16.5 1 30.39 4 GLN B N 1
ATOM 2549 C CA . GLN B 1 4 ? -7.266 62.531 17.25 1 30.39 4 GLN B CA 1
ATOM 2550 C C . GLN B 1 4 ? -7.121 61.312 16.375 1 30.39 4 GLN B C 1
ATOM 2552 O O . GLN B 1 4 ? -7.914 61.094 15.453 1 30.39 4 GLN B O 1
ATOM 2557 N N . LYS B 1 5 ? -5.977 61 15.852 1 39.47 5 LYS B N 1
ATOM 2558 C CA . LYS B 1 5 ? -5.664 59.719 15.227 1 39.47 5 LYS B CA 1
ATOM 2559 C C . LYS B 1 5 ? -6.398 58.562 15.922 1 39.47 5 LYS B C 1
ATOM 2561 O O . LYS B 1 5 ? -6.047 58.188 17.031 1 39.47 5 LYS B O 1
ATOM 2566 N N . GLY B 1 6 ? -7.766 58.438 16.203 1 37.28 6 GLY B N 1
ATOM 2567 C CA . GLY B 1 6 ? -8.617 57.5 16.922 1 37.28 6 GLY B CA 1
ATOM 2568 C C . GLY B 1 6 ? -8.125 56.062 16.828 1 37.28 6 GLY B C 1
ATOM 2569 O O . GLY B 1 6 ? -7.805 55.562 15.75 1 37.28 6 GLY B O 1
ATOM 2570 N N . ASP B 1 7 ? -7.352 55.406 17.688 1 42.22 7 ASP B N 1
ATOM 2571 C CA . ASP B 1 7 ? -6.52 54.219 17.859 1 42.22 7 ASP B CA 1
ATOM 2572 C C . ASP B 1 7 ? -7.262 52.938 17.422 1 42.22 7 ASP B C 1
ATOM 2574 O O . ASP B 1 7 ? -8.016 52.344 18.188 1 42.22 7 ASP B O 1
ATOM 2578 N N . GLY B 1 8 ? -8.172 52.844 16.328 1 52 8 GLY B N 1
ATOM 2579 C CA . GLY B 1 8 ? -9.18 51.938 15.766 1 52 8 GLY B CA 1
ATOM 2580 C C . GLY B 1 8 ? -8.828 50.469 15.898 1 52 8 GLY B C 1
ATOM 2581 O O . GLY B 1 8 ? -7.652 50.125 15.836 1 52 8 GLY B O 1
ATOM 2582 N N . VAL B 1 9 ? -9.805 49.656 16.562 1 64.81 9 VAL B N 1
ATOM 2583 C CA . VAL B 1 9 ? -9.719 48.219 16.859 1 64.81 9 VAL B CA 1
ATOM 2584 C C . VAL B 1 9 ? -9.297 47.469 15.609 1 64.81 9 VAL B C 1
ATOM 2586 O O . VAL B 1 9 ? -9.938 47.562 14.562 1 64.81 9 VAL B O 1
ATOM 2589 N N . ARG B 1 10 ? -8.016 46.938 15.578 1 88.62 10 ARG B N 1
ATOM 2590 C CA . ARG B 1 10 ? -7.543 46.125 14.445 1 88.62 10 ARG B CA 1
ATOM 2591 C C . ARG B 1 10 ? -8.406 44.906 14.25 1 88.62 10 ARG B C 1
ATOM 2593 O O . ARG B 1 10 ? -8.805 44.25 15.219 1 88.62 10 ARG B O 1
ATOM 2600 N N . LEU B 1 11 ? -8.844 44.812 13.055 1 95.5 11 LEU B N 1
ATOM 2601 C CA . LEU B 1 11 ? -9.703 43.688 12.656 1 95.5 11 LEU B CA 1
ATOM 2602 C C . LEU B 1 11 ? -8.891 42.594 11.961 1 95.5 11 LEU B C 1
ATOM 2604 O O . LEU B 1 11 ? -8.055 42.875 11.102 1 95.5 11 LEU B O 1
ATOM 2608 N N . TYR B 1 12 ? -9.094 41.375 12.453 1 96.75 12 TYR B N 1
ATOM 2609 C CA . TYR B 1 12 ? -8.477 40.188 11.836 1 96.75 12 TYR B CA 1
ATOM 2610 C C . TYR B 1 12 ? -9.531 39.188 11.406 1 96.75 12 TYR B C 1
ATOM 2612 O O . TYR B 1 12 ? -10.648 39.188 11.938 1 96.75 12 TYR B O 1
ATOM 2620 N N . ALA B 1 13 ? -9.188 38.344 10.445 1 97.94 13 ALA B N 1
ATOM 2621 C CA . ALA B 1 13 ? -10.102 37.312 10.008 1 97.94 13 ALA B CA 1
ATOM 2622 C C . ALA B 1 13 ? -9.367 35.969 9.812 1 97.94 13 ALA B C 1
ATOM 2624 O O . ALA B 1 13 ? -8.156 35.969 9.586 1 97.94 13 ALA B O 1
ATOM 2625 N N . GLY B 1 14 ? -10.07 34.906 10.047 1 97.19 14 GLY B N 1
ATOM 2626 C CA . GLY B 1 14 ? -9.57 33.562 9.82 1 97.19 14 GLY B CA 1
ATOM 2627 C C . GLY B 1 14 ? -10.547 32.688 9.047 1 97.19 14 GLY B C 1
ATOM 2628 O O . GLY B 1 14 ? -11.758 32.812 9.203 1 97.19 14 GLY B O 1
ATOM 2629 N N . VAL B 1 15 ? -9.984 31.844 8.203 1 97.25 15 VAL B N 1
ATOM 2630 C CA . VAL B 1 15 ? -10.766 30.891 7.422 1 97.25 15 VAL B CA 1
ATOM 2631 C C . VAL B 1 15 ? -10.25 29.469 7.66 1 97.25 15 VAL B C 1
ATOM 2633 O O . VAL B 1 15 ? -9.039 29.234 7.609 1 97.25 15 VAL B O 1
ATOM 2636 N N . GLU B 1 16 ? -11.086 28.594 7.996 1 94.75 16 GLU B N 1
ATOM 2637 C CA . GLU B 1 16 ? -10.82 27.156 7.973 1 94.75 16 GLU B CA 1
ATOM 2638 C C . GLU B 1 16 ? -11.594 26.484 6.852 1 94.75 16 GLU B C 1
ATOM 2640 O O . GLU B 1 16 ? -12.828 26.438 6.875 1 94.75 16 GLU B O 1
ATOM 2645 N N . GLY B 1 17 ? -10.906 25.938 5.941 1 92.56 17 GLY B N 1
ATOM 2646 C CA . GLY B 1 17 ? -11.547 25.312 4.785 1 92.56 17 GLY B CA 1
ATOM 2647 C C . GLY B 1 17 ? -11.328 23.812 4.719 1 92.56 17 GLY B C 1
ATOM 2648 O O . GLY B 1 17 ? -10.195 23.344 4.629 1 92.56 17 GLY B O 1
ATOM 2649 N N . GLY B 1 18 ? -12.383 23.094 4.711 1 85.19 18 GLY B N 1
ATOM 2650 C CA . GLY B 1 18 ? -12.391 21.641 4.527 1 85.19 18 GLY B CA 1
ATOM 2651 C C . GLY B 1 18 ? -13.18 21.203 3.312 1 85.19 18 GLY B C 1
ATOM 2652 O O . GLY B 1 18 ? -13.727 22.031 2.582 1 85.19 18 GLY B O 1
ATOM 2653 N N . ALA B 1 19 ? -13.32 19.938 3.086 1 73.88 19 ALA B N 1
ATOM 2654 C CA . ALA B 1 19 ? -13.969 19.375 1.902 1 73.88 19 ALA B CA 1
ATOM 2655 C C . ALA B 1 19 ? -15.477 19.594 1.938 1 73.88 19 ALA B C 1
ATOM 2657 O O . ALA B 1 19 ? -16.109 19.75 0.892 1 73.88 19 ALA B O 1
ATOM 2658 N N . THR B 1 20 ? -16 19.656 3.064 1 77.62 20 THR B N 1
ATOM 2659 C CA . THR B 1 20 ? -17.453 19.719 3.17 1 77.62 20 THR B CA 1
ATOM 2660 C C . THR B 1 20 ? -17.922 21.156 3.393 1 77.62 20 THR B C 1
ATOM 2662 O O . THR B 1 20 ? -18.906 21.594 2.805 1 77.62 20 THR B O 1
ATOM 2665 N N . HIS B 1 21 ? -17.234 21.844 4.27 1 86.81 21 HIS B N 1
ATOM 2666 C CA . HIS B 1 21 ? -17.578 23.234 4.562 1 86.81 21 HIS B CA 1
ATOM 2667 C C . HIS B 1 21 ? -16.344 24.047 4.91 1 86.81 21 HIS B C 1
ATOM 2669 O O . HIS B 1 21 ? -15.281 23.484 5.199 1 86.81 21 HIS B O 1
ATOM 2675 N N . PHE B 1 22 ? -16.531 25.344 4.738 1 91.38 22 PHE B N 1
ATOM 2676 C CA . PHE B 1 22 ? -15.508 26.188 5.34 1 91.38 22 PHE B CA 1
ATOM 2677 C C . PHE B 1 22 ? -16.156 27.234 6.246 1 91.38 22 PHE B C 1
ATOM 2679 O O . PHE B 1 22 ? -17.359 27.484 6.164 1 91.38 22 PHE B O 1
ATOM 2686 N N . HIS B 1 23 ? -15.383 27.719 7.207 1 94.5 23 HIS B N 1
ATOM 2687 C CA . HIS B 1 23 ? -15.797 28.656 8.25 1 94.5 23 HIS B CA 1
ATOM 2688 C C . HIS B 1 23 ? -14.938 29.922 8.234 1 94.5 23 HIS B C 1
ATOM 2690 O O . HIS B 1 23 ? -13.719 29.844 8.047 1 94.5 23 HIS B O 1
ATOM 2696 N N . VAL B 1 24 ? -15.625 31.047 8.414 1 96.5 24 VAL B N 1
ATOM 2697 C CA . VAL B 1 24 ? -14.922 32.312 8.516 1 96.5 24 VAL B CA 1
ATOM 2698 C C . VAL B 1 24 ? -15.242 32.969 9.844 1 96.5 24 VAL B C 1
ATOM 2700 O O . VAL B 1 24 ? -16.375 32.906 10.336 1 96.5 24 VAL B O 1
ATOM 2703 N N . VAL B 1 25 ? -14.227 33.625 10.414 1 96.25 25 VAL B N 1
ATOM 2704 C CA . VAL B 1 25 ? -14.445 34.406 11.641 1 96.25 25 VAL B CA 1
ATOM 2705 C C . VAL B 1 25 ? -13.719 35.719 11.562 1 96.25 25 VAL B C 1
ATOM 2707 O O . VAL B 1 25 ? -12.664 35.844 10.922 1 96.25 25 VAL B O 1
ATOM 2710 N N . PHE B 1 26 ? -14.344 36.781 12.117 1 96.94 26 PHE B N 1
ATOM 2711 C CA . PHE B 1 26 ? -13.703 38.062 12.367 1 96.94 26 PHE B CA 1
ATOM 2712 C C . PHE B 1 26 ? -13.43 38.25 13.859 1 96.94 26 PHE B C 1
ATOM 2714 O O . PHE B 1 26 ? -14.305 37.969 14.688 1 96.94 26 PHE B O 1
ATOM 2721 N N . ILE B 1 27 ? -12.211 38.594 14.172 1 93.31 27 ILE B N 1
ATOM 2722 C CA . ILE B 1 27 ? -11.898 38.844 15.578 1 93.31 27 ILE B CA 1
ATOM 2723 C C . ILE B 1 27 ? -11.227 40.219 15.727 1 93.31 27 ILE B C 1
ATOM 2725 O O . ILE B 1 27 ? -10.672 40.75 14.758 1 93.31 27 ILE B O 1
ATOM 2729 N N . ASP B 1 28 ? -11.289 40.781 16.953 1 92.12 28 ASP B N 1
ATOM 2730 C CA . ASP B 1 28 ? -10.586 42.031 17.234 1 92.12 28 ASP B CA 1
ATOM 2731 C C . ASP B 1 28 ? -9.258 41.75 17.938 1 92.12 28 ASP B C 1
ATOM 2733 O O . ASP B 1 28 ? -8.805 40.625 18.016 1 92.12 28 ASP B O 1
ATOM 2737 N N . SER B 1 29 ? -8.562 42.812 18.375 1 88.5 29 SER B N 1
ATOM 2738 C CA . SER B 1 29 ? -7.219 42.75 18.938 1 88.5 29 SER B CA 1
ATOM 2739 C C . SER B 1 29 ? -7.223 42.031 20.281 1 88.5 29 SER B C 1
ATOM 2741 O O . SER B 1 29 ? -6.168 41.625 20.797 1 88.5 29 SER B O 1
ATOM 2743 N N . THR B 1 30 ? -8.445 41.75 20.812 1 81.75 30 THR B N 1
ATOM 2744 C CA . THR B 1 30 ? -8.539 41.031 22.062 1 81.75 30 THR B CA 1
ATOM 2745 C C . THR B 1 30 ? -8.852 39.562 21.812 1 81.75 30 THR B C 1
ATOM 2747 O O . THR B 1 30 ? -8.859 38.75 22.75 1 81.75 30 THR B O 1
ATOM 2750 N N . GLY B 1 31 ? -9.125 39.281 20.609 1 82.81 31 GLY B N 1
ATOM 2751 C CA . GLY B 1 31 ? -9.484 37.906 20.266 1 82.81 31 GLY B CA 1
ATOM 2752 C C . GLY B 1 31 ? -10.977 37.656 20.312 1 82.81 31 GLY B C 1
ATOM 2753 O O . GLY B 1 31 ? -11.422 36.531 20.062 1 82.81 31 GLY B O 1
ATOM 2754 N N . GLN B 1 32 ? -11.75 38.625 20.578 1 86.06 32 GLN B N 1
ATOM 2755 C CA . GLN B 1 32 ? -13.203 38.5 20.609 1 86.06 32 GLN B CA 1
ATOM 2756 C C . GLN B 1 32 ? -13.766 38.312 19.203 1 86.06 32 GLN B C 1
ATOM 2758 O O . GLN B 1 32 ? -13.414 39.031 18.281 1 86.06 32 GLN B O 1
ATOM 2763 N N . LYS B 1 33 ? -14.617 37.344 19.125 1 91.69 33 LYS B N 1
ATOM 2764 C CA . LYS B 1 33 ? -15.281 37.094 17.859 1 91.69 33 LYS B CA 1
ATOM 2765 C C . LYS B 1 33 ? -16.344 38.156 17.562 1 91.69 33 LYS B C 1
ATOM 2767 O O . LYS B 1 33 ? -17.219 38.406 18.391 1 91.69 33 LYS B O 1
ATOM 2772 N N . LEU B 1 34 ? -16.281 38.688 16.438 1 95.12 34 LEU B N 1
ATOM 2773 C CA . LEU B 1 34 ? -17.188 39.781 16.062 1 95.12 34 LEU B CA 1
ATOM 2774 C C . LEU B 1 34 ? -18.234 39.281 15.055 1 95.12 34 LEU B C 1
ATOM 2776 O O . LEU B 1 34 ? -19.344 39.812 15.008 1 95.12 34 LEU B O 1
ATOM 2780 N N . ALA B 1 35 ? -17.828 38.375 14.25 1 96.62 35 ALA B N 1
ATOM 2781 C CA . ALA B 1 35 ? -18.703 37.875 13.203 1 96.62 35 ALA B CA 1
ATOM 2782 C C . ALA B 1 35 ? -18.234 36.5 12.727 1 96.62 35 ALA B C 1
ATOM 2784 O O . ALA B 1 35 ? -17.062 36.125 12.906 1 96.62 35 ALA B O 1
ATOM 2785 N N . GLU B 1 36 ? -19.125 35.75 12.234 1 96.19 36 GLU B N 1
ATOM 2786 C CA . GLU B 1 36 ? -18.781 34.438 11.672 1 96.19 36 GLU B CA 1
ATOM 2787 C C . GLU B 1 36 ? -19.656 34.125 10.453 1 96.19 36 GLU B C 1
ATOM 2789 O O . GLU B 1 36 ? -20.75 34.688 10.305 1 96.19 36 GLU B O 1
ATOM 2794 N N . GLY B 1 37 ? -19.141 33.344 9.562 1 95.25 37 GLY B N 1
ATOM 2795 C CA . GLY B 1 37 ? -19.828 32.875 8.367 1 95.25 37 GLY B CA 1
ATOM 2796 C C . GLY B 1 37 ? -19.422 31.469 7.949 1 95.25 37 GLY B C 1
ATOM 2797 O O . GLY B 1 37 ? -18.5 30.891 8.531 1 95.25 37 GLY B O 1
ATOM 2798 N N . THR B 1 38 ? -20.219 30.891 7.07 1 94.5 38 THR B N 1
ATOM 2799 C CA . THR B 1 38 ? -19.938 29.547 6.566 1 94.5 38 THR B CA 1
ATOM 2800 C C . THR B 1 38 ? -20.156 29.484 5.059 1 94.5 38 THR B C 1
ATOM 2802 O O . THR B 1 38 ? -20.797 30.359 4.477 1 94.5 38 THR B O 1
ATOM 2805 N N . GLY B 1 39 ? -19.547 28.547 4.5 1 92.38 39 GLY B N 1
ATOM 2806 C CA . GLY B 1 39 ? -19.734 28.266 3.082 1 92.38 39 GLY B CA 1
ATOM 2807 C C . GLY B 1 39 ? -19.562 26.812 2.727 1 92.38 39 GLY B C 1
ATOM 2808 O O . GLY B 1 39 ? -19.328 25.969 3.605 1 92.38 39 GLY B O 1
ATOM 2809 N N . GLU B 1 40 ? -19.75 26.562 1.377 1 90.81 40 GLU B N 1
ATOM 2810 C CA . GLU B 1 40 ? -19.578 25.203 0.858 1 90.81 40 GLU B CA 1
ATOM 2811 C C . GLU B 1 40 ? -18.109 24.797 0.853 1 90.81 40 GLU B C 1
ATOM 2813 O O . GLU B 1 40 ? -17.219 25.641 0.847 1 90.81 40 GLU B O 1
ATOM 2818 N N . GLY B 1 41 ? -17.922 23.562 0.722 1 88.25 41 GLY B N 1
ATOM 2819 C CA . GLY B 1 41 ? -16.594 22.969 0.802 1 88.25 41 GLY B CA 1
ATOM 2820 C C . GLY B 1 41 ? -15.547 23.75 0.037 1 88.25 41 GLY B C 1
ATOM 2821 O O . GLY B 1 41 ? -15.844 24.375 -0.989 1 88.25 41 GLY B O 1
ATOM 2822 N N . LEU B 1 42 ? -14.25 23.734 0.587 1 89.5 42 LEU B N 1
ATOM 2823 C CA . LEU B 1 42 ? -13.141 24.5 0.022 1 89.5 42 LEU B CA 1
ATOM 2824 C C . LEU B 1 42 ? -11.844 23.688 0.101 1 89.5 42 LEU B C 1
ATOM 2826 O O . LEU B 1 42 ? -11.305 23.484 1.188 1 89.5 42 LEU B O 1
ATOM 2830 N N . ASN B 1 43 ? -11.367 23.266 -1.026 1 87.31 43 ASN B N 1
ATOM 2831 C CA . ASN B 1 43 ? -10.078 22.594 -1.197 1 87.31 43 ASN B CA 1
ATOM 2832 C C . ASN B 1 43 ? -9.234 23.281 -2.264 1 87.31 43 ASN B C 1
ATOM 2834 O O . ASN B 1 43 ? -9.641 23.375 -3.422 1 87.31 43 ASN B O 1
ATOM 2838 N N . LEU B 1 44 ? -8.117 23.719 -1.812 1 90.19 44 LEU B N 1
ATOM 2839 C CA . LEU B 1 44 ? -7.289 24.578 -2.666 1 90.19 44 LEU B CA 1
ATOM 2840 C C . LEU B 1 44 ? -6.887 23.828 -3.939 1 90.19 44 LEU B C 1
ATOM 2842 O O . LEU B 1 44 ? -6.875 24.422 -5.023 1 90.19 44 LEU B O 1
ATOM 2846 N N . LEU B 1 45 ? -6.633 22.578 -3.836 1 81.38 45 LEU B N 1
ATOM 2847 C CA . LEU B 1 45 ? -6.184 21.812 -4.988 1 81.38 45 LEU B CA 1
ATOM 2848 C C . LEU B 1 45 ? -7.324 21.594 -5.977 1 81.38 45 LEU B C 1
ATOM 2850 O O . LEU B 1 45 ? -7.102 21.531 -7.188 1 81.38 45 LEU B O 1
ATOM 2854 N N . ILE B 1 46 ? -8.508 21.531 -5.492 1 81.12 46 ILE B N 1
ATOM 2855 C CA . ILE B 1 46 ? -9.68 21.25 -6.32 1 81.12 46 ILE B CA 1
ATOM 2856 C C . ILE B 1 46 ? -10.195 22.547 -6.93 1 81.12 46 ILE B C 1
ATOM 2858 O O . ILE B 1 46 ? -10.43 22.625 -8.141 1 81.12 46 ILE B O 1
ATOM 2862 N N . GLU B 1 47 ? -10.25 23.594 -6.129 1 89.5 47 GLU B N 1
ATOM 2863 C CA . GLU B 1 47 ? -10.844 24.859 -6.543 1 89.5 47 GLU B CA 1
ATOM 2864 C C . GLU B 1 47 ? -9.844 25.703 -7.32 1 89.5 47 GLU B C 1
ATOM 2866 O O . GLU B 1 47 ? -10.234 26.562 -8.117 1 89.5 47 GLU B O 1
ATOM 2871 N N . GLY B 1 48 ? -8.641 25.5 -7.039 1 90.69 48 GLY B N 1
ATOM 2872 C CA . GLY B 1 48 ? -7.609 26.344 -7.625 1 90.69 48 GLY B CA 1
ATOM 2873 C C . GLY B 1 48 ? -7.465 27.688 -6.926 1 90.69 48 GLY B C 1
ATOM 2874 O O . GLY B 1 48 ? -8.328 28.078 -6.141 1 90.69 48 GLY B O 1
ATOM 2875 N N . VAL B 1 49 ? -6.387 28.422 -7.27 1 95.62 49 VAL B N 1
ATOM 2876 C CA . VAL B 1 49 ? -6.023 29.672 -6.613 1 95.62 49 VAL B CA 1
ATOM 2877 C C . VAL B 1 49 ? -7.113 30.719 -6.844 1 95.62 49 VAL B C 1
ATOM 2879 O O . VAL B 1 49 ? -7.609 31.328 -5.895 1 95.62 49 VAL B O 1
ATOM 2882 N N . GLU B 1 50 ? -7.527 30.891 -8.031 1 96.5 50 GLU B N 1
ATOM 2883 C CA . GLU B 1 50 ? -8.508 31.922 -8.359 1 96.5 50 GLU B CA 1
ATOM 2884 C C . GLU B 1 50 ? -9.875 31.594 -7.762 1 96.5 50 GLU B C 1
ATOM 2886 O O . GLU B 1 50 ? -10.508 32.438 -7.148 1 96.5 50 GLU B O 1
ATOM 2891 N N . GLY B 1 51 ? -10.234 30.344 -7.961 1 95.5 51 GLY B N 1
ATOM 2892 C CA . GLY B 1 51 ? -11.531 29.906 -7.445 1 95.5 51 GLY B CA 1
ATOM 2893 C C . GLY B 1 51 ? -11.617 29.984 -5.934 1 95.5 51 GLY B C 1
ATOM 2894 O O . GLY B 1 51 ? -12.602 30.484 -5.387 1 95.5 51 GLY B O 1
ATOM 2895 N N . ALA B 1 52 ? -10.664 29.516 -5.262 1 96 52 ALA B N 1
ATOM 2896 C CA . ALA B 1 52 ? -10.641 29.562 -3.803 1 96 52 ALA B CA 1
ATOM 2897 C C . ALA B 1 52 ? -10.633 31 -3.291 1 96 52 ALA B C 1
ATOM 2899 O O . ALA B 1 52 ? -11.359 31.328 -2.35 1 96 52 ALA B O 1
ATOM 2900 N N . SER B 1 53 ? -9.859 31.844 -3.949 1 97.25 53 SER B N 1
ATOM 2901 C CA . SER B 1 53 ? -9.75 33.25 -3.539 1 97.25 53 SER B CA 1
ATOM 2902 C C . SER B 1 53 ? -11.094 33.938 -3.674 1 97.25 53 SER B C 1
ATOM 2904 O O . SER B 1 53 ? -11.5 34.688 -2.775 1 97.25 53 SER B O 1
ATOM 2906 N N . LYS B 1 54 ? -11.688 33.719 -4.762 1 97.12 54 LYS B N 1
ATOM 2907 C CA . LYS B 1 54 ? -12.969 34.375 -4.996 1 97.12 54 LYS B CA 1
ATOM 2908 C C . LYS B 1 54 ? -14.008 33.938 -3.967 1 97.12 54 LYS B C 1
ATOM 2910 O O . LYS B 1 54 ? -14.727 34.75 -3.404 1 97.12 54 LYS B O 1
ATOM 2915 N N . LYS B 1 55 ? -14.078 32.688 -3.75 1 96.38 55 LYS B N 1
ATOM 2916 C CA . LYS B 1 55 ? -15.023 32.094 -2.787 1 96.38 55 LYS B CA 1
ATOM 2917 C C . LYS B 1 55 ? -14.805 32.688 -1.396 1 96.38 55 LYS B C 1
ATOM 2919 O O . LYS B 1 55 ? -15.766 33.062 -0.714 1 96.38 55 LYS B O 1
ATOM 2924 N N . ILE B 1 56 ? -13.602 32.781 -0.987 1 97.44 56 ILE B N 1
ATOM 2925 C CA . ILE B 1 56 ? -13.234 33.281 0.329 1 97.44 56 ILE B CA 1
ATOM 2926 C C . ILE B 1 56 ? -13.547 34.781 0.408 1 97.44 56 ILE B C 1
ATOM 2928 O O . ILE B 1 56 ? -14.195 35.25 1.354 1 97.44 56 ILE B O 1
ATOM 2932 N N . ALA B 1 57 ? -13.141 35.5 -0.59 1 98.06 57 ALA B N 1
ATOM 2933 C CA . ALA B 1 57 ? -13.336 36.969 -0.608 1 98.06 57 ALA B CA 1
ATOM 2934 C C . ALA B 1 57 ? -14.82 37.312 -0.578 1 98.06 57 ALA B C 1
ATOM 2936 O O . ALA B 1 57 ? -15.234 38.219 0.169 1 98.06 57 ALA B O 1
ATOM 2937 N N . ASP B 1 58 ? -15.523 36.594 -1.388 1 97.75 58 ASP B N 1
ATOM 2938 C CA . ASP B 1 58 ? -16.953 36.844 -1.436 1 97.75 58 ASP B CA 1
ATOM 2939 C C . ASP B 1 58 ? -17.609 36.625 -0.072 1 97.75 58 ASP B C 1
ATOM 2941 O O . ASP B 1 58 ? -18.422 37.406 0.378 1 97.75 58 ASP B O 1
ATOM 2945 N N . ASN B 1 59 ? -17.266 35.594 0.541 1 97.88 59 ASN B N 1
ATOM 2946 C CA . ASN B 1 59 ? -17.844 35.25 1.848 1 97.88 59 ASN B CA 1
ATOM 2947 C C . ASN B 1 59 ? -17.422 36.281 2.902 1 97.88 59 ASN B C 1
ATOM 2949 O O . ASN B 1 59 ? -18.234 36.688 3.73 1 97.88 59 ASN B O 1
ATOM 2953 N N . LEU B 1 60 ? -16.172 36.656 2.854 1 98.06 60 LEU B N 1
ATOM 2954 C CA . LEU B 1 60 ? -15.672 37.656 3.803 1 98.06 60 LEU B CA 1
ATOM 2955 C C . LEU B 1 60 ? -16.391 38.969 3.637 1 98.06 60 LEU B C 1
ATOM 2957 O O . LEU B 1 60 ? -16.766 39.594 4.625 1 98.06 60 LEU B O 1
ATOM 2961 N N . LYS B 1 61 ? -16.609 39.406 2.432 1 98.19 61 LYS B N 1
ATOM 2962 C CA . LYS B 1 61 ? -17.328 40.625 2.158 1 98.19 61 LYS B CA 1
ATOM 2963 C C . LYS B 1 61 ? -18.766 40.562 2.668 1 98.19 61 LYS B C 1
ATOM 2965 O O . LYS B 1 61 ? -19.234 41.5 3.33 1 98.19 61 LYS B O 1
ATOM 2970 N N . ASP B 1 62 ? -19.359 39.469 2.33 1 98.06 62 ASP B N 1
ATOM 2971 C CA . ASP B 1 62 ? -20.734 39.281 2.754 1 98.06 62 ASP B CA 1
ATOM 2972 C C . ASP B 1 62 ? -20.859 39.281 4.277 1 98.06 62 ASP B C 1
ATOM 2974 O O . ASP B 1 62 ? -21.734 39.938 4.836 1 98.06 62 ASP B O 1
ATOM 2978 N N . THR B 1 63 ? -19.969 38.531 4.953 1 98 63 THR B N 1
ATOM 2979 C CA . THR B 1 63 ? -19.984 38.406 6.406 1 98 63 THR B CA 1
ATOM 2980 C C . THR B 1 63 ? -19.703 39.781 7.062 1 98 63 THR B C 1
ATOM 2982 O O . THR B 1 63 ? -20.344 40.125 8.047 1 98 63 THR B O 1
ATOM 2985 N N . ALA B 1 64 ? -18.75 40.469 6.562 1 97.44 64 ALA B N 1
ATOM 2986 C CA . ALA B 1 64 ? -18.406 41.781 7.09 1 97.44 64 ALA B CA 1
ATOM 2987 C C . ALA B 1 64 ? -19.562 42.781 6.949 1 97.44 64 ALA B C 1
ATOM 2989 O O . ALA B 1 64 ? -19.875 43.5 7.883 1 97.44 64 ALA B O 1
ATOM 2990 N N . ALA B 1 65 ? -20.188 42.75 5.82 1 97.31 65 ALA B N 1
ATOM 2991 C CA . ALA B 1 65 ? -21.312 43.656 5.559 1 97.31 65 ALA B CA 1
ATOM 2992 C C . ALA B 1 65 ? -22.453 43.375 6.535 1 97.31 65 ALA B C 1
ATOM 2994 O O . ALA B 1 65 ? -23.031 44.312 7.086 1 97.31 65 ALA B O 1
ATOM 2995 N N . LYS B 1 66 ? -22.766 42.188 6.719 1 97.38 66 LYS B N 1
ATOM 2996 C CA . LYS B 1 66 ? -23.859 41.812 7.609 1 97.38 66 LYS B CA 1
ATOM 2997 C C . LYS B 1 66 ? -23.562 42.25 9.047 1 97.38 66 LYS B C 1
ATOM 2999 O O . LYS B 1 66 ? -24.484 42.594 9.797 1 97.38 66 LYS B O 1
ATOM 3004 N N . ALA B 1 67 ? -22.328 42.25 9.406 1 97 67 ALA B N 1
ATOM 3005 C CA . ALA B 1 67 ? -21.938 42.562 10.789 1 97 67 ALA B CA 1
ATOM 3006 C C . ALA B 1 67 ? -21.578 44.031 10.953 1 97 67 ALA B C 1
ATOM 3008 O O . ALA B 1 67 ? -21.266 44.469 12.062 1 97 67 ALA B O 1
ATOM 3009 N N . GLY B 1 68 ? -21.531 44.688 9.867 1 96.06 68 GLY B N 1
ATOM 3010 C CA . GLY B 1 68 ? -21.188 46.094 9.906 1 96.06 68 GLY B CA 1
ATOM 3011 C C . GLY B 1 68 ? -19.703 46.344 10.141 1 96.06 68 GLY B C 1
ATOM 3012 O O . GLY B 1 68 ? -19.328 47.281 10.836 1 96.06 68 GLY B O 1
ATOM 3013 N N . LEU B 1 69 ? -18.891 45.469 9.648 1 96.44 69 LEU B N 1
ATOM 3014 C CA . LEU B 1 69 ? -17.438 45.594 9.789 1 96.44 69 LEU B CA 1
ATOM 3015 C C . LEU B 1 69 ? -16.828 46.25 8.547 1 96.44 69 LEU B C 1
ATOM 3017 O O . LEU B 1 69 ? -17.281 46 7.43 1 96.44 69 LEU B O 1
ATOM 3021 N N . SER B 1 70 ? -15.789 46.969 8.773 1 95.62 70 SER B N 1
ATOM 3022 C CA . SER B 1 70 ? -15.117 47.656 7.664 1 95.62 70 SER B CA 1
ATOM 3023 C C . SER B 1 70 ? -13.906 46.844 7.188 1 95.62 70 SER B C 1
ATOM 3025 O O . SER B 1 70 ? -13.102 46.406 8 1 95.62 70 SER B O 1
ATOM 3027 N N . LEU B 1 71 ? -13.766 46.75 5.957 1 96.75 71 LEU B N 1
ATOM 3028 C CA . LEU B 1 71 ? -12.617 46.125 5.309 1 96.75 71 LEU B CA 1
ATOM 3029 C C . LEU B 1 71 ? -11.664 47.188 4.746 1 96.75 71 LEU B C 1
ATOM 3031 O O . LEU B 1 71 ? -12.07 48.312 4.504 1 96.75 71 LEU B O 1
ATOM 3035 N N . PRO B 1 72 ? -10.414 46.812 4.633 1 97.5 72 PRO B N 1
ATOM 3036 C CA . PRO B 1 72 ? -9.805 45.5 4.754 1 97.5 72 PRO B CA 1
ATOM 3037 C C . PRO B 1 72 ? -9.445 45.156 6.191 1 97.5 72 PRO B C 1
ATOM 3039 O O . PRO B 1 72 ? -9.211 46.031 7.012 1 97.5 72 PRO B O 1
ATOM 3042 N N . VAL B 1 73 ? -9.383 43.844 6.477 1 97.94 73 VAL B N 1
ATOM 3043 C CA . VAL B 1 73 ? -8.789 43.406 7.734 1 97.94 73 VAL B CA 1
ATOM 3044 C C . VAL B 1 73 ? -7.277 43.594 7.691 1 97.94 73 VAL B C 1
ATOM 3046 O O . VAL B 1 73 ? -6.672 43.562 6.617 1 97.94 73 VAL B O 1
ATOM 3049 N N . ALA B 1 74 ? -6.688 43.719 8.875 1 97.06 74 ALA B N 1
ATOM 3050 C CA . ALA B 1 74 ? -5.242 43.938 8.953 1 97.06 74 ALA B CA 1
ATOM 3051 C C . ALA B 1 74 ? -4.488 42.656 8.547 1 97.06 74 ALA B C 1
ATOM 3053 O O . ALA B 1 74 ? -3.428 42.75 7.922 1 97.06 74 ALA B O 1
ATOM 3054 N N . ALA B 1 75 ? -5.039 41.531 8.953 1 97.25 75 ALA B N 1
ATOM 3055 C CA . ALA B 1 75 ? -4.445 40.25 8.609 1 97.25 75 ALA B CA 1
ATOM 3056 C C . ALA B 1 75 ? -5.516 39.188 8.43 1 97.25 75 ALA B C 1
ATOM 3058 O O . ALA B 1 75 ? -6.465 39.125 9.211 1 97.25 75 ALA B O 1
ATOM 3059 N N . LEU B 1 76 ? -5.355 38.375 7.363 1 98.31 76 LEU B N 1
ATOM 3060 C CA . LEU B 1 76 ? -6.227 37.25 7.059 1 98.31 76 LEU B CA 1
ATOM 3061 C C . LEU B 1 76 ? -5.457 35.938 7.133 1 98.31 76 LEU B C 1
ATOM 3063 O O . LEU B 1 76 ? -4.457 35.75 6.438 1 98.31 76 LEU B O 1
ATOM 3067 N N . GLY B 1 77 ? -5.902 35.094 8.047 1 97.31 77 GLY B N 1
ATOM 3068 C CA . GLY B 1 77 ? -5.348 33.75 8.117 1 97.31 77 GLY B CA 1
ATOM 3069 C C . GLY B 1 77 ? -6.188 32.719 7.379 1 97.31 77 GLY B C 1
ATOM 3070 O O . GLY B 1 77 ? -7.402 32.625 7.578 1 97.31 77 GLY B O 1
ATOM 3071 N N . LEU B 1 78 ? -5.52 31.906 6.547 1 97.62 78 LEU B N 1
ATOM 3072 C CA . LEU B 1 78 ? -6.172 30.859 5.785 1 97.62 78 LEU B CA 1
ATOM 3073 C C . LEU B 1 78 ? -5.621 29.484 6.176 1 97.62 78 LEU B C 1
ATOM 3075 O O . LEU B 1 78 ? -4.426 29.219 6.012 1 97.62 78 LEU B O 1
ATOM 3079 N N . GLY B 1 79 ? -6.43 28.641 6.758 1 96.19 79 GLY B N 1
ATOM 3080 C CA . GLY B 1 79 ? -6.156 27.219 6.953 1 96.19 79 GLY B CA 1
ATOM 3081 C C . GLY B 1 79 ? -6.98 26.328 6.039 1 96.19 79 GLY B C 1
ATOM 3082 O O . GLY B 1 79 ? -8.125 26 6.352 1 96.19 79 GLY B O 1
ATOM 3083 N N . LEU B 1 80 ? -6.375 25.875 4.961 1 94.5 80 LEU B N 1
ATOM 3084 C CA . LEU B 1 80 ? -7.176 25.234 3.92 1 94.5 80 LEU B CA 1
ATOM 3085 C C . LEU B 1 80 ? -6.727 23.797 3.686 1 94.5 80 LEU B C 1
ATOM 3087 O O . LEU B 1 80 ? -5.531 23.5 3.697 1 94.5 80 LEU B O 1
ATOM 3091 N N . ALA B 1 81 ? -7.703 22.938 3.502 1 88.31 81 ALA B N 1
ATOM 3092 C CA . ALA B 1 81 ? -7.395 21.625 2.959 1 88.31 81 ALA B CA 1
ATOM 3093 C C . ALA B 1 81 ? -6.703 21.734 1.604 1 88.31 81 ALA B C 1
ATOM 3095 O O . ALA B 1 81 ? -7.062 22.578 0.783 1 88.31 81 ALA B O 1
ATOM 3096 N N . GLY B 1 82 ? -5.648 20.906 1.412 1 84.44 82 GLY B N 1
ATOM 3097 C CA . GLY B 1 82 ? -4.957 20.891 0.132 1 84.44 82 GLY B CA 1
ATOM 3098 C C . GLY B 1 82 ? -3.816 21.891 0.052 1 84.44 82 GLY B C 1
ATOM 3099 O O . GLY B 1 82 ? -3.086 21.922 -0.94 1 84.44 82 GLY B O 1
ATOM 3100 N N . ALA B 1 83 ? -3.629 22.75 1.091 1 90.25 83 ALA B N 1
ATOM 3101 C CA . ALA B 1 83 ? -2.57 23.766 1.099 1 90.25 83 ALA B CA 1
ATOM 3102 C C . ALA B 1 83 ? -1.237 23.156 1.523 1 90.25 83 ALA B C 1
ATOM 3104 O O . ALA B 1 83 ? -0.594 23.641 2.455 1 90.25 83 ALA B O 1
ATOM 3105 N N . GLU B 1 84 ? -0.758 22.188 0.712 1 82 84 GLU B N 1
ATOM 3106 C CA . GLU B 1 84 ? 0.427 21.422 1.098 1 82 84 GLU B CA 1
ATOM 3107 C C . GLU B 1 84 ? 1.633 21.812 0.247 1 82 84 GLU B C 1
ATOM 3109 O O . GLU B 1 84 ? 2.777 21.594 0.647 1 82 84 GLU B O 1
ATOM 3114 N N . ASP B 1 85 ? 1.381 22.422 -0.888 1 81.81 85 ASP B N 1
ATOM 3115 C CA . ASP B 1 85 ? 2.457 22.766 -1.813 1 81.81 85 ASP B CA 1
ATOM 3116 C C . ASP B 1 85 ? 2.883 24.219 -1.651 1 81.81 85 ASP B C 1
ATOM 3118 O O . ASP B 1 85 ? 2.076 25.141 -1.845 1 81.81 85 ASP B O 1
ATOM 3122 N N . GLU B 1 86 ? 4.133 24.422 -1.43 1 85.31 86 GLU B N 1
ATOM 3123 C CA . GLU B 1 86 ? 4.637 25.766 -1.12 1 85.31 86 GLU B CA 1
ATOM 3124 C C . GLU B 1 86 ? 4.48 26.703 -2.314 1 85.31 86 GLU B C 1
ATOM 3126 O O . GLU B 1 86 ? 4.184 27.875 -2.146 1 85.31 86 GLU B O 1
ATOM 3131 N N . ALA B 1 87 ? 4.734 26.156 -3.469 1 86.56 87 ALA B N 1
ATOM 3132 C CA . ALA B 1 87 ? 4.641 26.984 -4.66 1 86.56 87 ALA B CA 1
ATOM 3133 C C . ALA B 1 87 ? 3.201 27.422 -4.914 1 86.56 87 ALA B C 1
ATOM 3135 O O . ALA B 1 87 ? 2.945 28.594 -5.234 1 86.56 87 ALA B O 1
ATOM 3136 N N . VAL B 1 88 ? 2.32 26.531 -4.715 1 88 88 VAL B N 1
ATOM 3137 C CA . VAL B 1 88 ? 0.906 26.828 -4.895 1 88 88 VAL B CA 1
ATOM 3138 C C . VAL B 1 88 ? 0.448 27.812 -3.807 1 88 88 VAL B C 1
ATOM 3140 O O . VAL B 1 88 ? -0.293 28.75 -4.082 1 88 88 VAL B O 1
ATOM 3143 N N . ASN B 1 89 ? 0.892 27.594 -2.615 1 93.19 89 ASN B N 1
ATOM 3144 C CA . ASN B 1 89 ? 0.533 28.453 -1.498 1 93.19 89 ASN B CA 1
ATOM 3145 C C . ASN B 1 89 ? 1.014 29.891 -1.721 1 93.19 89 ASN B C 1
ATOM 3147 O O . ASN B 1 89 ? 0.282 30.844 -1.451 1 93.19 89 ASN B O 1
ATOM 3151 N N . ALA B 1 90 ? 2.203 30 -2.199 1 94.56 90 ALA B N 1
ATOM 3152 C CA . ALA B 1 90 ? 2.758 31.312 -2.467 1 94.56 90 ALA B CA 1
ATOM 3153 C C . ALA B 1 90 ? 1.955 32.031 -3.543 1 94.56 90 ALA B C 1
ATOM 3155 O O . ALA B 1 90 ? 1.704 33.25 -3.436 1 94.56 90 ALA B O 1
ATOM 3156 N N . LYS B 1 91 ? 1.584 31.297 -4.512 1 95.44 91 LYS B N 1
ATOM 3157 C CA . LYS B 1 91 ? 0.768 31.875 -5.578 1 95.44 91 LYS B CA 1
ATOM 3158 C C . LYS B 1 91 ? -0.581 32.344 -5.047 1 95.44 91 LYS B C 1
ATOM 3160 O O . LYS B 1 91 ? -1.079 33.406 -5.453 1 95.44 91 LYS B O 1
ATOM 3165 N N . MET B 1 92 ? -1.137 31.609 -4.215 1 96.38 92 MET B N 1
ATOM 3166 C CA . MET B 1 92 ? -2.43 31.953 -3.633 1 96.38 92 MET B CA 1
ATOM 3167 C C . MET B 1 92 ? -2.326 33.219 -2.793 1 96.38 92 MET B C 1
ATOM 3169 O O . MET B 1 92 ? -3.18 34.125 -2.887 1 96.38 92 MET B O 1
ATOM 3173 N N . VAL B 1 93 ? -1.353 33.281 -1.939 1 97.5 93 VAL B N 1
ATOM 3174 C CA . VAL B 1 93 ? -1.155 34.469 -1.089 1 97.5 93 VAL B CA 1
ATOM 3175 C C . VAL B 1 93 ? -0.951 35.688 -1.954 1 97.5 93 VAL B C 1
ATOM 3177 O O . VAL B 1 93 ? -1.559 36.75 -1.706 1 97.5 93 VAL B O 1
ATOM 3180 N N . GLU B 1 94 ? -0.117 35.531 -2.973 1 97.38 94 GLU B N 1
ATOM 3181 C CA . GLU B 1 94 ? 0.145 36.656 -3.881 1 97.38 94 GLU B CA 1
ATOM 3182 C C . GLU B 1 94 ? -1.123 37.094 -4.617 1 97.38 94 GLU B C 1
ATOM 3184 O O . GLU B 1 94 ? -1.438 38.281 -4.691 1 97.38 94 GLU B O 1
ATOM 3189 N N . TYR B 1 95 ? -1.771 36.156 -5.129 1 97.62 95 TYR B N 1
ATOM 3190 C CA . TYR B 1 95 ? -2.992 36.406 -5.879 1 97.62 95 TYR B CA 1
ATOM 3191 C C . TYR B 1 95 ? -4.031 37.094 -5 1 97.62 95 TYR B C 1
ATOM 3193 O O . TYR B 1 95 ? -4.617 38.125 -5.395 1 97.62 95 TYR B O 1
ATOM 3201 N N . PHE B 1 96 ? -4.25 36.594 -3.818 1 97.94 96 PHE B N 1
ATOM 3202 C CA . PHE B 1 96 ? -5.262 37.156 -2.924 1 97.94 96 PHE B CA 1
ATOM 3203 C C . PHE B 1 96 ? -4.914 38.562 -2.525 1 97.94 96 PHE B C 1
ATOM 3205 O O . PHE B 1 96 ? -5.777 39.469 -2.525 1 97.94 96 PHE B O 1
ATOM 3212 N N . THR B 1 97 ? -3.684 38.812 -2.199 1 96.06 97 THR B N 1
ATOM 3213 C CA . THR B 1 97 ? -3.238 40.125 -1.73 1 96.06 97 THR B CA 1
ATOM 3214 C C . THR B 1 97 ? -3.346 41.156 -2.844 1 96.06 97 THR B C 1
ATOM 3216 O O . THR B 1 97 ? -3.6 42.344 -2.58 1 96.06 97 THR B O 1
ATOM 3219 N N . THR B 1 98 ? -3.158 40.719 -4.059 1 96.75 98 THR B N 1
ATOM 3220 C CA . THR B 1 98 ? -3.193 41.656 -5.184 1 96.75 98 THR B CA 1
ATOM 3221 C C . THR B 1 98 ? -4.629 41.875 -5.652 1 96.75 98 THR B C 1
ATOM 3223 O O . THR B 1 98 ? -5.047 43.031 -5.855 1 96.75 98 THR B O 1
ATOM 3226 N N . GLN B 1 99 ? -5.375 40.844 -5.781 1 97.56 99 GLN B N 1
ATOM 3227 C CA . GLN B 1 99 ? -6.699 40.938 -6.383 1 97.56 99 GLN B CA 1
ATOM 3228 C C . GLN B 1 99 ? -7.746 41.344 -5.352 1 97.56 99 GLN B C 1
ATOM 3230 O O . GLN B 1 99 ? -8.805 41.875 -5.711 1 97.56 99 GLN B O 1
ATOM 3235 N N . TYR B 1 100 ? -7.449 41.094 -4.113 1 98.31 100 TYR B N 1
ATOM 3236 C CA . TYR B 1 100 ? -8.43 41.344 -3.07 1 98.31 100 TYR B CA 1
ATOM 3237 C C . TYR B 1 100 ? -7.82 42.188 -1.945 1 98.31 100 TYR B C 1
ATOM 3239 O O . TYR B 1 100 ? -8.039 41.875 -0.766 1 98.31 100 TYR B O 1
ATOM 3247 N N . ALA B 1 101 ? -7.098 43.188 -2.311 1 96.69 101 ALA B N 1
ATOM 3248 C CA . ALA B 1 101 ? -6.473 44.094 -1.361 1 96.69 101 ALA B CA 1
ATOM 3249 C C . ALA B 1 101 ? -7.523 44.875 -0.567 1 96.69 101 ALA B C 1
ATOM 3251 O O . ALA B 1 101 ? -7.246 45.344 0.534 1 96.69 101 ALA B O 1
ATOM 3252 N N . ASP B 1 102 ? -8.656 44.938 -1.126 1 97.62 102 ASP B N 1
ATOM 3253 C CA . ASP B 1 102 ? -9.758 45.625 -0.466 1 97.62 102 ASP B CA 1
ATOM 3254 C C . ASP B 1 102 ? -10.359 44.75 0.641 1 97.62 102 ASP B C 1
ATOM 3256 O O . ASP B 1 102 ? -11.133 45.25 1.464 1 97.62 102 ASP B O 1
ATOM 3260 N N . VAL B 1 103 ? -9.992 43.5 0.732 1 98.19 103 VAL B N 1
ATOM 3261 C CA . VAL B 1 103 ? -10.539 42.562 1.718 1 98.19 103 VAL B CA 1
ATOM 3262 C C . VAL B 1 103 ? -9.531 42.344 2.848 1 98.19 103 VAL B C 1
ATOM 3264 O O . VAL B 1 103 ? -9.898 42.375 4.023 1 98.19 103 VAL B O 1
ATOM 3267 N N . ALA B 1 104 ? -8.305 42.25 2.516 1 98 104 ALA B N 1
ATOM 3268 C CA . ALA B 1 104 ? -7.266 41.969 3.51 1 98 104 ALA B CA 1
ATOM 3269 C C . ALA B 1 104 ? -5.957 42.688 3.139 1 98 104 ALA B C 1
ATOM 3271 O O . ALA B 1 104 ? -5.527 42.625 1.984 1 98 104 ALA B O 1
ATOM 3272 N N . SER B 1 105 ? -5.301 43.281 4.133 1 96.81 105 SER B N 1
ATOM 3273 C CA . SER B 1 105 ? -4.039 43.969 3.912 1 96.81 105 SER B CA 1
ATOM 3274 C C . SER B 1 105 ? -2.865 43 3.861 1 96.81 105 SER B C 1
ATOM 3276 O O . SER B 1 105 ? -1.848 43.281 3.227 1 96.81 105 SER B O 1
ATOM 3278 N N . SER B 1 106 ? -2.986 41.938 4.559 1 97 106 SER B N 1
ATOM 3279 C CA . SER B 1 106 ? -1.988 40.875 4.539 1 97 106 SER B CA 1
ATOM 3280 C C . SER B 1 106 ? -2.637 39.5 4.695 1 97 106 SER B C 1
ATOM 3282 O O . SER B 1 106 ? -3.748 39.375 5.219 1 97 106 SER B O 1
ATOM 3284 N N . VAL B 1 107 ? -1.961 38.469 4.168 1 98.12 107 VAL B N 1
ATOM 3285 C CA . VAL B 1 107 ? -2.531 37.125 4.145 1 98.12 107 VAL B CA 1
ATOM 3286 C C . VAL B 1 107 ? -1.477 36.094 4.574 1 98.12 107 VAL B C 1
ATOM 3288 O O . VAL B 1 107 ? -0.312 36.219 4.18 1 98.12 107 VAL B O 1
ATOM 3291 N N . HIS B 1 108 ? -1.864 35.219 5.449 1 96.5 108 HIS B N 1
ATOM 3292 C CA . HIS B 1 108 ? -1.075 34.062 5.781 1 96.5 108 HIS B CA 1
ATOM 3293 C C . HIS B 1 108 ? -1.839 32.781 5.457 1 96.5 108 HIS B C 1
ATOM 3295 O O . HIS B 1 108 ? -3.01 32.625 5.82 1 96.5 108 HIS B O 1
ATOM 3301 N N . LEU B 1 109 ? -1.18 31.906 4.75 1 97.06 109 LEU B N 1
ATOM 3302 C CA . LEU B 1 109 ? -1.822 30.672 4.332 1 97.06 109 LEU B CA 1
ATOM 3303 C C . LEU B 1 109 ? -1.065 29.453 4.871 1 97.06 109 LEU B C 1
ATOM 3305 O O . LEU B 1 109 ? 0.166 29.422 4.832 1 97.06 109 LEU B O 1
ATOM 3309 N N . THR B 1 110 ? -1.785 28.531 5.449 1 94.12 110 THR B N 1
ATOM 3310 C CA . THR B 1 110 ? -1.27 27.234 5.875 1 94.12 110 THR B CA 1
ATOM 3311 C C . THR B 1 110 ? -2.346 26.156 5.754 1 94.12 110 THR B C 1
ATOM 3313 O O . THR B 1 110 ? -3.387 26.391 5.133 1 94.12 110 THR B O 1
ATOM 3316 N N . THR B 1 111 ? -2.053 25.016 6.285 1 92.5 111 THR B N 1
ATOM 3317 C CA . THR B 1 111 ? -3.01 23.922 6.16 1 92.5 111 THR B CA 1
ATOM 3318 C C . THR B 1 111 ? -4.066 24 7.258 1 92.5 111 THR B C 1
ATOM 3320 O O . THR B 1 111 ? -3.85 24.641 8.289 1 92.5 111 THR B O 1
ATOM 3323 N N . ASP B 1 112 ? -5.164 23.328 7.012 1 90.62 112 ASP B N 1
ATOM 3324 C CA . ASP B 1 112 ? -6.23 23.25 8.008 1 90.62 112 ASP B CA 1
ATOM 3325 C C . ASP B 1 112 ? -5.738 22.578 9.289 1 90.62 112 ASP B C 1
ATOM 3327 O O . ASP B 1 112 ? -6.133 22.969 10.391 1 90.62 112 ASP B O 1
ATOM 3331 N N . ALA B 1 113 ? -4.797 21.734 9.188 1 89.5 113 ALA B N 1
ATOM 3332 C CA . ALA B 1 113 ? -4.242 21.062 10.352 1 89.5 113 ALA B CA 1
ATOM 3333 C C . ALA B 1 113 ? -3.434 22.031 11.219 1 89.5 113 ALA B C 1
ATOM 3335 O O . ALA B 1 113 ? -3.543 22.016 12.445 1 89.5 113 ALA B O 1
ATOM 3336 N N . VAL B 1 114 ? -2.756 22.859 10.625 1 92.19 114 VAL B N 1
ATOM 3337 C CA . VAL B 1 114 ? -1.847 23.766 11.328 1 92.19 114 VAL B CA 1
ATOM 3338 C C . VAL B 1 114 ? -2.646 24.828 12.07 1 92.19 114 VAL B C 1
ATOM 3340 O O . VAL B 1 114 ? -2.311 25.203 13.195 1 92.19 114 VAL B O 1
ATOM 3343 N N . VAL B 1 115 ? -3.688 25.297 11.508 1 90.25 115 VAL B N 1
ATOM 3344 C CA . VAL B 1 115 ? -4.434 26.359 12.172 1 90.25 115 VAL B CA 1
ATOM 3345 C C . VAL B 1 115 ? -5.188 25.797 13.375 1 90.25 115 VAL B C 1
ATOM 3347 O O . VAL B 1 115 ? -5.555 26.531 14.289 1 90.25 115 VAL B O 1
ATOM 3350 N N . ALA B 1 116 ? -5.422 24.516 13.344 1 89 116 ALA B N 1
ATOM 3351 C CA . ALA B 1 116 ? -5.984 23.875 14.531 1 89 116 ALA B CA 1
ATOM 3352 C C . ALA B 1 116 ? -5.008 23.938 15.703 1 89 116 ALA B C 1
ATOM 3354 O O . ALA B 1 116 ? -5.422 24.078 16.859 1 89 116 ALA B O 1
ATOM 3355 N N . ILE B 1 117 ? -3.75 23.828 15.438 1 90.75 117 ILE B N 1
ATOM 3356 C CA . ILE B 1 117 ? -2.734 23.984 16.469 1 90.75 117 ILE B CA 1
ATOM 3357 C C . ILE B 1 117 ? -2.818 25.391 17.078 1 90.75 117 ILE B C 1
ATOM 3359 O O . ILE B 1 117 ? -2.875 25.531 18.297 1 90.75 117 ILE B O 1
ATOM 3363 N N . ALA B 1 118 ? -2.9 26.328 16.188 1 87.19 118 ALA B N 1
ATOM 3364 C CA . ALA B 1 118 ? -2.904 27.719 16.609 1 87.19 118 ALA B CA 1
ATOM 3365 C C . ALA B 1 118 ? -4.148 28.047 17.422 1 87.19 118 ALA B C 1
ATOM 3367 O O . ALA B 1 118 ? -4.102 28.875 18.328 1 87.19 118 ALA B O 1
ATOM 3368 N N . ALA B 1 119 ? -5.184 27.375 17.141 1 85.38 119 ALA B N 1
ATOM 3369 C CA . ALA B 1 119 ? -6.426 27.578 17.875 1 85.38 119 ALA B CA 1
ATOM 3370 C C . ALA B 1 119 ? -6.348 26.938 19.266 1 85.38 119 ALA B C 1
ATOM 3372 O O . ALA B 1 119 ? -7.094 27.312 20.172 1 85.38 119 ALA B O 1
ATOM 3373 N N . THR B 1 120 ? -5.492 26.047 19.359 1 84.38 120 THR B N 1
ATOM 3374 C CA . THR B 1 120 ? -5.496 25.219 20.562 1 84.38 120 THR B CA 1
ATOM 3375 C C . THR B 1 120 ? -4.348 25.609 21.5 1 84.38 120 THR B C 1
ATOM 3377 O O . THR B 1 120 ? -4.508 25.625 22.719 1 84.38 120 THR B O 1
ATOM 3380 N N . PHE B 1 121 ? -3.201 25.781 20.859 1 82.62 121 PHE B N 1
ATOM 3381 C CA . PHE B 1 121 ? -2.01 25.984 21.672 1 82.62 121 PHE B CA 1
ATOM 3382 C C . PHE B 1 121 ? -1.515 27.422 21.562 1 82.62 121 PHE B C 1
ATOM 3384 O O . PHE B 1 121 ? -1.63 28.047 20.516 1 82.62 121 PHE B O 1
ATOM 3391 N N . ASP B 1 122 ? -1.705 28.156 22.562 1 65.19 122 ASP B N 1
ATOM 3392 C CA . ASP B 1 122 ? -1.319 29.562 22.625 1 65.19 122 ASP B CA 1
ATOM 3393 C C . ASP B 1 122 ? -0.088 29.844 21.766 1 65.19 122 ASP B C 1
ATOM 3395 O O . ASP B 1 122 ? 0.376 28.953 21.047 1 65.19 122 ASP B O 1
ATOM 3399 N N . ALA B 1 123 ? 0.65 30.75 21.953 1 58.81 123 ALA B N 1
ATOM 3400 C CA . ALA B 1 123 ? 1.785 31.391 21.297 1 58.81 123 ALA B CA 1
ATOM 3401 C C . ALA B 1 123 ? 2.975 30.438 21.203 1 58.81 123 ALA B C 1
ATOM 3403 O O . ALA B 1 123 ? 3.877 30.625 20.391 1 58.81 123 ALA B O 1
ATOM 3404 N N . GLY B 1 124 ? 2.877 29.297 21.703 1 64.19 124 GLY B N 1
ATOM 3405 C CA . GLY B 1 124 ? 4.125 28.562 21.797 1 64.19 124 GLY B CA 1
ATOM 3406 C C . GLY B 1 124 ? 4.242 27.453 20.766 1 64.19 124 GLY B C 1
ATOM 3407 O O . GLY B 1 124 ? 5.285 26.812 20.656 1 64.19 124 GLY B O 1
ATOM 3408 N N . GLY B 1 125 ? 3.293 27.328 19.859 1 85.38 125 GLY B N 1
ATOM 3409 C CA . GLY B 1 125 ? 3.398 26.25 18.891 1 85.38 125 GLY B CA 1
ATOM 3410 C C . GLY B 1 125 ? 2.93 24.906 19.422 1 85.38 125 GLY B C 1
ATOM 3411 O O . GLY B 1 125 ? 2.438 24.812 20.547 1 85.38 125 GLY B O 1
ATOM 3412 N N . GLY B 1 126 ? 2.975 23.938 18.625 1 93.38 126 GLY B N 1
ATOM 3413 C CA . GLY B 1 126 ? 2.539 22.594 18.969 1 93.38 126 GLY B CA 1
ATOM 3414 C C . GLY B 1 126 ? 2.529 21.656 17.797 1 93.38 126 GLY B C 1
ATOM 3415 O O . GLY B 1 126 ? 3.008 22 16.703 1 93.38 126 GLY B O 1
ATOM 3416 N N . VAL B 1 127 ? 2.137 20.422 18.094 1 96.12 127 VAL B N 1
ATOM 3417 C CA . VAL B 1 127 ? 2.057 19.391 17.062 1 96.12 127 VAL B CA 1
ATOM 3418 C C . VAL B 1 127 ? 0.611 18.922 16.922 1 96.12 127 VAL B C 1
ATOM 3420 O O . VAL B 1 127 ? -0.136 18.875 17.891 1 96.12 127 VAL B O 1
ATOM 3423 N N . VAL B 1 128 ? 0.251 18.719 15.719 1 95.5 128 VAL B N 1
ATOM 3424 C CA . VAL B 1 128 ? -1.012 18.016 15.492 1 95.5 128 VAL B CA 1
ATOM 3425 C C . VAL B 1 128 ? -0.749 16.688 14.805 1 95.5 128 VAL B C 1
ATOM 3427 O O . VAL B 1 128 ? 0.082 16.594 13.898 1 95.5 128 VAL B O 1
ATOM 3430 N N . ILE B 1 129 ? -1.327 15.641 15.297 1 97.88 129 ILE B N 1
ATOM 3431 C CA . ILE B 1 129 ? -1.294 14.328 14.656 1 97.88 129 ILE B CA 1
ATOM 3432 C C . ILE B 1 129 ? -2.709 13.906 14.266 1 97.88 129 ILE B C 1
ATOM 3434 O O . ILE B 1 129 ? -3.549 13.648 15.133 1 97.88 129 ILE B O 1
ATOM 3438 N N . ILE B 1 130 ? -2.906 13.93 13.016 1 95.88 130 ILE B N 1
ATOM 3439 C CA . ILE B 1 130 ? -4.172 13.477 12.453 1 95.88 130 ILE B CA 1
ATOM 3440 C C . ILE B 1 130 ? -4.109 11.969 12.188 1 95.88 130 ILE B C 1
ATOM 3442 O O . ILE B 1 130 ? -3.156 11.484 11.578 1 95.88 130 ILE B O 1
ATOM 3446 N N . ALA B 1 131 ? -5.047 11.18 12.672 1 97.5 131 ALA B N 1
ATOM 3447 C CA . ALA B 1 131 ? -5.191 9.75 12.398 1 97.5 131 ALA B CA 1
ATOM 3448 C C . ALA B 1 131 ? -6.66 9.367 12.25 1 97.5 131 ALA B C 1
ATOM 3450 O O . ALA B 1 131 ? -7.344 9.117 13.242 1 97.5 131 ALA B O 1
ATOM 3451 N N . GLY B 1 132 ? -7.199 9.352 11.094 1 96.62 132 GLY B N 1
ATOM 3452 C CA . GLY B 1 132 ? -8.523 8.914 10.688 1 96.62 132 GLY B CA 1
ATOM 3453 C C . GLY B 1 132 ? -8.5 7.98 9.492 1 96.62 132 GLY B C 1
ATOM 3454 O O . GLY B 1 132 ? -7.809 6.961 9.508 1 96.62 132 GLY B O 1
ATOM 3455 N N . THR B 1 133 ? -9.227 8.469 8.398 1 95.94 133 THR B N 1
ATOM 3456 C CA . THR B 1 133 ? -9.094 7.695 7.168 1 95.94 133 THR B CA 1
ATOM 3457 C C . THR B 1 133 ? -7.637 7.656 6.711 1 95.94 133 THR B C 1
ATOM 3459 O O . THR B 1 133 ? -7.117 6.594 6.363 1 95.94 133 THR B O 1
ATOM 3462 N N . GLY B 1 134 ? -6.984 8.797 6.703 1 95.75 134 GLY B N 1
ATOM 3463 C CA . GLY B 1 134 ? -5.547 8.93 6.531 1 95.75 134 GLY B CA 1
ATOM 3464 C C . GLY B 1 134 ? -4.84 9.414 7.781 1 95.75 134 GLY B C 1
ATOM 3465 O O . GLY B 1 134 ? -5.43 9.445 8.859 1 95.75 134 GLY B O 1
ATOM 3466 N N . SER B 1 135 ? -3.568 9.703 7.645 1 97.06 135 SER B N 1
ATOM 3467 C CA . SER B 1 135 ? -2.814 10.234 8.773 1 97.06 135 SER B CA 1
ATOM 3468 C C . SER B 1 135 ? -1.777 11.25 8.32 1 97.06 135 SER B C 1
ATOM 3470 O O . SER B 1 135 ? -1.376 11.258 7.152 1 97.06 135 SER B O 1
ATOM 3472 N N . SER B 1 136 ? -1.424 12.141 9.219 1 95.69 136 SER B N 1
ATOM 3473 C CA . SER B 1 136 ? -0.39 13.156 9.008 1 95.69 136 SER B CA 1
ATOM 3474 C C . SER B 1 136 ? 0.041 13.789 10.328 1 95.69 136 SER B C 1
ATOM 3476 O O . SER B 1 136 ? -0.682 13.711 11.328 1 95.69 136 SER B O 1
ATOM 3478 N N . CYS B 1 137 ? 1.195 14.289 10.359 1 97.56 137 CYS B N 1
ATOM 3479 C CA . CYS B 1 137 ? 1.745 15 11.508 1 97.56 137 CYS B CA 1
ATOM 3480 C C . CYS B 1 137 ? 2.336 16.344 11.086 1 97.56 137 CYS B C 1
ATOM 3482 O O . CYS B 1 137 ? 3.018 16.422 10.062 1 97.56 137 CYS B O 1
ATOM 3484 N N . ARG B 1 138 ? 1.969 17.391 11.805 1 96.06 138 ARG B N 1
ATOM 3485 C CA . ARG B 1 138 ? 2.51 18.719 11.523 1 96.06 138 ARG B CA 1
ATOM 3486 C C . ARG B 1 138 ? 2.99 19.391 12.805 1 96.06 138 ARG B C 1
ATOM 3488 O O . ARG B 1 138 ? 2.35 19.281 13.852 1 96.06 138 ARG B O 1
ATOM 3495 N N . LEU B 1 139 ? 4.07 20.078 12.664 1 96.38 139 LEU B N 1
ATOM 3496 C CA . LEU B 1 139 ? 4.625 20.938 13.703 1 96.38 139 LEU B CA 1
ATOM 3497 C C . LEU B 1 139 ? 4.457 22.406 13.336 1 96.38 139 LEU B C 1
ATOM 3499 O O . LEU B 1 139 ? 4.777 22.812 12.211 1 96.38 139 LEU B O 1
ATOM 3503 N N . LEU B 1 140 ? 3.848 23.156 14.219 1 93.88 140 LEU B N 1
ATOM 3504 C CA . LEU B 1 140 ? 3.895 24.609 14.164 1 93.88 140 LEU B CA 1
ATOM 3505 C C . LEU B 1 140 ? 4.867 25.156 15.203 1 93.88 140 LEU B C 1
ATOM 3507 O O . LEU B 1 140 ? 4.672 24.984 16.406 1 93.88 140 LEU B O 1
ATOM 3511 N N . ARG B 1 141 ? 5.836 25.844 14.695 1 92.62 141 ARG B N 1
ATOM 3512 C CA . ARG B 1 141 ? 6.797 26.469 15.602 1 92.62 141 ARG B CA 1
ATOM 3513 C C . ARG B 1 141 ? 6.316 27.859 16.031 1 92.62 141 ARG B C 1
ATOM 3515 O O . ARG B 1 141 ? 5.41 28.422 15.414 1 92.62 141 ARG B O 1
ATOM 3522 N N . GLU B 1 142 ? 7.016 28.344 16.984 1 86.19 142 GLU B N 1
ATOM 3523 C CA . GLU B 1 142 ? 6.664 29.656 17.516 1 86.19 142 GLU B CA 1
ATOM 3524 C C . GLU B 1 142 ? 6.816 30.734 16.453 1 86.19 142 GLU B C 1
ATOM 3526 O O . GLU B 1 142 ? 6.043 31.703 16.406 1 86.19 142 GLU B O 1
ATOM 3531 N N . ASP B 1 143 ? 7.762 30.594 15.586 1 87.38 143 ASP B N 1
ATOM 3532 C CA . ASP B 1 143 ? 8.047 31.609 14.578 1 87.38 143 ASP B CA 1
ATOM 3533 C C . ASP B 1 143 ? 7.141 31.438 13.359 1 87.38 143 ASP B C 1
ATOM 3535 O O . ASP B 1 143 ? 7.266 32.188 12.383 1 87.38 143 ASP B O 1
ATOM 3539 N N . GLY B 1 144 ? 6.273 30.406 13.406 1 88.44 144 GLY B N 1
ATOM 3540 C CA . GLY B 1 144 ? 5.305 30.234 12.336 1 88.44 144 GLY B CA 1
ATOM 3541 C C . GLY B 1 144 ? 5.734 29.203 11.312 1 88.44 144 GLY B C 1
ATOM 3542 O O . GLY B 1 144 ? 4.949 28.812 10.445 1 88.44 144 GLY B O 1
ATOM 3543 N N . GLU B 1 145 ? 6.984 28.734 11.383 1 91.56 145 GLU B N 1
ATOM 3544 C CA . GLU B 1 145 ? 7.43 27.703 10.453 1 91.56 145 GLU B CA 1
ATOM 3545 C C . GLU B 1 145 ? 6.684 26.391 10.688 1 91.56 145 GLU B C 1
ATOM 3547 O O . GLU B 1 145 ? 6.344 26.062 11.828 1 91.56 145 GLU B O 1
ATOM 3552 N N . VAL B 1 146 ? 6.477 25.703 9.594 1 93.44 146 VAL B N 1
ATOM 3553 C CA . VAL B 1 146 ? 5.723 24.453 9.656 1 93.44 146 VAL B CA 1
ATOM 3554 C C . VAL B 1 146 ? 6.566 23.312 9.102 1 93.44 146 VAL B C 1
ATOM 3556 O O . VAL B 1 146 ? 7.254 23.469 8.094 1 93.44 146 VAL B O 1
ATOM 3559 N N . PHE B 1 147 ? 6.547 22.219 9.805 1 94.62 147 PHE B N 1
ATOM 3560 C CA . PHE B 1 147 ? 7.203 21 9.359 1 94.62 147 PHE B CA 1
ATOM 3561 C C . PHE B 1 147 ? 6.246 19.812 9.422 1 94.62 147 PHE B C 1
ATOM 3563 O O . PHE B 1 147 ? 5.266 19.844 10.172 1 94.62 147 PHE B O 1
ATOM 3570 N N . GLY B 1 148 ? 6.523 18.844 8.602 1 95.25 148 GLY B N 1
ATOM 3571 C CA . GLY B 1 148 ? 5.555 17.75 8.555 1 95.25 148 GLY B CA 1
ATOM 3572 C C . GLY B 1 148 ? 6.195 16.391 8.344 1 95.25 148 GLY B C 1
ATOM 3573 O O . GLY B 1 148 ? 7.363 16.312 7.957 1 95.25 148 GLY B O 1
ATOM 3574 N N . CYS B 1 149 ? 5.426 15.391 8.68 1 96.62 149 CYS B N 1
ATOM 3575 C CA . CYS B 1 149 ? 5.723 13.984 8.414 1 96.62 149 CYS B CA 1
ATOM 3576 C C . CYS B 1 149 ? 4.457 13.219 8.047 1 96.62 149 CYS B C 1
ATOM 3578 O O . CYS B 1 149 ? 3.438 13.328 8.727 1 96.62 149 CYS B O 1
ATOM 3580 N N . GLY B 1 150 ? 4.641 12.453 6.965 1 95.5 150 GLY B N 1
ATOM 3581 C CA . GLY B 1 150 ? 3.486 11.695 6.508 1 95.5 150 GLY B CA 1
ATOM 3582 C C . GLY B 1 150 ? 2.465 12.547 5.781 1 95.5 150 GLY B C 1
ATOM 3583 O O . GLY B 1 150 ? 2.748 13.688 5.414 1 95.5 150 GLY B O 1
ATOM 3584 N N . GLY B 1 151 ? 1.295 11.938 5.496 1 93.81 151 GLY B N 1
ATOM 3585 C CA . GLY B 1 151 ? 0.216 12.625 4.809 1 93.81 151 GLY B CA 1
ATOM 3586 C C . GLY B 1 151 ? 0.357 12.586 3.297 1 93.81 151 GLY B C 1
ATOM 3587 O O . GLY B 1 151 ? -0.14 13.477 2.604 1 93.81 151 GLY B O 1
ATOM 3588 N N . TRP B 1 152 ? 1.067 11.633 2.855 1 93.94 152 TRP B N 1
ATOM 3589 C CA . TRP B 1 152 ? 1.341 11.594 1.422 1 93.94 152 TRP B CA 1
ATOM 3590 C C . TRP B 1 152 ? 0.408 10.617 0.717 1 93.94 152 TRP B C 1
ATOM 3592 O O . TRP B 1 152 ? 0.63 10.266 -0.444 1 93.94 152 TRP B O 1
ATOM 3602 N N . GLY B 1 153 ? -0.599 10.102 1.494 1 93.62 153 GLY B N 1
ATOM 3603 C CA . GLY B 1 153 ? -1.574 9.203 0.904 1 93.62 153 GLY B CA 1
ATOM 3604 C C . GLY B 1 153 ? -1.405 7.762 1.355 1 93.62 153 GLY B C 1
ATOM 3605 O O . GLY B 1 153 ? -0.388 7.41 1.958 1 93.62 153 GLY B O 1
ATOM 3606 N N . HIS B 1 154 ? -2.375 6.93 1 1 95.38 154 HIS B N 1
ATOM 3607 C CA . HIS B 1 154 ? -2.518 5.602 1.588 1 95.38 154 HIS B CA 1
ATOM 3608 C C . HIS B 1 154 ? -1.451 4.648 1.061 1 95.38 154 HIS B C 1
ATOM 3610 O O . HIS B 1 154 ? -1.137 3.645 1.704 1 95.38 154 HIS B O 1
ATOM 3616 N N . LEU B 1 155 ? -0.828 4.98 -0.058 1 95.69 155 LEU B N 1
ATOM 3617 C CA . LEU B 1 155 ? 0.145 4.059 -0.636 1 95.69 155 LEU B CA 1
ATOM 3618 C C . LEU B 1 155 ? 1.507 4.219 0.032 1 95.69 155 LEU B C 1
ATOM 3620 O O . LEU B 1 155 ? 2.277 3.26 0.118 1 95.69 155 LEU B O 1
ATOM 3624 N N . ILE B 1 156 ? 1.753 5.531 0.599 1 96.44 156 ILE B N 1
ATOM 3625 C CA . ILE B 1 156 ? 3.141 5.684 1.024 1 96.44 156 ILE B CA 1
ATOM 3626 C C . ILE B 1 156 ? 3.197 6.512 2.305 1 96.44 156 ILE B C 1
ATOM 3628 O O . ILE B 1 156 ? 4.262 6.656 2.914 1 96.44 156 ILE B O 1
ATOM 3632 N N . GLY B 1 157 ? 2.104 7.039 2.781 1 95.56 157 GLY B N 1
ATOM 3633 C CA . GLY B 1 157 ? 2.305 8.047 3.812 1 95.56 157 GLY B CA 1
ATOM 3634 C C . GLY B 1 157 ? 1.189 8.078 4.84 1 95.56 157 GLY B C 1
ATOM 3635 O O . GLY B 1 157 ? 1.077 9.031 5.609 1 95.56 157 GLY B O 1
ATOM 3636 N N . ASP B 1 1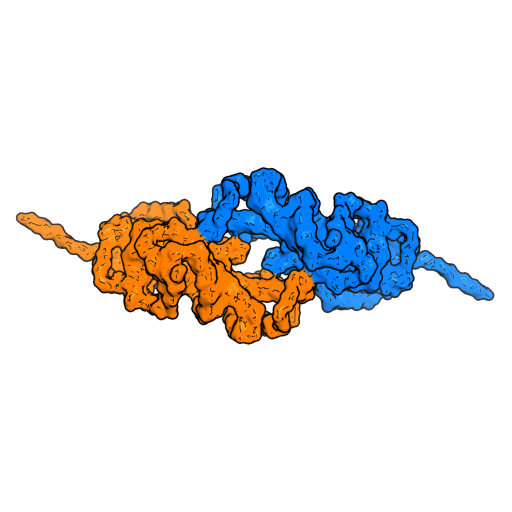58 ? 0.329 7.086 4.922 1 96.19 158 ASP B N 1
ATOM 3637 C CA . ASP B 1 158 ? -0.796 7.086 5.852 1 96.19 158 ASP B CA 1
ATOM 3638 C C . ASP B 1 158 ? -0.566 6.098 6.992 1 96.19 158 ASP B C 1
ATOM 3640 O O . ASP B 1 158 ? -1.508 5.457 7.465 1 96.19 158 ASP B O 1
ATOM 3644 N N . GLY B 1 159 ? 0.689 5.988 7.398 1 97.31 159 GLY B N 1
ATOM 3645 C CA . GLY B 1 159 ? 0.97 5.066 8.492 1 97.31 159 GLY B CA 1
ATOM 3646 C C . GLY B 1 159 ? 0.201 5.391 9.758 1 97.31 159 GLY B C 1
ATOM 3647 O O . GLY B 1 159 ? 0.127 6.555 10.164 1 97.31 159 GLY B O 1
ATOM 3648 N N . GLY B 1 160 ? -0.409 4.328 10.344 1 98.38 160 GLY B N 1
ATOM 3649 C CA . GLY B 1 160 ? -1.139 4.496 11.594 1 98.38 160 GLY B CA 1
ATOM 3650 C C . GLY B 1 160 ? -2.564 4.973 11.391 1 98.38 160 GLY B C 1
ATOM 3651 O O . GLY B 1 160 ? -3.285 5.219 12.359 1 98.38 160 GLY B O 1
ATOM 3652 N N . SER B 1 161 ? -3.035 5.129 10.195 1 98.44 161 SER B N 1
ATOM 3653 C CA . SER B 1 161 ? -4.391 5.566 9.891 1 98.44 161 SER B CA 1
ATOM 3654 C C . SER B 1 161 ? -5.375 4.402 9.93 1 98.44 161 SER B C 1
ATOM 3656 O O . SER B 1 161 ? -4.969 3.248 10.094 1 98.44 161 SER B O 1
ATOM 3658 N N . GLY B 1 162 ? -6.637 4.781 9.82 1 98.62 162 GLY B N 1
ATOM 3659 C CA . GLY B 1 162 ? -7.656 3.752 9.719 1 98.62 162 GLY B CA 1
ATOM 3660 C C . GLY B 1 162 ? -7.5 2.875 8.492 1 98.62 162 GLY B C 1
ATOM 3661 O O . GLY B 1 162 ? -7.691 1.659 8.555 1 98.62 162 GLY B O 1
ATOM 3662 N N . TYR B 1 163 ? -7.16 3.475 7.391 1 98.25 163 TYR B N 1
ATOM 3663 C CA . TYR B 1 163 ? -6.898 2.697 6.184 1 98.25 163 TYR B CA 1
ATOM 3664 C C . TYR B 1 163 ? -5.75 1.721 6.402 1 98.25 163 TYR B C 1
ATOM 3666 O O . TYR B 1 163 ? -5.852 0.543 6.051 1 98.25 163 TYR B O 1
ATOM 3674 N N . TRP B 1 164 ? -4.672 2.242 6.902 1 98.5 164 TRP B N 1
ATOM 3675 C CA . TRP B 1 164 ? -3.471 1.446 7.133 1 98.5 164 TRP B CA 1
ATOM 3676 C C . TRP B 1 164 ? -3.781 0.232 8 1 98.5 164 TRP B C 1
ATOM 3678 O O . TRP B 1 164 ? -3.373 -0.888 7.684 1 98.5 164 TRP B O 1
ATOM 3688 N N . ILE B 1 165 ? -4.5 0.445 9.047 1 98.81 165 ILE B N 1
ATOM 3689 C CA . ILE B 1 165 ? -4.875 -0.617 9.977 1 98.81 165 ILE B CA 1
ATOM 3690 C C . ILE B 1 165 ? -5.723 -1.66 9.25 1 98.81 165 ILE B C 1
ATOM 3692 O O . ILE B 1 165 ? -5.461 -2.861 9.359 1 98.81 165 ILE B O 1
ATOM 3696 N N . ALA B 1 166 ? -6.676 -1.175 8.555 1 98.69 166 ALA B N 1
ATOM 3697 C CA . ALA B 1 166 ? -7.59 -2.059 7.836 1 98.69 166 ALA B CA 1
ATOM 3698 C C . ALA B 1 166 ? -6.844 -2.891 6.797 1 98.69 166 ALA B C 1
ATOM 3700 O O . ALA B 1 166 ? -7.016 -4.109 6.727 1 98.69 166 ALA B O 1
ATOM 3701 N N . GLN B 1 167 ? -6.066 -2.242 6.012 1 98.31 167 GLN B N 1
ATOM 3702 C CA . GLN B 1 167 ? -5.312 -2.916 4.961 1 98.31 167 GLN B CA 1
ATOM 3703 C C . GLN B 1 167 ? -4.387 -3.979 5.547 1 98.31 167 GLN B C 1
ATOM 3705 O O . GLN B 1 167 ? -4.277 -5.082 5.004 1 98.31 167 GLN B O 1
ATOM 3710 N N . ARG B 1 168 ? -3.736 -3.66 6.652 1 98.06 168 ARG B N 1
ATOM 3711 C CA . ARG B 1 168 ? -2.846 -4.609 7.312 1 98.06 168 ARG B CA 1
ATOM 3712 C C . ARG B 1 168 ? -3.619 -5.82 7.828 1 98.06 168 ARG B C 1
ATOM 3714 O O . ARG B 1 168 ? -3.15 -6.953 7.723 1 98.06 168 ARG B O 1
ATOM 3721 N N . ALA B 1 169 ? -4.727 -5.555 8.383 1 98.38 169 ALA B N 1
ATOM 3722 C CA . ALA B 1 169 ? -5.547 -6.656 8.891 1 98.38 169 ALA B CA 1
ATOM 3723 C C . ALA B 1 169 ? -5.945 -7.605 7.762 1 98.38 169 ALA B C 1
ATOM 3725 O O . ALA B 1 169 ? -5.824 -8.82 7.895 1 98.38 169 ALA B O 1
ATOM 3726 N N . ILE B 1 170 ? -6.379 -7.051 6.664 1 98.19 170 ILE B N 1
ATOM 3727 C CA . ILE B 1 170 ? -6.773 -7.859 5.512 1 98.19 170 ILE B CA 1
ATOM 3728 C C . ILE B 1 170 ? -5.57 -8.641 4.996 1 98.19 170 ILE B C 1
ATOM 3730 O O . ILE B 1 170 ? -5.672 -9.844 4.738 1 98.19 170 ILE B O 1
ATOM 3734 N N . GLN B 1 171 ? -4.492 -7.969 4.871 1 97.88 171 GLN B N 1
ATOM 3735 C CA . GLN B 1 171 ? -3.275 -8.617 4.391 1 97.88 171 GLN B CA 1
ATOM 3736 C C . GLN B 1 171 ? -2.887 -9.789 5.293 1 97.88 171 GLN B C 1
ATOM 3738 O O . GLN B 1 171 ? -2.443 -10.836 4.809 1 97.88 171 GLN B O 1
ATOM 3743 N N . GLN 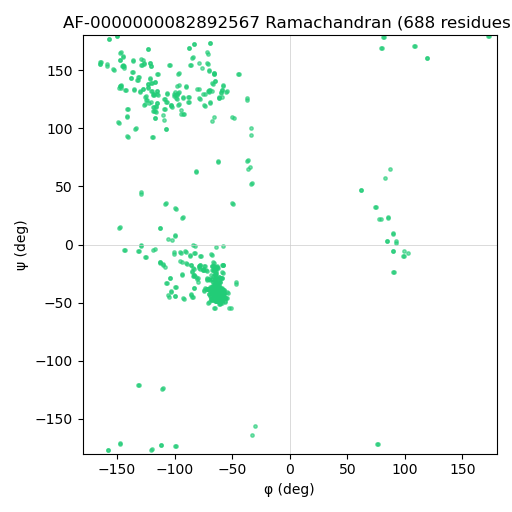B 1 172 ? -3.012 -9.617 6.598 1 97 172 GLN B N 1
ATOM 3744 C CA . GLN B 1 172 ? -2.67 -10.68 7.539 1 97 172 GLN B CA 1
ATOM 3745 C C . GLN B 1 172 ? -3.488 -11.938 7.266 1 97 172 GLN B C 1
ATOM 3747 O O . GLN B 1 172 ? -2.969 -13.055 7.352 1 97 172 GLN B O 1
ATOM 3752 N N . VAL B 1 173 ? -4.703 -11.781 6.965 1 96.56 173 VAL B N 1
ATOM 3753 C CA . VAL B 1 173 ? -5.562 -12.922 6.664 1 96.56 173 VAL B CA 1
ATOM 3754 C C . VAL B 1 173 ? -5.02 -13.672 5.449 1 96.56 173 VAL B C 1
ATOM 3756 O O . VAL B 1 173 ? -4.871 -14.898 5.484 1 96.56 173 VAL B O 1
ATOM 3759 N N . PHE B 1 174 ? -4.645 -12.953 4.449 1 96.44 174 PHE B N 1
ATOM 3760 C CA . PHE B 1 174 ? -4.121 -13.562 3.232 1 96.44 174 PHE B CA 1
ATOM 3761 C C . PHE B 1 174 ? -2.762 -14.203 3.49 1 96.44 174 PHE B C 1
ATOM 3763 O O . PHE B 1 174 ? -2.52 -15.344 3.082 1 96.44 174 PHE B O 1
ATOM 3770 N N . ASP B 1 175 ? -1.929 -13.477 4.199 1 96.88 175 ASP B N 1
ATOM 3771 C CA . ASP B 1 175 ? -0.572 -13.953 4.457 1 96.88 175 ASP B CA 1
ATOM 3772 C C . ASP B 1 175 ? -0.588 -15.234 5.289 1 96.88 175 ASP B C 1
ATOM 3774 O O . ASP B 1 175 ? 0.191 -16.156 5.035 1 96.88 175 ASP B O 1
ATOM 3778 N N . ILE B 1 176 ? -1.419 -15.242 6.25 1 95.56 176 ILE B N 1
ATOM 3779 C CA . ILE B 1 176 ? -1.492 -16.406 7.129 1 95.56 176 ILE B CA 1
ATOM 3780 C C . ILE B 1 176 ? -2.098 -17.594 6.371 1 95.56 176 ILE B C 1
ATOM 3782 O O . ILE B 1 176 ? -1.587 -18.703 6.449 1 95.56 176 ILE B O 1
ATOM 3786 N N . ASP B 1 177 ? -3.117 -17.375 5.617 1 93.75 177 ASP B N 1
ATOM 3787 C CA . ASP B 1 177 ? -3.752 -18.422 4.836 1 93.75 177 ASP B CA 1
ATOM 3788 C C . ASP B 1 177 ? -2.779 -19.016 3.82 1 93.75 177 ASP B C 1
ATOM 3790 O O . ASP B 1 177 ? -2.805 -20.219 3.557 1 93.75 177 ASP B O 1
ATOM 3794 N N . ASP B 1 178 ? -1.896 -18.188 3.271 1 95 178 ASP B N 1
ATOM 3795 C CA . ASP B 1 178 ? -0.915 -18.625 2.283 1 95 178 ASP B CA 1
ATOM 3796 C C . ASP B 1 178 ? 0.261 -19.328 2.953 1 95 178 ASP B C 1
ATOM 3798 O O . ASP B 1 178 ? 1.052 -20 2.283 1 95 178 ASP B O 1
ATOM 3802 N N . GLY B 1 179 ? 0.432 -19.109 4.254 1 95 179 GLY B N 1
ATOM 3803 C CA . GLY B 1 179 ? 1.566 -19.672 4.973 1 95 179 GLY B CA 1
ATOM 3804 C C . GLY B 1 179 ? 2.779 -18.75 4.969 1 95 179 GLY B C 1
ATOM 3805 O O . GLY B 1 179 ? 3.875 -19.172 5.355 1 95 179 GLY B O 1
ATOM 3806 N N . LEU B 1 180 ? 2.584 -17.594 4.512 1 96.56 180 LEU B N 1
ATOM 3807 C CA . LEU B 1 180 ? 3.676 -16.625 4.488 1 96.56 180 LEU B CA 1
ATOM 3808 C C . LEU B 1 180 ? 4.012 -16.156 5.895 1 96.56 180 LEU B C 1
ATOM 3810 O O . LEU B 1 180 ? 5.176 -15.891 6.207 1 96.56 180 LEU B O 1
ATOM 3814 N N . VAL B 1 181 ? 2.953 -15.984 6.695 1 94.38 181 VAL B N 1
ATOM 3815 C CA . VAL B 1 181 ? 3.104 -15.602 8.094 1 94.38 181 VAL B CA 1
ATOM 3816 C C . VAL B 1 181 ? 2.531 -16.703 8.992 1 94.38 181 VAL B C 1
ATOM 3818 O O . VAL B 1 181 ? 1.438 -17.203 8.742 1 94.38 181 VAL B O 1
ATOM 3821 N N . ALA B 1 182 ? 3.281 -17.141 9.945 1 90.88 182 ALA B N 1
ATOM 3822 C CA . ALA B 1 182 ? 2.791 -18.125 10.898 1 90.88 182 ALA B CA 1
ATOM 3823 C C . ALA B 1 182 ? 1.737 -17.516 11.82 1 90.88 182 ALA B C 1
ATOM 3825 O O . ALA B 1 182 ? 1.925 -16.422 12.352 1 90.88 182 ALA B O 1
ATOM 3826 N N . PRO B 1 183 ? 0.708 -18.219 11.945 1 87 183 PRO B N 1
ATOM 3827 C CA . PRO B 1 183 ? -0.31 -17.672 12.852 1 87 183 PRO B CA 1
ATOM 3828 C C . PRO B 1 183 ? 0.13 -17.688 14.312 1 87 183 PRO B C 1
ATOM 3830 O O . PRO B 1 183 ? 0.81 -18.625 14.742 1 87 183 PRO B O 1
ATOM 3833 N N . THR B 1 184 ? -0.056 -16.641 14.93 1 85.62 184 THR B N 1
ATOM 3834 C CA . THR B 1 184 ? 0.219 -16.578 16.359 1 85.62 184 THR B CA 1
ATOM 3835 C C . THR B 1 184 ? -1.018 -16.953 17.172 1 85.62 184 THR B C 1
ATOM 3837 O O . THR B 1 184 ? -0.925 -17.219 18.375 1 85.62 184 THR B O 1
ATOM 3840 N N . SER B 1 185 ? -2.117 -16.953 16.562 1 89 185 SER B N 1
ATOM 3841 C CA . SER B 1 185 ? -3.406 -17.344 17.125 1 89 185 SER B CA 1
ATOM 3842 C C . SER B 1 185 ? -4.383 -17.766 16.031 1 89 185 SER B C 1
ATOM 3844 O O . SER B 1 185 ? -4.027 -17.781 14.859 1 89 185 SER B O 1
ATOM 3846 N N . ASP B 1 186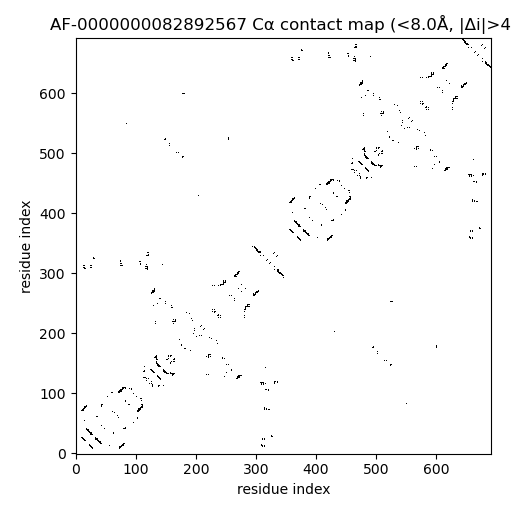 ? -5.527 -18.188 16.516 1 92.88 186 ASP B N 1
ATOM 3847 C CA . ASP B 1 186 ? -6.582 -18.5 15.555 1 92.88 186 ASP B CA 1
ATOM 3848 C C . ASP B 1 186 ? -6.977 -17.281 14.742 1 92.88 186 ASP B C 1
ATOM 3850 O O . ASP B 1 186 ? -7.297 -16.234 15.297 1 92.88 186 ASP B O 1
ATOM 3854 N N . ILE B 1 187 ? -6.934 -17.422 13.43 1 94.44 187 ILE B N 1
ATOM 3855 C CA . ILE B 1 187 ? -7.191 -16.297 12.547 1 94.44 187 ILE B CA 1
ATOM 3856 C C . ILE B 1 187 ? -8.695 -16.172 12.281 1 94.44 187 ILE B C 1
ATOM 3858 O O . ILE B 1 187 ? -9.156 -15.195 11.688 1 94.44 187 ILE B O 1
ATOM 3862 N N . GLY B 1 188 ? -9.445 -17.141 12.703 1 95.5 188 GLY B N 1
ATOM 3863 C CA . GLY B 1 188 ? -10.875 -17.219 12.445 1 95.5 188 GLY B CA 1
ATOM 3864 C C . GLY B 1 188 ? -11.617 -15.961 12.844 1 95.5 188 GLY B C 1
ATOM 3865 O O . GLY B 1 188 ? -12.32 -15.359 12.023 1 95.5 188 GLY B O 1
ATOM 3866 N N . PRO B 1 189 ? -11.461 -15.547 14.086 1 96.62 189 PRO B N 1
ATOM 3867 C CA . PRO B 1 189 ? -12.172 -14.344 14.539 1 96.62 189 PRO B CA 1
ATOM 3868 C C . PRO B 1 189 ? -11.844 -13.109 13.695 1 96.62 189 PRO B C 1
ATOM 3870 O O . PRO B 1 189 ? -12.734 -12.344 13.344 1 96.62 189 PRO B O 1
ATOM 3873 N N . LEU B 1 190 ? -10.609 -12.891 13.383 1 97.25 190 LEU B N 1
ATOM 3874 C CA . LEU B 1 190 ? -10.211 -11.766 12.547 1 97.25 190 LEU B CA 1
ATOM 3875 C C . LEU B 1 190 ? -10.859 -11.852 11.164 1 97.25 190 LEU B C 1
ATOM 3877 O O . LEU B 1 190 ? -11.461 -10.883 10.695 1 97.25 190 LEU B O 1
ATOM 3881 N N . LYS B 1 191 ? -10.711 -13 10.555 1 97.31 191 LYS B N 1
ATOM 3882 C CA . LYS B 1 191 ? -11.289 -13.227 9.234 1 97.31 191 LYS B CA 1
ATOM 3883 C C . LYS B 1 191 ? -12.797 -12.977 9.25 1 97.31 191 LYS B C 1
ATOM 3885 O O . LYS B 1 191 ? -13.32 -12.273 8.383 1 97.31 191 LYS B O 1
ATOM 3890 N N . ASN B 1 192 ? -13.461 -13.508 10.234 1 97.56 192 ASN B N 1
ATOM 3891 C CA . ASN B 1 192 ? -14.906 -13.352 10.344 1 97.56 192 ASN B CA 1
ATOM 3892 C C . ASN B 1 192 ? -15.305 -11.891 10.531 1 97.56 192 ASN B C 1
ATOM 3894 O O . ASN B 1 192 ? -16.281 -11.43 9.938 1 97.56 192 ASN B O 1
ATOM 3898 N N . ALA B 1 193 ? -14.602 -11.156 11.352 1 98.19 193 ALA B N 1
ATOM 3899 C CA . ALA B 1 193 ? -14.898 -9.742 11.586 1 98.19 193 ALA B CA 1
ATOM 3900 C C . ALA B 1 193 ? -14.789 -8.938 10.289 1 98.19 193 ALA B C 1
ATOM 3902 O O . ALA B 1 193 ? -15.617 -8.07 10.016 1 98.19 193 ALA B O 1
ATOM 3903 N N . ILE B 1 194 ? -13.805 -9.266 9.508 1 98.56 194 ILE B N 1
ATOM 3904 C CA . ILE B 1 194 ? -13.555 -8.547 8.258 1 98.56 194 ILE B CA 1
ATOM 3905 C C . ILE B 1 194 ? -14.664 -8.867 7.254 1 98.56 194 ILE B C 1
ATOM 3907 O O . ILE B 1 194 ? -15.258 -7.957 6.672 1 98.56 194 ILE B O 1
ATOM 3911 N N . LEU B 1 195 ? -14.945 -10.141 7.074 1 98.19 195 LEU B N 1
ATOM 3912 C CA . LEU B 1 195 ? -15.953 -10.562 6.105 1 98.19 195 LEU B CA 1
ATOM 3913 C C . LEU B 1 195 ? -17.328 -10.008 6.477 1 98.19 195 LEU B C 1
ATOM 3915 O O . LEU B 1 195 ? -18.047 -9.5 5.609 1 98.19 195 LEU B O 1
ATOM 3919 N N . LYS B 1 196 ? -17.641 -10.086 7.746 1 98.44 196 LYS B N 1
ATOM 3920 C CA . LYS B 1 196 ? -18.922 -9.578 8.227 1 98.44 196 LYS B CA 1
ATOM 3921 C C . LYS B 1 196 ? -19.047 -8.078 7.988 1 98.44 196 LYS B C 1
ATOM 3923 O O . LYS B 1 196 ? -20.094 -7.598 7.535 1 98.44 196 LYS B O 1
ATOM 3928 N N . HIS B 1 197 ? -18.062 -7.316 8.242 1 98.5 197 HIS B N 1
ATOM 3929 C CA . HIS B 1 197 ? -18.078 -5.863 8.102 1 98.5 197 HIS B CA 1
ATOM 3930 C C . HIS B 1 197 ? -18.359 -5.449 6.664 1 98.5 197 HIS B C 1
ATOM 3932 O O . HIS B 1 197 ? -19.156 -4.551 6.418 1 98.5 197 HIS B O 1
ATOM 3938 N N . PHE B 1 198 ? -17.688 -6.113 5.75 1 98.12 198 PHE B N 1
ATOM 3939 C CA . PHE B 1 198 ? -17.797 -5.723 4.352 1 98.12 198 PHE B CA 1
ATOM 3940 C C . PHE B 1 198 ? -18.938 -6.477 3.67 1 98.12 198 PHE B C 1
ATOM 3942 O O . PHE B 1 198 ? -19.203 -6.27 2.486 1 98.12 198 PHE B O 1
ATOM 3949 N N . LYS B 1 199 ? -19.562 -7.445 4.371 1 97.94 199 LYS B N 1
ATOM 3950 C CA . LYS B 1 199 ? -20.688 -8.234 3.877 1 97.94 199 LYS B CA 1
ATOM 3951 C C . LYS B 1 199 ? -20.297 -9.047 2.645 1 97.94 199 LYS B C 1
ATOM 3953 O O . LYS B 1 199 ? -20.984 -9.008 1.623 1 97.94 199 LYS B O 1
ATOM 3958 N N . VAL B 1 200 ? -19.156 -9.703 2.756 1 95.88 200 VAL B N 1
ATOM 3959 C CA . VAL B 1 200 ? -18.688 -10.641 1.741 1 95.88 200 VAL B CA 1
ATOM 3960 C C . VAL B 1 200 ? -18.453 -12.008 2.375 1 95.88 200 VAL B C 1
ATOM 3962 O O . VAL B 1 200 ? -18.391 -12.133 3.6 1 95.88 200 VAL B O 1
ATOM 3965 N N . ASN B 1 201 ? -18.25 -13.023 1.533 1 92.75 201 ASN B N 1
ATOM 3966 C CA . ASN B 1 201 ? -18.25 -14.383 2.068 1 92.75 201 ASN B CA 1
ATOM 3967 C C . ASN B 1 201 ? -16.875 -15.023 1.976 1 92.75 201 ASN B C 1
ATOM 3969 O O . ASN B 1 201 ? -16.625 -16.047 2.613 1 92.75 201 ASN B O 1
ATOM 3973 N N . ASP B 1 202 ? -16.031 -14.422 1.168 1 91.38 202 ASP B N 1
ATOM 3974 C CA . ASP B 1 202 ? -14.758 -15.078 0.94 1 91.38 202 ASP B CA 1
ATOM 3975 C C . ASP B 1 202 ? -13.703 -14.078 0.475 1 91.38 202 ASP B C 1
ATOM 3977 O O . ASP B 1 202 ? -13.938 -12.867 0.481 1 91.38 202 ASP B O 1
ATOM 3981 N N . LYS B 1 203 ? -12.539 -14.562 0.169 1 90.44 203 LYS B N 1
ATOM 3982 C CA . LYS B 1 203 ? -11.383 -13.75 -0.208 1 90.44 203 LYS B CA 1
ATOM 3983 C C . LYS B 1 203 ? -11.633 -13.023 -1.527 1 90.44 203 LYS B C 1
ATOM 3985 O O . LYS B 1 203 ? -11.148 -11.906 -1.729 1 90.44 203 LYS B O 1
ATOM 3990 N N . VAL B 1 204 ? -12.398 -13.648 -2.418 1 86.31 204 VAL B N 1
ATOM 3991 C CA . VAL B 1 204 ? -12.711 -13.016 -3.697 1 86.31 204 VAL B CA 1
ATOM 3992 C C . VAL B 1 204 ? -13.484 -11.727 -3.463 1 86.31 204 VAL B C 1
ATOM 3994 O O . VAL B 1 204 ? -13.211 -10.703 -4.098 1 86.31 204 VAL B O 1
ATOM 3997 N N . GLY B 1 205 ? -14.43 -11.844 -2.586 1 90.88 205 GLY B N 1
ATOM 3998 C CA . GLY B 1 205 ? -15.164 -10.648 -2.213 1 90.88 205 GLY B CA 1
ATOM 3999 C C . GLY B 1 205 ? -14.281 -9.562 -1.64 1 90.88 205 GLY B C 1
ATOM 4000 O O . GLY B 1 205 ? -14.469 -8.375 -1.931 1 90.88 205 GLY B O 1
ATOM 4001 N N . LEU B 1 206 ? -13.305 -9.93 -0.839 1 94.44 206 LEU B N 1
ATOM 4002 C CA . LEU B 1 206 ? -12.391 -8.969 -0.244 1 94.44 206 LEU B CA 1
ATOM 4003 C C . LEU B 1 206 ? -11.523 -8.312 -1.313 1 94.44 206 LEU B C 1
ATOM 4005 O O . LEU B 1 206 ? -11.227 -7.117 -1.232 1 94.44 206 LEU B O 1
ATOM 4009 N N . LEU B 1 207 ? -11.133 -9.086 -2.309 1 93.06 207 LEU B N 1
ATOM 4010 C CA . LEU B 1 207 ? -10.336 -8.539 -3.4 1 93.06 207 LEU B CA 1
ATOM 4011 C C . LEU B 1 207 ? -11.133 -7.5 -4.184 1 93.06 207 LEU B C 1
ATOM 4013 O O . LEU B 1 207 ? -10.57 -6.504 -4.648 1 93.06 207 LEU B O 1
ATOM 4017 N N . ASP B 1 208 ? -12.398 -7.727 -4.27 1 91.94 208 ASP B N 1
ATOM 4018 C CA . ASP B 1 208 ? -13.25 -6.742 -4.93 1 91.94 208 ASP B CA 1
ATOM 4019 C C . ASP B 1 208 ? -13.312 -5.441 -4.129 1 91.94 208 ASP B C 1
ATOM 4021 O O . ASP B 1 208 ? -13.344 -4.352 -4.703 1 91.94 208 ASP B O 1
ATOM 4025 N N . ILE B 1 209 ? -13.312 -5.535 -2.84 1 95.19 209 ILE B N 1
ATOM 4026 C CA . ILE B 1 209 ? -13.312 -4.371 -1.963 1 95.19 209 ILE B CA 1
ATOM 4027 C C . ILE B 1 209 ? -12.016 -3.584 -2.15 1 95.19 209 ILE B C 1
ATOM 4029 O O . ILE B 1 209 ? -12.031 -2.352 -2.182 1 95.19 209 ILE B O 1
ATOM 4033 N N . LEU B 1 210 ? -10.914 -4.258 -2.391 1 95.62 210 LEU B N 1
ATOM 4034 C CA . LEU B 1 210 ? -9.586 -3.65 -2.451 1 95.62 210 LEU B CA 1
ATOM 4035 C C . LEU B 1 210 ? -9.328 -3.059 -3.83 1 95.62 210 LEU B C 1
ATOM 4037 O O . LEU B 1 210 ? -8.688 -2.012 -3.949 1 95.62 210 LEU B O 1
ATOM 4041 N N . TYR B 1 211 ? -9.805 -3.734 -4.848 1 92 211 TYR B N 1
ATOM 4042 C CA . TYR B 1 211 ? -9.32 -3.398 -6.18 1 92 211 TYR B CA 1
ATOM 4043 C C . TYR B 1 211 ? -10.477 -3.076 -7.117 1 92 211 TYR B C 1
ATOM 4045 O O . TYR B 1 211 ? -10.266 -2.619 -8.242 1 92 211 TYR B O 1
ATOM 4053 N N . GLY B 1 212 ? -11.68 -3.334 -6.711 1 90.12 212 GLY B N 1
ATOM 4054 C CA . GLY B 1 212 ? -12.828 -3.17 -7.582 1 90.12 212 GLY B CA 1
ATOM 4055 C C . GLY B 1 212 ? -13.133 -1.719 -7.906 1 90.12 212 GLY B C 1
ATOM 4056 O O . GLY B 1 212 ? -12.547 -0.811 -7.316 1 90.12 212 GLY B O 1
ATOM 4057 N N . SER B 1 213 ? -14.039 -1.472 -8.758 1 88.19 213 SER B N 1
ATOM 4058 C CA . SER B 1 213 ? -14.406 -0.142 -9.234 1 88.19 213 SER B CA 1
ATOM 4059 C C . SER B 1 213 ? -15.016 0.7 -8.117 1 88.19 213 SER B C 1
ATOM 4061 O O . SER B 1 213 ? -15.008 1.931 -8.188 1 88.19 213 SER B O 1
ATOM 4063 N N . GLY B 1 214 ? -15.516 0.07 -7.129 1 90 214 GLY B N 1
ATOM 4064 C CA . GLY B 1 214 ? -16.125 0.788 -6.02 1 90 214 GLY B CA 1
ATOM 4065 C C . GLY B 1 214 ? -15.156 1.053 -4.883 1 90 214 GLY B C 1
ATOM 4066 O O . GLY B 1 214 ? -15.57 1.286 -3.746 1 90 214 GLY B O 1
ATOM 4067 N N . PHE B 1 215 ? -13.945 1.044 -5.23 1 92.19 215 PHE B N 1
ATOM 4068 C CA . PHE B 1 215 ? -12.938 1.28 -4.203 1 92.19 215 PHE B CA 1
ATOM 4069 C C . PHE B 1 215 ? -13.211 2.588 -3.467 1 92.19 215 PHE B C 1
ATOM 4071 O O . PHE B 1 215 ? -13.477 3.615 -4.098 1 92.19 215 PHE B O 1
ATOM 4078 N N . SER B 1 216 ? -13.172 2.533 -2.127 1 95.06 216 SER B N 1
ATOM 4079 C CA . SER B 1 216 ? -13.336 3.674 -1.233 1 95.06 216 SER B CA 1
ATOM 4080 C C . SER B 1 216 ? -12.398 3.582 -0.038 1 95.06 216 SER B C 1
ATOM 4082 O O . SER B 1 216 ? -12.523 2.678 0.79 1 95.06 216 SER B O 1
ATOM 4084 N N . LYS B 1 217 ? -11.508 4.551 0.024 1 94.5 217 LYS B N 1
ATOM 4085 C CA . LYS B 1 217 ? -10.586 4.602 1.159 1 94.5 217 LYS B CA 1
ATOM 4086 C C . LYS B 1 217 ? -11.352 4.664 2.479 1 94.5 217 LYS B C 1
ATOM 4088 O O . LYS B 1 217 ? -10.992 3.975 3.439 1 94.5 217 LYS B O 1
ATOM 4093 N N . ALA B 1 218 ? -12.391 5.453 2.486 1 95.56 218 ALA B N 1
ATOM 4094 C CA . ALA B 1 218 ? -13.203 5.625 3.689 1 95.56 218 ALA B CA 1
ATOM 4095 C C . ALA B 1 218 ? -13.891 4.316 4.078 1 95.56 218 ALA B C 1
ATOM 4097 O O . ALA B 1 218 ? -13.969 3.979 5.262 1 95.56 218 ALA B O 1
ATOM 4098 N N . ARG B 1 219 ? -14.359 3.607 3.088 1 97.06 219 ARG B N 1
ATOM 4099 C CA . ARG B 1 219 ? -15.008 2.326 3.348 1 97.06 219 ARG B CA 1
ATOM 4100 C C . ARG B 1 219 ? -14.031 1.331 3.961 1 97.06 219 ARG B C 1
ATOM 4102 O O . ARG B 1 219 ? -14.359 0.652 4.938 1 97.06 219 ARG B O 1
ATOM 4109 N N . LEU B 1 220 ? -12.844 1.272 3.455 1 98 220 LEU B N 1
ATOM 4110 C CA . LEU B 1 220 ? -11.828 0.387 4.02 1 98 220 LEU B CA 1
ATOM 4111 C C . LEU B 1 220 ? -11.469 0.806 5.441 1 98 220 LEU B C 1
ATOM 4113 O O . LEU B 1 220 ? -11.43 -0.031 6.344 1 98 220 LEU B O 1
ATOM 4117 N N . ALA B 1 221 ? -11.336 2.082 5.625 1 98.25 221 ALA B N 1
ATOM 4118 C CA . ALA B 1 221 ? -10.938 2.605 6.93 1 98.25 221 ALA B CA 1
ATOM 4119 C C . ALA B 1 221 ? -12 2.311 7.984 1 98.25 221 ALA B C 1
ATOM 4121 O O . ALA B 1 221 ? -11.688 2.201 9.172 1 98.25 221 ALA B O 1
ATOM 4122 N N . SER B 1 222 ? -13.227 2.15 7.57 1 98.25 222 SER B N 1
ATOM 4123 C CA . SER B 1 222 ? -14.32 1.927 8.508 1 98.25 222 SER B CA 1
ATOM 4124 C C . SER B 1 222 ? -14.172 0.59 9.219 1 98.25 222 SER B C 1
ATOM 4126 O O . SER B 1 222 ? -14.805 0.359 10.25 1 98.25 222 SER B O 1
ATOM 4128 N N . LEU B 1 223 ? -13.328 -0.262 8.711 1 98.62 223 LEU B N 1
ATOM 4129 C CA . LEU B 1 223 ? -13.055 -1.547 9.344 1 98.62 223 LEU B CA 1
ATOM 4130 C C . LEU B 1 223 ? -12.344 -1.351 10.68 1 98.62 223 LEU B C 1
ATOM 4132 O O . LEU B 1 223 ? -12.336 -2.254 11.516 1 98.62 223 LEU B O 1
ATOM 4136 N N . CYS B 1 224 ? -11.773 -0.23 10.883 1 98 224 CYS B N 1
ATOM 4137 C CA . CYS B 1 224 ? -10.984 0.044 12.078 1 98 224 CYS B CA 1
ATOM 4138 C C . CYS B 1 224 ? -11.82 -0.135 13.336 1 98 224 CYS B C 1
ATOM 4140 O O . CYS B 1 224 ? -11.344 -0.689 14.336 1 98 224 CYS B O 1
ATOM 4142 N N . GLU B 1 225 ? -13.031 0.244 13.297 1 97.5 225 GLU B N 1
ATOM 4143 C CA . GLU B 1 225 ? -13.883 0.198 14.484 1 97.5 225 GLU B CA 1
ATOM 4144 C C . GLU B 1 225 ? -14.125 -1.239 14.938 1 97.5 225 GLU B C 1
ATOM 4146 O O . GLU B 1 225 ? -13.836 -1.595 16.078 1 97.5 225 GLU B O 1
ATOM 4151 N N . PRO B 1 226 ? -14.617 -2.119 14.062 1 98.06 226 PRO B N 1
ATOM 4152 C CA . PRO B 1 226 ? -14.781 -3.504 14.516 1 98.06 226 PRO B CA 1
ATOM 4153 C C . PRO B 1 226 ? -13.445 -4.164 14.867 1 98.06 226 PRO B C 1
ATOM 4155 O O . PRO B 1 226 ? -13.398 -5.02 15.758 1 98.06 226 PRO B O 1
ATOM 4158 N N . LEU B 1 227 ? -12.367 -3.791 14.273 1 98.62 227 LEU B N 1
ATOM 4159 C CA . LEU B 1 227 ? -11.07 -4.34 14.625 1 98.62 227 LEU B CA 1
ATOM 4160 C C . LEU B 1 227 ? -10.664 -3.922 16.031 1 98.62 227 LEU B C 1
ATOM 4162 O O . LEU B 1 227 ? -10.047 -4.699 16.766 1 98.62 227 LEU B O 1
ATOM 4166 N N . ALA B 1 228 ? -10.961 -2.674 16.375 1 98.5 228 ALA B N 1
ATOM 4167 C CA . ALA B 1 228 ? -10.656 -2.201 17.719 1 98.5 228 ALA B CA 1
ATOM 4168 C C . ALA B 1 228 ? -11.406 -3.016 18.766 1 98.5 228 ALA B C 1
ATOM 4170 O O . ALA B 1 228 ? -10.852 -3.346 19.828 1 98.5 228 ALA B O 1
ATOM 4171 N N . GLU B 1 229 ? -12.641 -3.338 18.453 1 97.81 229 GLU B N 1
ATOM 4172 C CA . GLU B 1 229 ? -13.422 -4.176 19.359 1 97.81 229 GLU B CA 1
ATOM 4173 C C . GLU B 1 229 ? -12.828 -5.574 19.469 1 97.81 229 GLU B C 1
ATOM 4175 O O . GLU B 1 229 ? -12.734 -6.125 20.578 1 97.81 229 GLU B O 1
ATOM 4180 N N . LEU B 1 230 ? -12.383 -6.078 18.406 1 97.75 230 LEU B N 1
ATOM 4181 C CA . LEU B 1 230 ? -11.82 -7.422 18.344 1 97.75 230 LEU B CA 1
ATOM 4182 C C . LEU B 1 230 ? -10.484 -7.484 19.078 1 97.75 230 LEU B C 1
ATOM 4184 O O . LEU B 1 230 ? -10.117 -8.523 19.625 1 97.75 230 LEU B O 1
ATOM 4188 N N . ALA B 1 231 ? -9.742 -6.422 19.109 1 97.5 231 ALA B N 1
ATOM 4189 C CA . ALA B 1 231 ? -8.375 -6.371 19.609 1 97.5 231 ALA B CA 1
ATOM 4190 C C . ALA B 1 231 ? -8.312 -6.707 21.094 1 97.5 231 ALA B C 1
ATOM 4192 O O . ALA B 1 231 ? -7.262 -7.082 21.609 1 97.5 231 ALA B O 1
ATOM 4193 N N . ALA B 1 232 ? -9.406 -6.59 21.766 1 93.5 232 ALA B N 1
ATOM 4194 C CA . ALA B 1 232 ? -9.469 -6.934 23.172 1 93.5 232 ALA B CA 1
ATOM 4195 C C . ALA B 1 232 ? -9.203 -8.422 23.391 1 93.5 232 ALA B C 1
ATOM 4197 O O . ALA B 1 232 ? -8.688 -8.82 24.438 1 93.5 232 ALA B O 1
ATOM 4198 N N . SER B 1 233 ? -9.477 -9.188 22.359 1 94.56 233 SER B N 1
ATOM 4199 C CA . SER B 1 233 ? -9.375 -10.633 22.547 1 94.56 233 SER B CA 1
ATOM 4200 C C . SER B 1 233 ? -8.555 -11.281 21.438 1 94.56 233 SER B C 1
ATOM 4202 O O . SER B 1 233 ? -8.289 -12.484 21.469 1 94.56 233 SER B O 1
ATOM 4204 N N . ASP B 1 234 ? -8.203 -10.547 20.516 1 95.5 234 ASP B N 1
ATOM 4205 C CA . ASP B 1 234 ? -7.473 -11.086 19.359 1 95.5 234 ASP B CA 1
ATOM 4206 C C . ASP B 1 234 ? -6.07 -10.484 19.281 1 95.5 234 ASP B C 1
ATOM 4208 O O . ASP B 1 234 ? -5.91 -9.312 18.953 1 95.5 234 ASP B O 1
ATOM 4212 N N . PRO B 1 235 ? -5.082 -11.266 19.453 1 94.88 235 PRO B N 1
ATOM 4213 C CA . PRO B 1 235 ? -3.715 -10.742 19.5 1 94.88 235 PRO B CA 1
ATOM 4214 C C . PRO B 1 235 ? -3.24 -10.188 18.156 1 94.88 235 PRO B C 1
ATOM 4216 O O . PRO B 1 235 ? -2.408 -9.273 18.125 1 94.88 235 PRO B O 1
ATOM 4219 N N . VAL B 1 236 ? -3.742 -10.719 17.047 1 95.19 236 VAL B N 1
ATOM 4220 C CA . VAL B 1 236 ? -3.34 -10.203 15.75 1 95.19 236 VAL B CA 1
ATOM 4221 C C . VAL B 1 236 ? -3.855 -8.781 15.57 1 95.19 236 VAL B C 1
ATOM 4223 O O . VAL B 1 236 ? -3.104 -7.887 15.18 1 95.19 236 VAL B O 1
ATOM 4226 N N . ALA B 1 237 ? -5.113 -8.609 15.883 1 97.19 237 ALA B N 1
ATOM 4227 C CA . ALA B 1 237 ? -5.688 -7.273 15.82 1 97.19 237 ALA B CA 1
ATOM 4228 C C . ALA B 1 237 ? -4.973 -6.32 16.781 1 97.19 237 ALA B C 1
ATOM 4230 O O . ALA B 1 237 ? -4.648 -5.188 16.406 1 97.19 237 ALA B O 1
ATOM 4231 N N . ALA B 1 238 ? -4.699 -6.777 17.953 1 97.75 238 ALA B N 1
ATOM 4232 C CA . ALA B 1 238 ? -4.016 -5.953 18.938 1 97.75 238 ALA B CA 1
ATOM 4233 C C . ALA B 1 238 ? -2.639 -5.52 18.438 1 97.75 238 ALA B C 1
ATOM 4235 O O . ALA B 1 238 ? -2.238 -4.371 18.641 1 97.75 238 ALA B O 1
ATOM 4236 N N . ALA B 1 239 ? -1.952 -6.418 17.844 1 97.44 239 ALA B N 1
ATOM 4237 C CA . ALA B 1 239 ? -0.612 -6.125 17.328 1 97.44 239 ALA B CA 1
ATOM 4238 C C . ALA B 1 239 ? -0.656 -5.051 16.25 1 97.44 239 ALA B C 1
ATOM 4240 O O . ALA B 1 239 ? 0.252 -4.223 16.156 1 97.44 239 ALA B O 1
ATOM 4241 N N . ILE B 1 240 ? -1.66 -5.09 15.469 1 98 240 ILE B N 1
ATOM 4242 C CA . ILE B 1 240 ? -1.793 -4.102 14.398 1 98 240 ILE B CA 1
ATOM 4243 C C . ILE B 1 240 ? -1.979 -2.713 15.008 1 98 240 ILE B C 1
ATOM 4245 O O . ILE B 1 240 ? -1.37 -1.743 14.547 1 98 240 ILE B O 1
ATOM 4249 N N . PHE B 1 241 ? -2.768 -2.588 16.047 1 98.81 241 PHE B N 1
ATOM 4250 C CA . PHE B 1 241 ? -2.969 -1.303 16.703 1 98.81 241 PHE B CA 1
ATOM 4251 C C . PHE B 1 241 ? -1.699 -0.856 17.422 1 98.81 241 PHE B C 1
ATOM 4253 O O . PHE B 1 241 ? -1.386 0.336 17.453 1 98.81 241 PHE B O 1
ATOM 4260 N N . TYR B 1 242 ? -0.986 -1.769 18 1 98.75 242 TYR B N 1
ATOM 4261 C CA . TYR B 1 242 ? 0.316 -1.452 18.578 1 98.75 242 TYR B CA 1
ATOM 4262 C C . TYR B 1 242 ? 1.237 -0.829 17.531 1 98.75 242 TYR B C 1
ATOM 4264 O O . TYR B 1 242 ? 1.846 0.215 17.781 1 98.75 242 TYR B O 1
ATOM 4272 N N . ASP B 1 243 ? 1.277 -1.499 16.406 1 98.69 243 ASP B N 1
ATOM 4273 C CA . ASP B 1 243 ? 2.123 -0.998 15.328 1 98.69 243 ASP B CA 1
ATOM 4274 C C . ASP B 1 243 ? 1.668 0.385 14.867 1 98.69 243 ASP B C 1
ATOM 4276 O O . ASP B 1 243 ? 2.492 1.234 14.523 1 98.69 243 ASP B O 1
ATOM 4280 N N . ALA B 1 244 ? 0.387 0.594 14.797 1 98.75 244 ALA B N 1
ATOM 4281 C CA . ALA B 1 244 ? -0.149 1.904 14.438 1 98.75 244 ALA B CA 1
ATOM 4282 C C . ALA B 1 244 ? 0.306 2.973 15.43 1 98.75 244 ALA B C 1
ATOM 4284 O O . ALA B 1 244 ? 0.771 4.043 15.031 1 98.75 244 ALA B O 1
ATOM 4285 N N . GLY B 1 245 ? 0.197 2.672 16.719 1 98.75 245 GLY B N 1
ATOM 4286 C CA . GLY B 1 245 ? 0.684 3.586 17.734 1 98.75 245 GLY B CA 1
ATOM 4287 C C . GLY B 1 245 ? 2.164 3.891 17.609 1 98.75 245 GLY B C 1
ATOM 4288 O O . GLY B 1 245 ? 2.586 5.035 17.781 1 98.75 245 GLY B O 1
ATOM 4289 N N . HIS B 1 246 ? 2.867 2.846 17.312 1 98.81 246 HIS B N 1
ATOM 4290 C CA . HIS B 1 246 ? 4.305 3.002 17.125 1 98.81 246 HIS B CA 1
ATOM 4291 C C . HIS B 1 246 ? 4.617 3.949 15.977 1 98.81 246 HIS B C 1
ATOM 4293 O O . HIS B 1 246 ? 5.477 4.828 16.109 1 98.81 246 HIS B O 1
ATOM 4299 N N . LEU B 1 247 ? 3.902 3.818 14.922 1 98.56 247 LEU B N 1
ATOM 4300 C CA . LEU B 1 247 ? 4.121 4.676 13.758 1 98.56 247 LEU B CA 1
ATOM 4301 C C . LEU B 1 247 ? 3.734 6.117 14.062 1 98.56 247 LEU B C 1
ATOM 4303 O O . LEU B 1 247 ? 4.43 7.051 13.656 1 98.56 247 LEU B O 1
ATOM 4307 N N . ILE B 1 248 ? 2.67 6.309 14.742 1 98.62 248 ILE B N 1
ATOM 4308 C CA . ILE B 1 248 ? 2.242 7.641 15.148 1 98.62 248 ILE B CA 1
ATOM 4309 C C . ILE B 1 248 ? 3.318 8.289 16.016 1 98.62 248 ILE B C 1
ATOM 4311 O O . ILE B 1 248 ? 3.652 9.461 15.828 1 98.62 248 ILE B O 1
ATOM 4315 N N . GLY B 1 249 ? 3.875 7.539 16.953 1 98.56 249 GLY B N 1
ATOM 4316 C CA . GLY B 1 249 ? 4.988 8.031 17.75 1 98.56 249 GLY B CA 1
ATOM 4317 C C . GLY B 1 249 ? 6.203 8.398 16.922 1 98.56 249 GLY B C 1
ATOM 4318 O O . GLY B 1 249 ? 6.852 9.414 17.172 1 98.56 249 GLY B O 1
ATOM 4319 N N . ARG B 1 250 ? 6.473 7.629 15.938 1 98.5 250 ARG B N 1
ATOM 4320 C CA . ARG B 1 250 ? 7.609 7.895 15.062 1 98.5 250 ARG B CA 1
ATOM 4321 C C . ARG B 1 250 ? 7.395 9.172 14.258 1 98.5 250 ARG B C 1
ATOM 4323 O O . ARG B 1 250 ? 8.352 9.891 13.961 1 98.5 250 ARG B O 1
ATOM 4330 N N . HIS B 1 251 ? 6.184 9.445 13.852 1 98.5 251 HIS B N 1
ATOM 4331 C CA . HIS B 1 251 ? 5.887 10.719 13.203 1 98.5 251 HIS B CA 1
ATOM 4332 C C . HIS B 1 251 ? 6.258 11.898 14.102 1 98.5 251 HIS B C 1
ATOM 4334 O O . HIS B 1 251 ? 6.848 12.875 13.641 1 98.5 251 HIS B O 1
ATOM 4340 N N . LEU B 1 252 ? 5.887 11.734 15.336 1 98.38 252 LEU B N 1
ATOM 4341 C CA . LEU B 1 252 ? 6.215 12.781 16.297 1 98.38 252 LEU B CA 1
ATOM 4342 C C . LEU B 1 252 ? 7.727 12.961 16.406 1 98.38 252 LEU B C 1
ATOM 4344 O O . LEU B 1 252 ? 8.227 14.094 16.391 1 98.38 252 LEU B O 1
ATOM 4348 N N . ILE B 1 253 ? 8.406 11.852 16.469 1 98 253 ILE B N 1
ATOM 4349 C CA . ILE B 1 253 ? 9.859 11.898 16.562 1 98 253 ILE B CA 1
ATOM 4350 C C . ILE B 1 253 ? 10.438 12.57 15.312 1 98 253 ILE B C 1
ATOM 4352 O O . ILE B 1 253 ? 11.352 13.383 15.398 1 98 253 ILE B O 1
ATOM 4356 N N . ALA B 1 254 ? 9.93 12.266 14.219 1 97.94 254 ALA B N 1
ATOM 4357 C CA . ALA B 1 254 ? 10.422 12.82 12.961 1 97.94 254 ALA B CA 1
ATOM 4358 C C . ALA B 1 254 ? 10.344 14.344 12.961 1 97.94 254 ALA B C 1
ATOM 4360 O O . ALA B 1 254 ? 11.32 15.016 12.625 1 97.94 254 ALA B O 1
ATOM 4361 N N . VAL B 1 255 ? 9.219 14.906 13.391 1 97.31 255 VAL B N 1
ATOM 4362 C CA . VAL B 1 255 ? 9.07 16.359 13.336 1 97.31 255 VAL B CA 1
ATOM 4363 C C . VAL B 1 255 ? 9.836 17 14.492 1 97.31 255 VAL B C 1
ATOM 4365 O O . VAL B 1 255 ? 10.125 18.188 14.469 1 97.31 255 VAL B O 1
ATOM 4368 N N . SER B 1 256 ? 10.18 16.234 15.516 1 96.81 256 SER B N 1
ATOM 4369 C CA . SER B 1 256 ? 10.844 16.766 16.703 1 96.81 256 SER B CA 1
ATOM 4370 C C . SER B 1 256 ? 12.234 17.297 16.359 1 96.81 256 SER B C 1
ATOM 4372 O O . SER B 1 256 ? 12.805 18.078 17.125 1 96.81 256 SER B O 1
ATOM 4374 N N . LYS B 1 257 ? 12.797 16.844 15.281 1 94.38 257 LYS B N 1
ATOM 4375 C CA . LYS B 1 257 ? 14.102 17.344 14.852 1 94.38 257 LYS B CA 1
ATOM 4376 C C . LYS B 1 257 ? 14.062 18.859 14.641 1 94.38 257 LYS B C 1
ATOM 4378 O O . LYS B 1 257 ? 15.102 19.516 14.641 1 94.38 257 LYS B O 1
ATOM 4383 N N . ASN B 1 258 ? 12.859 19.375 14.523 1 95.19 258 ASN B N 1
ATOM 4384 C CA . ASN B 1 258 ? 12.68 20.797 14.242 1 95.19 258 ASN B CA 1
ATOM 4385 C C . ASN B 1 258 ? 12.047 21.531 15.43 1 95.19 258 ASN B C 1
ATOM 4387 O O . ASN B 1 258 ? 11.594 22.656 15.289 1 95.19 258 ASN B O 1
ATOM 4391 N N . PHE B 1 259 ? 12.016 20.906 16.578 1 94.12 259 PHE B N 1
ATOM 4392 C CA . PHE B 1 259 ? 11.438 21.5 17.766 1 94.12 259 PHE B CA 1
ATOM 4393 C C . PHE B 1 259 ? 12.25 22.719 18.203 1 94.12 259 PHE B C 1
ATOM 4395 O O . PHE B 1 259 ? 13.477 22.734 18.062 1 94.12 259 PHE B O 1
ATOM 4402 N N . ASP B 1 260 ? 11.484 23.609 18.75 1 87.75 260 ASP B N 1
ATOM 4403 C CA . ASP B 1 260 ? 12.156 24.578 19.625 1 87.75 260 ASP B CA 1
ATOM 4404 C C . ASP B 1 260 ? 12.633 23.906 20.906 1 87.75 260 ASP B C 1
ATOM 4406 O O . ASP B 1 260 ? 12.016 22.953 21.391 1 87.75 260 ASP B O 1
ATOM 4410 N N . GLN B 1 261 ? 13.711 24.406 21.469 1 85.94 261 GLN B N 1
ATOM 4411 C CA . GLN B 1 261 ? 14.328 23.766 22.641 1 85.94 261 GLN B CA 1
ATOM 4412 C C . GLN B 1 261 ? 13.312 23.594 23.766 1 85.94 261 GLN B C 1
ATOM 4414 O O . GLN B 1 261 ? 13.281 22.547 24.406 1 85.94 261 GLN B O 1
ATOM 4419 N N . GLY B 1 262 ? 12.461 24.562 24.016 1 86.38 262 GLY B N 1
ATOM 4420 C CA . GLY B 1 262 ? 11.492 24.5 25.094 1 86.38 262 GLY B CA 1
ATOM 4421 C C . GLY B 1 262 ? 10.43 23.438 24.891 1 86.38 262 GLY B C 1
ATOM 4422 O O . GLY B 1 262 ? 9.875 22.906 25.859 1 86.38 262 GLY B O 1
ATOM 4423 N N . MET B 1 263 ? 10.195 23.016 23.719 1 90.31 263 MET B N 1
ATOM 4424 C CA . MET B 1 263 ? 9.125 22.062 23.406 1 90.31 263 MET B CA 1
ATOM 4425 C C . MET B 1 263 ? 9.508 20.656 23.828 1 90.31 263 MET B C 1
ATOM 4427 O O . MET B 1 263 ? 8.641 19.797 24.016 1 90.31 263 MET B O 1
ATOM 4431 N N . PHE B 1 264 ? 10.828 20.359 23.984 1 93.38 264 PHE B N 1
ATOM 4432 C CA . PHE B 1 264 ? 11.281 19.016 24.359 1 93.38 264 PHE B CA 1
ATOM 4433 C C . PHE B 1 264 ? 10.844 18.656 25.766 1 93.38 264 PHE B C 1
ATOM 4435 O O . PHE B 1 264 ? 10.664 17.484 26.094 1 93.38 264 PHE B O 1
ATOM 4442 N N . GLU B 1 265 ? 10.656 19.641 26.609 1 93.44 265 GLU B N 1
ATOM 4443 C CA . GLU B 1 265 ? 10.289 19.391 28 1 93.44 265 GLU B CA 1
ATOM 4444 C C . GLU B 1 265 ? 8.828 18.969 28.109 1 93.44 265 GLU B C 1
ATOM 4446 O O . GLU B 1 265 ? 8.484 18.125 28.953 1 93.44 265 GLU B O 1
ATOM 4451 N N . ASN B 1 266 ? 7.992 19.578 27.344 1 93.56 266 ASN B N 1
ATOM 4452 C CA . ASN B 1 266 ? 6.562 19.281 27.297 1 93.56 266 ASN B CA 1
ATOM 4453 C C . ASN B 1 266 ? 5.996 19.547 25.891 1 93.56 266 ASN B C 1
ATOM 4455 O O . ASN B 1 266 ? 5.773 20.703 25.516 1 93.56 266 ASN B O 1
ATOM 4459 N N . VAL B 1 267 ? 5.75 18.469 25.203 1 94.56 267 VAL B N 1
ATOM 4460 C CA . VAL B 1 267 ? 5.25 18.594 23.844 1 94.56 267 VAL B CA 1
ATOM 4461 C C . VAL B 1 267 ? 3.725 18.578 23.844 1 94.56 267 VAL B C 1
ATOM 4463 O O . VAL B 1 267 ? 3.111 17.562 24.172 1 94.56 267 VAL B O 1
ATOM 4466 N N . PRO B 1 268 ? 3.125 19.656 23.516 1 93.94 268 PRO B N 1
ATOM 4467 C CA . PRO B 1 268 ? 1.672 19.609 23.344 1 93.94 268 PRO B CA 1
ATOM 4468 C C . PRO B 1 268 ? 1.262 19 22 1 93.94 268 PRO B C 1
ATOM 4470 O O . PRO B 1 268 ? 1.719 19.453 20.953 1 93.94 268 PRO B O 1
ATOM 4473 N N . VAL B 1 269 ? 0.43 18 22.016 1 95.75 269 VAL B N 1
ATOM 4474 C CA . VAL B 1 269 ? -0.02 17.312 20.812 1 95.75 269 VAL B CA 1
ATOM 4475 C C . VAL B 1 269 ? -1.542 17.375 20.719 1 95.75 269 VAL B C 1
ATOM 4477 O O . VAL B 1 269 ? -2.25 17 21.656 1 95.75 269 VAL B O 1
ATOM 4480 N N . LEU B 1 270 ? -1.972 17.922 19.656 1 94.62 270 LEU B N 1
ATOM 4481 C CA . LEU B 1 270 ? -3.395 17.875 19.328 1 94.62 270 LEU B CA 1
ATOM 4482 C C . LEU B 1 270 ? -3.734 16.609 18.547 1 94.62 270 LEU B C 1
ATOM 4484 O O . LEU B 1 270 ? -3.156 16.359 17.484 1 94.62 270 LEU B O 1
ATOM 4488 N N . ALA B 1 271 ? -4.648 15.828 19.078 1 96.38 271 ALA B N 1
ATOM 4489 C CA . ALA B 1 271 ? -5.098 14.586 18.453 1 96.38 271 ALA B CA 1
ATOM 4490 C C . ALA B 1 271 ? -6.383 14.812 17.656 1 96.38 271 ALA B C 1
ATOM 4492 O O . ALA B 1 271 ? -7.398 15.242 18.219 1 96.38 271 ALA B O 1
ATOM 4493 N N . ILE B 1 272 ? -6.309 14.547 16.375 1 93.44 272 ILE B N 1
ATOM 4494 C CA . ILE B 1 272 ? -7.488 14.672 15.531 1 93.44 272 ILE B CA 1
ATOM 4495 C C . ILE B 1 272 ? -7.703 13.375 14.758 1 93.44 272 ILE B C 1
ATOM 4497 O O . ILE B 1 272 ? -6.762 12.82 14.18 1 93.44 272 ILE B O 1
ATOM 4501 N N . GLY B 1 273 ? -8.969 12.852 14.711 1 94.75 273 GLY B N 1
ATOM 4502 C CA . GLY B 1 273 ? -9.297 11.68 13.922 1 94.75 273 GLY B CA 1
ATOM 4503 C C . GLY B 1 273 ? -9.812 10.523 14.75 1 94.75 273 GLY B C 1
ATOM 4504 O O . GLY B 1 273 ? -9.445 10.375 15.914 1 94.75 273 GLY B O 1
ATOM 4505 N N . SER B 1 274 ? -10.461 9.625 14.133 1 96.5 274 SER B N 1
ATOM 4506 C CA . SER B 1 274 ? -11.234 8.586 14.828 1 96.5 274 SER B CA 1
ATOM 4507 C C . SER B 1 274 ? -10.32 7.48 15.344 1 96.5 274 SER B C 1
ATOM 4509 O O . SER B 1 274 ? -10.703 6.727 16.25 1 96.5 274 SER B O 1
ATOM 4511 N N . VAL B 1 275 ? -9.148 7.332 14.82 1 98.06 275 VAL B N 1
ATOM 4512 C CA . VAL B 1 275 ? -8.242 6.281 15.273 1 98.06 275 VAL B CA 1
ATOM 4513 C C . VAL B 1 275 ? -7.848 6.535 16.719 1 98.06 275 VAL B C 1
ATOM 4515 O O . VAL B 1 275 ? -7.609 5.594 17.484 1 98.06 275 VAL B O 1
ATOM 4518 N N . TRP B 1 276 ? -7.867 7.809 17.156 1 97.5 276 TRP B N 1
ATOM 4519 C CA . TRP B 1 276 ? -7.5 8.18 18.516 1 97.5 276 TRP B CA 1
ATOM 4520 C C . TRP B 1 276 ? -8.516 7.645 19.531 1 97.5 276 TRP B C 1
ATOM 4522 O O . TRP B 1 276 ? -8.234 7.582 20.719 1 97.5 276 TRP B O 1
ATOM 4532 N N . LYS B 1 277 ? -9.688 7.297 19.031 1 96.56 277 LYS B N 1
ATOM 4533 C CA . LYS B 1 277 ? -10.672 6.664 19.922 1 96.56 277 LYS B CA 1
ATOM 4534 C C . LYS B 1 277 ? -10.164 5.32 20.438 1 96.56 277 LYS B C 1
ATOM 4536 O O . LYS B 1 277 ? -10.641 4.82 21.453 1 96.56 277 LYS B O 1
ATOM 4541 N N . SER B 1 278 ? -9.203 4.746 19.781 1 97.81 278 SER B N 1
ATOM 4542 C CA . SER B 1 278 ? -8.609 3.471 20.172 1 97.81 278 SER B CA 1
ATOM 4543 C C . SER B 1 278 ? -7.301 3.68 20.922 1 97.81 278 SER B C 1
ATOM 4545 O O . SER B 1 278 ? -6.402 2.836 20.859 1 97.81 278 SER B O 1
ATOM 4547 N N . TRP B 1 279 ? -7.152 4.738 21.641 1 97.75 279 TRP B N 1
ATOM 4548 C CA . TRP B 1 279 ? -5.906 5.164 22.266 1 97.75 279 TRP B CA 1
ATOM 4549 C C . TRP B 1 279 ? -5.367 4.074 23.188 1 97.75 279 TRP B C 1
ATOM 4551 O O . TRP B 1 279 ? -4.176 3.768 23.172 1 97.75 279 TRP B O 1
ATOM 4561 N N . PRO B 1 280 ? -6.207 3.367 23.938 1 98 280 PRO B N 1
ATOM 4562 C CA . PRO B 1 280 ? -5.652 2.336 24.812 1 98 280 PRO B CA 1
ATOM 4563 C C . PRO B 1 280 ? -4.879 1.264 24.047 1 98 280 PRO B C 1
ATOM 4565 O O . PRO B 1 280 ? -3.92 0.694 24.562 1 98 280 PRO B O 1
ATOM 4568 N N . LEU B 1 281 ? -5.25 1.02 22.797 1 98.56 281 LEU B N 1
ATOM 4569 C CA . LEU B 1 281 ? -4.605 0.003 21.984 1 98.56 281 LEU B CA 1
ATOM 4570 C C . LEU B 1 281 ? -3.34 0.553 21.328 1 98.56 281 LEU B C 1
ATOM 4572 O O . LEU B 1 281 ? -2.461 -0.212 20.922 1 98.56 281 LEU B O 1
ATOM 4576 N N . LEU B 1 282 ? -3.238 1.905 21.219 1 98.69 282 LEU B N 1
ATOM 4577 C CA . LEU B 1 282 ? -2.15 2.572 20.516 1 98.69 282 LEU B CA 1
ATOM 4578 C C . LEU B 1 282 ? -1.023 2.938 21.484 1 98.69 282 LEU B C 1
ATOM 4580 O O . LEU B 1 282 ? 0.133 3.062 21.078 1 98.69 282 LEU B O 1
ATOM 4584 N N . LYS B 1 283 ? -1.366 3.119 22.719 1 98.44 283 LYS B N 1
ATOM 4585 C CA . LYS B 1 283 ? -0.557 3.822 23.703 1 98.44 283 LYS B CA 1
ATOM 4586 C C . LYS B 1 283 ? 0.806 3.156 23.875 1 98.44 283 LYS B C 1
ATOM 4588 O O . LYS B 1 283 ? 1.839 3.828 23.844 1 98.44 283 LYS B O 1
ATOM 4593 N N . GLN B 1 284 ? 0.777 1.859 24.047 1 98.25 284 GLN B N 1
ATOM 4594 C CA . GLN B 1 284 ? 2.045 1.175 24.281 1 98.25 284 GLN B CA 1
ATOM 4595 C C . GLN B 1 284 ? 2.982 1.331 23.094 1 98.25 284 GLN B C 1
ATOM 4597 O O . GLN B 1 284 ? 4.18 1.562 23.266 1 98.25 284 GLN B O 1
ATOM 4602 N N . GLY B 1 285 ? 2.443 1.121 21.922 1 98.62 285 GLY B N 1
ATOM 4603 C CA . GLY B 1 285 ? 3.258 1.341 20.734 1 98.62 285 GLY B CA 1
ATOM 4604 C C . GLY B 1 285 ? 3.814 2.748 20.641 1 98.62 285 GLY B C 1
ATOM 4605 O O . GLY B 1 285 ? 4.996 2.938 20.344 1 98.62 285 GLY B O 1
ATOM 4606 N N . PHE B 1 286 ? 2.971 3.719 20.953 1 98.62 286 PHE B N 1
ATOM 4607 C CA . PHE B 1 286 ? 3.369 5.121 20.953 1 98.62 286 PHE B CA 1
ATOM 4608 C C . PHE B 1 286 ? 4.496 5.367 21.953 1 98.62 286 PHE B C 1
ATOM 4610 O O . PHE B 1 286 ? 5.508 5.988 21.609 1 98.62 286 PHE B O 1
ATOM 4617 N N . GLN B 1 287 ? 4.402 4.848 23.062 1 98.06 287 GLN B N 1
ATOM 4618 C CA . GLN B 1 287 ? 5.402 5 24.109 1 98.06 287 GLN B CA 1
ATOM 4619 C C . GLN B 1 287 ? 6.727 4.352 23.719 1 98.06 287 GLN B C 1
ATOM 4621 O O . GLN B 1 287 ? 7.793 4.922 23.938 1 98.06 287 GLN B O 1
ATOM 4626 N N . ASP B 1 288 ? 6.641 3.174 23.172 1 98 288 ASP B N 1
ATOM 4627 C CA . ASP B 1 288 ? 7.852 2.473 22.75 1 98 288 ASP B CA 1
ATOM 4628 C C . ASP B 1 288 ? 8.594 3.262 21.672 1 98 288 ASP B C 1
ATOM 4630 O O . ASP B 1 288 ? 9.828 3.314 21.672 1 98 288 ASP B O 1
ATOM 4634 N N . ALA B 1 289 ? 7.844 3.814 20.812 1 97.81 289 ALA B N 1
ATOM 4635 C CA . ALA B 1 289 ? 8.477 4.652 19.797 1 97.81 289 ALA B CA 1
ATOM 4636 C C . ALA B 1 289 ? 9.195 5.84 20.438 1 97.81 289 ALA B C 1
ATOM 4638 O O . ALA B 1 289 ? 10.336 6.145 20.078 1 97.81 289 ALA B O 1
ATOM 4639 N N . LEU B 1 290 ? 8.57 6.52 21.375 1 96.75 290 LEU B N 1
ATOM 4640 C CA . LEU B 1 290 ? 9.117 7.703 22.031 1 96.75 290 LEU B CA 1
ATOM 4641 C C . LEU B 1 290 ? 10.438 7.383 22.719 1 96.75 290 LEU B C 1
ATOM 4643 O O . LEU B 1 290 ? 11.289 8.258 22.875 1 96.75 290 LEU B O 1
ATOM 4647 N N . GLY B 1 291 ? 10.516 6.109 23.109 1 93.88 291 GLY B N 1
ATOM 4648 C CA . GLY B 1 291 ? 11.75 5.672 23.75 1 93.88 291 GLY B CA 1
ATOM 4649 C C . GLY B 1 291 ? 12.977 5.871 22.875 1 93.88 291 GLY B C 1
ATOM 4650 O O . GLY B 1 291 ? 14.102 5.918 23.375 1 93.88 291 GLY B O 1
ATOM 4651 N N . GLY B 1 292 ? 12.789 6.055 21.609 1 88.25 292 GLY B N 1
ATOM 4652 C CA . GLY B 1 292 ? 13.875 6.258 20.672 1 88.25 292 GLY B CA 1
ATOM 4653 C C . GLY B 1 292 ? 14.375 7.691 20.625 1 88.25 292 GLY B C 1
ATOM 4654 O O . GLY B 1 292 ? 15.391 7.984 19.984 1 88.25 292 GLY B O 1
ATOM 4655 N N . GLU B 1 293 ? 13.664 8.648 21.344 1 93.44 293 GLU B N 1
ATOM 4656 C CA . GLU B 1 293 ? 14.047 10.062 21.422 1 93.44 293 GLU B CA 1
ATOM 4657 C C . GLU B 1 293 ? 13.969 10.57 22.859 1 93.44 293 GLU B C 1
ATOM 4659 O O . GLU B 1 293 ? 12.945 11.125 23.266 1 93.44 293 GLU B O 1
ATOM 4664 N N . ARG B 1 294 ? 15.07 10.633 23.5 1 91.94 294 ARG B N 1
ATOM 4665 C CA . ARG B 1 294 ? 15.102 10.875 24.938 1 91.94 294 ARG B CA 1
ATOM 4666 C C . ARG B 1 294 ? 15.062 12.367 25.25 1 91.94 294 ARG B C 1
ATOM 4668 O O . ARG B 1 294 ? 14.789 12.766 26.375 1 91.94 294 ARG B O 1
ATOM 4675 N N . ARG B 1 295 ? 15.344 13.242 24.312 1 95.31 295 ARG B N 1
ATOM 4676 C CA . ARG B 1 295 ? 15.219 14.672 24.562 1 95.31 295 ARG B CA 1
ATOM 4677 C C . ARG B 1 295 ? 13.781 15.047 24.906 1 95.31 295 ARG B C 1
ATOM 4679 O O . ARG B 1 295 ? 13.531 16.047 25.578 1 95.31 295 ARG B O 1
ATOM 4686 N N . ILE B 1 296 ? 12.773 14.234 24.266 1 96.75 296 ILE B N 1
ATOM 4687 C CA . ILE B 1 296 ? 11.375 14.461 24.609 1 96.75 296 ILE B CA 1
ATOM 4688 C C . ILE B 1 296 ? 11.086 13.914 26 1 96.75 296 ILE B C 1
ATOM 4690 O O . ILE B 1 296 ? 11.188 12.703 26.234 1 96.75 296 ILE B O 1
ATOM 4694 N N . ARG B 1 297 ? 10.688 14.766 26.859 1 96.12 297 ARG B N 1
ATOM 4695 C CA . ARG B 1 297 ? 10.523 14.344 28.25 1 96.12 297 ARG B CA 1
ATOM 4696 C C . ARG B 1 297 ? 9.062 14.039 28.547 1 96.12 297 ARG B C 1
ATOM 4698 O O . ARG B 1 297 ? 8.766 13.188 29.391 1 96.12 297 ARG B O 1
ATOM 4705 N N . ARG B 1 298 ? 8.234 14.812 27.953 1 96.25 298 ARG B N 1
ATOM 4706 C CA . ARG B 1 298 ? 6.809 14.711 28.25 1 96.25 298 ARG B CA 1
ATOM 4707 C C . ARG B 1 298 ? 5.977 15.055 27.016 1 96.25 298 ARG B C 1
ATOM 4709 O O . ARG B 1 298 ? 6.301 16 26.281 1 96.25 298 ARG B O 1
ATOM 4716 N N . VAL B 1 299 ? 4.949 14.195 26.766 1 97.25 299 VAL B N 1
ATOM 4717 C CA . VAL B 1 299 ? 3.99 14.477 25.703 1 97.25 299 VAL B CA 1
ATOM 4718 C C . VAL B 1 299 ? 2.592 14.625 26.297 1 97.25 299 VAL B C 1
ATOM 4720 O O . VAL B 1 299 ? 2.092 13.703 26.953 1 97.25 299 VAL B O 1
ATOM 4723 N N . ALA B 1 300 ? 1.978 15.773 26.156 1 95.62 300 ALA B N 1
ATOM 4724 C CA . ALA B 1 300 ? 0.591 16 26.562 1 95.62 300 ALA B CA 1
ATOM 4725 C C . ALA B 1 300 ? -0.342 15.984 25.344 1 95.62 300 ALA B C 1
ATOM 4727 O O . ALA B 1 300 ? -0.227 16.828 24.453 1 95.62 300 ALA B O 1
ATOM 4728 N N . ILE B 1 301 ? -1.259 15.062 25.328 1 96.25 301 ILE B N 1
ATOM 4729 C CA . ILE B 1 301 ? -2.162 14.867 24.203 1 96.25 301 ILE B CA 1
ATOM 4730 C C . ILE B 1 301 ? -3.514 15.508 24.5 1 96.25 301 ILE B C 1
ATOM 4732 O O . ILE B 1 301 ? -4.117 15.234 25.547 1 96.25 301 ILE B O 1
ATOM 4736 N N . TYR B 1 302 ? -3.893 16.328 23.531 1 93.12 302 TYR B N 1
ATOM 4737 C CA . TYR B 1 302 ? -5.152 17.062 23.688 1 93.12 302 TYR B CA 1
ATOM 4738 C C . TYR B 1 302 ? -6.113 16.719 22.547 1 93.12 302 TYR B C 1
ATOM 4740 O O . TYR B 1 302 ? -5.688 16.297 21.469 1 93.12 302 TYR B O 1
ATOM 4748 N N . GLU B 1 303 ? -7.371 16.828 22.781 1 90.69 303 GLU B N 1
ATOM 4749 C CA . GLU B 1 303 ? -8.43 16.75 21.766 1 90.69 303 GLU B CA 1
ATOM 4750 C C . GLU B 1 303 ? -9.156 18.094 21.641 1 90.69 303 GLU B C 1
ATOM 4752 O O . GLU B 1 303 ? -9.211 18.875 22.578 1 90.69 303 GLU B O 1
ATOM 4757 N N . ILE B 1 304 ? -9.531 18.219 20.297 1 75.38 304 ILE B N 1
ATOM 4758 C CA . ILE B 1 304 ? -10.117 19.531 19.984 1 75.38 304 ILE B CA 1
ATOM 4759 C C . ILE B 1 304 ? -11.352 19.75 20.844 1 75.38 304 ILE B C 1
ATOM 4761 O O . ILE B 1 304 ? -12.141 18.828 21.062 1 75.38 304 ILE B O 1
ATOM 4765 N N . ALA B 1 305 ? -11.367 20.828 21.406 1 68.69 305 ALA B N 1
ATOM 4766 C CA . ALA B 1 305 ? -12.57 21.25 22.125 1 68.69 305 ALA B CA 1
ATOM 4767 C C . ALA B 1 305 ? -13.266 22.406 21.406 1 68.69 305 ALA B C 1
ATOM 4769 O O . ALA B 1 305 ? -13.273 22.453 20.172 1 68.69 305 ALA B O 1
ATOM 4770 N N . THR B 1 306 ? -13.516 23.594 22.016 1 65.5 306 THR B N 1
ATOM 4771 C CA . THR B 1 306 ? -14.586 24.531 21.75 1 65.5 306 THR B CA 1
ATOM 4772 C C . THR B 1 306 ? -14.117 25.625 20.781 1 65.5 306 THR B C 1
ATOM 4774 O O . THR B 1 306 ? -14.922 26.172 20.031 1 65.5 306 THR B O 1
ATOM 4777 N N . THR B 1 307 ? -12.797 25.812 20.516 1 71.19 307 THR B N 1
ATOM 4778 C CA . THR B 1 307 ? -12.414 26.953 19.688 1 71.19 307 THR B CA 1
ATOM 4779 C C . THR B 1 307 ? -12.328 26.547 18.219 1 71.19 307 THR B C 1
ATOM 4781 O O . THR B 1 307 ? -11.625 25.594 17.875 1 71.19 307 THR B O 1
ATOM 4784 N N . PRO B 1 308 ? -13.055 27.297 17.344 1 82.75 308 PRO B N 1
ATOM 4785 C CA . PRO B 1 308 ? -12.969 26.984 15.914 1 82.75 308 PRO B CA 1
ATOM 4786 C C . PRO B 1 308 ? -11.578 27.219 15.336 1 82.75 308 PRO B C 1
ATOM 4788 O O . PRO B 1 308 ? -10.906 28.172 15.719 1 82.75 308 PRO B O 1
ATOM 4791 N N . ALA B 1 309 ? -11.102 26.375 14.469 1 88.62 309 ALA B N 1
ATOM 4792 C CA . ALA B 1 309 ? -9.781 26.469 13.852 1 88.62 309 ALA B CA 1
ATOM 4793 C C . ALA B 1 309 ? -9.625 27.797 13.102 1 88.62 309 ALA B C 1
ATOM 4795 O O . ALA B 1 309 ? -8.516 28.328 12.984 1 88.62 309 ALA B O 1
ATOM 4796 N N . ALA B 1 310 ? -10.75 28.359 12.727 1 91.62 310 ALA B N 1
ATOM 4797 C CA . ALA B 1 310 ? -10.719 29.641 12.031 1 91.62 310 ALA B CA 1
ATOM 4798 C C . ALA B 1 310 ? -10.164 30.734 12.938 1 91.62 310 ALA B C 1
ATOM 4800 O O . ALA B 1 310 ? -9.492 31.656 12.461 1 91.62 310 ALA B O 1
ATOM 4801 N N . VAL B 1 311 ? -10.469 30.656 14.164 1 90 311 VAL B N 1
ATOM 4802 C CA . VAL B 1 311 ? -9.938 31.625 15.109 1 90 311 VAL B CA 1
ATOM 4803 C C . VAL B 1 311 ? -8.414 31.5 15.172 1 90 311 VAL B C 1
ATOM 4805 O O . VAL B 1 311 ? -7.703 32.5 15.18 1 90 311 VAL B O 1
ATOM 4808 N N . GLY B 1 312 ? -7.941 30.266 15.188 1 89.81 312 GLY B N 1
ATOM 4809 C CA . GLY B 1 312 ? -6.508 30.031 15.141 1 89.81 312 GLY B CA 1
ATOM 4810 C C . GLY B 1 312 ? -5.848 30.609 13.898 1 89.81 312 GLY B C 1
ATOM 4811 O O . GLY B 1 312 ? -4.742 31.141 13.969 1 89.81 312 GLY B O 1
ATOM 4812 N N . ALA B 1 313 ? -6.551 30.5 12.852 1 93.19 313 ALA B N 1
ATOM 4813 C CA . ALA B 1 313 ? -6.047 31.062 11.602 1 93.19 313 ALA B CA 1
ATOM 4814 C C . ALA B 1 313 ? -5.887 32.562 11.711 1 93.19 313 ALA B C 1
ATOM 4816 O O . ALA B 1 313 ? -4.852 33.125 11.328 1 93.19 313 ALA B O 1
ATOM 4817 N N . ALA B 1 314 ? -6.859 33.219 12.242 1 93.44 314 ALA B N 1
ATOM 4818 C CA . ALA B 1 314 ? -6.824 34.656 12.406 1 93.44 314 ALA B CA 1
ATOM 4819 C C . ALA B 1 314 ? -5.688 35.094 13.336 1 93.44 314 ALA B C 1
ATOM 4821 O O . ALA B 1 314 ? -4.93 36 13.016 1 93.44 314 ALA B O 1
ATOM 4822 N N . MET B 1 315 ? -5.59 34.375 14.367 1 90.5 315 MET B N 1
ATOM 4823 C CA . MET B 1 315 ? -4.574 34.719 15.359 1 90.5 315 MET B CA 1
ATOM 4824 C C . MET B 1 315 ? -3.17 34.531 14.797 1 90.5 315 MET B C 1
ATOM 4826 O O . MET B 1 315 ? -2.285 35.344 15.023 1 90.5 315 MET B O 1
ATOM 4830 N N . LEU B 1 316 ? -3.002 33.469 14.141 1 92 316 LEU B N 1
ATOM 4831 C CA . LEU B 1 316 ? -1.703 33.188 13.547 1 92 316 LEU B CA 1
ATOM 4832 C C . LEU B 1 316 ? -1.305 34.25 12.547 1 92 316 LEU B C 1
ATOM 4834 O O . LEU B 1 316 ? -0.166 34.719 12.555 1 92 316 LEU B O 1
ATOM 4838 N N . ALA B 1 317 ? -2.221 34.625 11.742 1 94.62 317 ALA B N 1
ATOM 4839 C CA . ALA B 1 317 ? -1.95 35.656 10.766 1 94.62 317 ALA B CA 1
ATOM 4840 C C . ALA B 1 317 ? -1.627 37 11.453 1 94.62 317 ALA B C 1
ATOM 4842 O O . ALA B 1 317 ? -0.704 37.688 11.047 1 94.62 317 ALA B O 1
ATOM 4843 N N . ALA B 1 318 ? -2.383 37.312 12.438 1 93.38 318 ALA B N 1
ATOM 4844 C CA . ALA B 1 318 ? -2.158 38.562 13.18 1 93.38 318 ALA B CA 1
ATOM 4845 C C . ALA B 1 318 ? -0.755 38.594 13.781 1 93.38 318 ALA B C 1
ATOM 4847 O O . ALA B 1 318 ? -0.062 39.594 13.711 1 93.38 318 ALA B O 1
ATOM 4848 N N . LYS B 1 319 ? -0.412 37.5 14.32 1 90.81 319 LYS B N 1
ATOM 4849 C CA . LYS B 1 319 ? 0.911 37.406 14.93 1 90.81 319 LYS B CA 1
ATOM 4850 C C . LYS B 1 319 ? 2.012 37.5 13.875 1 90.81 319 LYS B C 1
ATOM 4852 O O . LYS B 1 319 ? 2.949 38.312 14.031 1 90.81 319 LYS B O 1
ATOM 4857 N N . LEU B 1 320 ? 1.89 36.812 12.828 1 92.56 320 LEU B N 1
ATOM 4858 C CA . LEU B 1 320 ? 2.979 36.656 11.875 1 92.56 320 LEU B CA 1
ATOM 4859 C C . LEU B 1 320 ? 3.066 37.875 10.945 1 92.56 320 LEU B C 1
ATOM 4861 O O . LEU B 1 320 ? 4.152 38.219 10.484 1 92.56 320 LEU B O 1
ATOM 4865 N N . ARG B 1 321 ? 1.965 38.531 10.719 1 92.88 321 ARG B N 1
ATOM 4866 C CA . ARG B 1 321 ? 1.95 39.562 9.68 1 92.88 321 ARG B CA 1
ATOM 4867 C C . ARG B 1 321 ? 1.974 40.938 10.289 1 92.88 321 ARG B C 1
ATOM 4869 O O . ARG B 1 321 ? 2.465 41.906 9.672 1 92.88 321 ARG B O 1
ATOM 4876 N N . VAL B 1 322 ? 1.427 41.094 11.5 1 92.62 322 VAL B N 1
ATOM 4877 C CA . VAL B 1 322 ? 1.338 42.438 12.023 1 92.62 322 VAL B CA 1
ATOM 4878 C C . VAL B 1 322 ? 1.926 42.5 13.43 1 92.62 322 VAL B C 1
ATOM 4880 O O . VAL B 1 322 ? 1.964 43.562 14.055 1 92.62 322 VAL B O 1
ATOM 4883 N N . GLY B 1 323 ? 2.377 41.406 13.969 1 88.31 323 GLY B N 1
ATOM 4884 C CA . GLY B 1 323 ? 3.092 41.375 15.234 1 88.31 323 GLY B CA 1
ATOM 4885 C C . GLY B 1 323 ? 2.176 41.469 16.438 1 88.31 323 GLY B C 1
ATOM 4886 O O . GLY B 1 323 ? 2.598 41.906 17.516 1 88.31 323 GLY B O 1
ATOM 4887 N N . GLU B 1 324 ? 0.899 41.094 16.156 1 85.19 324 GLU B N 1
ATOM 4888 C CA . GLU B 1 324 ? -0.074 41.156 17.234 1 85.19 324 GLU B CA 1
ATOM 4889 C C . GLU B 1 324 ? 0.042 39.906 18.141 1 85.19 324 GLU B C 1
ATOM 4891 O O . GLU B 1 324 ? 0.184 38.781 17.641 1 85.19 324 GLU B O 1
ATOM 4896 N N . THR B 1 325 ? 0.044 40.188 19.469 1 78.81 325 THR B N 1
ATOM 4897 C CA . THR B 1 325 ? -0.031 39.094 20.438 1 78.81 325 THR B CA 1
ATOM 4898 C C . THR B 1 325 ? -1.331 39.156 21.234 1 78.81 325 THR B C 1
ATOM 4900 O O . THR B 1 325 ? -1.795 40.25 21.578 1 78.81 325 THR B O 1
ATOM 4903 N N . PHE B 1 326 ? -1.976 38.188 21.297 1 75.62 326 PHE B N 1
ATOM 4904 C CA . PHE B 1 326 ? -3.268 38.156 21.984 1 75.62 326 PHE B CA 1
ATOM 4905 C C . PHE B 1 326 ? -3.111 37.688 23.422 1 75.62 326 PHE B C 1
ATOM 4907 O O . PHE B 1 326 ? -2.316 36.781 23.703 1 75.62 326 PHE B O 1
ATOM 4914 N N . GLU B 1 327 ? -3.434 38.625 24.359 1 59.16 327 GLU B N 1
ATOM 4915 C CA . GLU B 1 327 ? -3.373 38.375 25.797 1 59.16 327 GLU B CA 1
ATOM 4916 C C . GLU B 1 327 ? -4.586 37.594 26.281 1 59.16 327 GLU B C 1
ATOM 4918 O O . GLU B 1 327 ? -5.562 37.438 25.531 1 59.16 327 GLU B O 1
ATOM 4923 N N . ASN B 1 328 ? -4.656 36.781 27.453 1 50.25 328 ASN B N 1
ATOM 4924 C CA . ASN B 1 328 ? -5.695 36.312 28.359 1 50.25 328 ASN B CA 1
ATOM 4925 C C . ASN B 1 328 ? -6.418 35.062 27.797 1 50.25 328 ASN B C 1
ATOM 4927 O O . ASN B 1 328 ? -7.633 34.938 27.938 1 50.25 328 ASN B O 1
ATOM 4931 N N . GLY B 1 329 ? -5.77 34.062 27.516 1 51.34 329 GLY B N 1
ATOM 4932 C CA . GLY B 1 329 ? -6.492 32.812 27.5 1 51.34 329 GLY B CA 1
ATOM 4933 C C . GLY B 1 329 ? -7.086 32.469 26.156 1 51.34 329 GLY B C 1
ATOM 4934 O O . GLY B 1 329 ? -7.715 31.422 25.984 1 51.34 329 GLY B O 1
ATOM 4935 N N . VAL B 1 330 ? -7.281 33.5 25.391 1 49.41 330 VAL B N 1
ATOM 4936 C CA . VAL B 1 330 ? -7.844 33.156 24.078 1 49.41 330 VAL B CA 1
ATOM 4937 C C . VAL B 1 330 ? -6.848 32.344 23.281 1 49.41 330 VAL B C 1
ATOM 4939 O O . VAL B 1 330 ? -5.688 32.719 23.125 1 49.41 330 VAL B O 1
ATOM 4942 N N . GLY B 1 331 ? -7.156 31.125 23.125 1 51.19 331 GLY B N 1
ATOM 4943 C CA . GLY B 1 331 ? -6.305 30.156 22.438 1 51.19 331 GLY B CA 1
ATOM 4944 C C . GLY B 1 331 ? -5.508 29.297 23.391 1 51.19 331 GLY B C 1
ATOM 4945 O O . GLY B 1 331 ? -4.484 28.719 23.016 1 51.19 331 GLY B O 1
ATOM 4946 N N . SER B 1 332 ? -5.59 29.594 24.672 1 52.09 332 SER B N 1
ATOM 4947 C CA . SER B 1 332 ? -4.895 28.734 25.625 1 52.09 332 SER B CA 1
ATOM 4948 C C . SER B 1 332 ? -5.531 27.344 25.672 1 52.09 332 SER B C 1
ATOM 4950 O O . SER B 1 332 ? -6.738 27.203 25.469 1 52.09 332 SER B O 1
ATOM 4952 N N . PRO B 1 333 ? -4.613 26.312 25.75 1 49.78 333 PRO B N 1
ATOM 4953 C CA . PRO B 1 333 ? -5.137 24.938 25.828 1 49.78 333 PRO B CA 1
ATOM 4954 C C . PRO B 1 333 ? -6.27 24.797 26.844 1 49.78 333 PRO B C 1
ATOM 4956 O O . PRO B 1 333 ? -7.18 23.984 26.641 1 49.78 333 PRO B O 1
ATOM 4959 N N . ALA B 1 334 ? -6.156 25.547 27.859 1 48.97 334 ALA B N 1
ATOM 4960 C CA . ALA B 1 334 ? -7.133 25.406 28.938 1 48.97 334 ALA B CA 1
ATOM 4961 C C . ALA B 1 334 ? -8.539 25.734 28.438 1 48.97 334 ALA B C 1
ATOM 4963 O O . ALA B 1 334 ? -9.523 25.234 29 1 48.97 334 ALA B O 1
ATOM 4964 N N . HIS B 1 335 ? -8.586 26.422 27.375 1 52.62 335 HIS B N 1
ATOM 4965 C CA . HIS B 1 335 ? -9.914 26.797 26.906 1 52.62 335 HIS B CA 1
ATOM 4966 C C . HIS B 1 335 ? -10.281 26.062 25.625 1 52.62 335 HIS B C 1
ATOM 4968 O O . HIS B 1 335 ? -11.461 25.875 25.328 1 52.62 335 HIS B O 1
ATOM 4974 N N . ALA B 1 336 ? -9.266 25.516 25 1 61.22 336 ALA B N 1
ATOM 4975 C CA . ALA B 1 336 ? -9.562 25.141 23.625 1 61.22 336 ALA B CA 1
ATOM 4976 C C . ALA B 1 336 ? -9.445 23.625 23.422 1 61.22 336 ALA B C 1
ATOM 4978 O O . ALA B 1 336 ? -9.883 23.094 22.406 1 61.22 336 ALA B O 1
ATOM 4979 N N . ALA B 1 337 ? -8.992 23 24.594 1 74 337 ALA B N 1
ATOM 4980 C CA . ALA B 1 337 ? -8.766 21.578 24.359 1 74 337 ALA B CA 1
ATOM 4981 C C . ALA B 1 337 ? -8.914 20.781 25.656 1 74 337 ALA B C 1
ATOM 4983 O O . ALA B 1 337 ? -8.93 21.359 26.75 1 74 337 ALA B O 1
ATOM 4984 N N . GLN B 1 338 ? -9.281 19.656 25.484 1 83.12 338 GLN B N 1
ATOM 4985 C CA . GLN B 1 338 ? -9.375 18.719 26.594 1 83.12 338 GLN B CA 1
ATOM 4986 C C . GLN B 1 338 ? -8.164 17.781 26.625 1 83.12 338 GLN B C 1
ATOM 4988 O O . GLN B 1 338 ? -7.805 17.203 25.594 1 83.12 338 GLN B O 1
ATOM 4993 N N . LEU B 1 339 ? -7.602 17.75 27.875 1 89.12 339 LEU B N 1
ATOM 4994 C CA . LEU B 1 339 ? -6.469 16.844 28.031 1 89.12 339 LEU B CA 1
ATOM 4995 C C . LEU B 1 339 ? -6.91 15.383 27.953 1 89.12 339 LEU B C 1
ATOM 4997 O O . LEU B 1 339 ? -7.797 14.953 28.688 1 89.12 339 LEU B O 1
ATOM 5001 N N . LYS B 1 340 ? -6.344 14.711 27.047 1 92.25 340 LYS B N 1
ATOM 5002 C CA . LYS B 1 340 ? -6.672 13.305 26.828 1 92.25 340 LYS B CA 1
ATOM 5003 C C . LYS B 1 340 ? -5.742 12.391 27.625 1 92.25 340 LYS B C 1
ATOM 5005 O O . LYS B 1 340 ? -6.188 11.422 28.234 1 92.25 340 LYS B O 1
ATOM 5010 N N . ASP B 1 341 ? -4.488 12.648 27.562 1 95.56 341 ASP B N 1
ATOM 5011 C CA . ASP B 1 341 ? -3.492 11.812 28.234 1 95.56 341 ASP B CA 1
ATOM 5012 C C . ASP B 1 341 ? -2.148 12.531 28.328 1 95.56 341 ASP B C 1
ATOM 5014 O O . ASP B 1 341 ? -1.909 13.508 27.609 1 95.56 341 ASP B O 1
ATOM 5018 N N . VAL B 1 342 ? -1.32 12.148 29.266 1 96.75 342 VAL B N 1
ATOM 5019 C CA . VAL B 1 342 ? 0.057 12.617 29.406 1 96.75 342 VAL B CA 1
ATOM 5020 C C . VAL B 1 342 ? 1.008 11.422 29.406 1 96.75 342 VAL B C 1
ATOM 5022 O O . VAL B 1 342 ? 0.833 10.492 30.203 1 96.75 342 VAL B O 1
ATOM 5025 N N . ILE B 1 343 ? 1.93 11.406 28.562 1 96.81 343 ILE B N 1
ATOM 5026 C CA . ILE B 1 343 ? 2.93 10.344 28.484 1 96.81 343 ILE B CA 1
ATOM 5027 C C . ILE B 1 343 ? 4.277 10.867 28.984 1 96.81 343 ILE B C 1
ATOM 5029 O O . ILE B 1 343 ? 4.828 11.812 28.406 1 96.81 343 ILE B O 1
ATOM 5033 N N . GLN B 1 344 ? 4.805 10.227 29.953 1 95.5 344 GLN B N 1
ATOM 5034 C CA . GLN B 1 344 ? 6.152 10.531 30.422 1 95.5 344 GLN B CA 1
ATOM 5035 C C . GLN B 1 344 ? 7.191 9.695 29.672 1 95.5 344 GLN B C 1
ATOM 5037 O O . GLN B 1 344 ? 6.961 8.516 29.391 1 95.5 344 GLN B O 1
ATOM 5042 N N . ASN B 1 345 ? 8.234 10.328 29.297 1 92.25 345 ASN B N 1
ATOM 5043 C CA . ASN B 1 345 ? 9.359 9.656 28.656 1 92.25 345 ASN B CA 1
ATOM 5044 C C . ASN B 1 345 ? 10.648 9.82 29.469 1 92.25 345 ASN B C 1
ATOM 5046 O O . ASN B 1 345 ? 11.398 10.773 29.25 1 92.25 345 ASN B O 1
ATOM 5050 N N . PRO B 1 346 ? 10.969 8.906 30.344 1 84.12 346 PRO B N 1
ATOM 5051 C CA . PRO B 1 346 ? 12.094 9.062 31.281 1 84.12 346 PRO B CA 1
ATOM 5052 C C . PRO B 1 346 ? 13.453 8.984 30.578 1 84.12 346 PRO B C 1
ATOM 5054 O O . PRO B 1 346 ? 13.578 8.336 29.547 1 84.12 346 PRO B O 1
#

InterPro domains:
  IPR002731 ATPase, BadF/BadG/BcrA/BcrD type [PF01869] (14-317)
  IPR039758 N-acetyl-D-glucosamine kinase NAGK-like [PTHR12862] (11-319)
  IPR043129 ATPase, nucleotide binding domain [SSF53067] (11-119)
  IPR043129 ATPase, nucleotide binding domain [SSF53067] (126-320)

Organism: Panagrellus redivivus (NCBI:txid6233)

pLDDT: mean 90.91, std 12.63, range [25.55, 98.81]

Solvent-accessible surface area (backbone atoms only — not comparable to full-atom values): 34383 Å² total; per-residue (Å²): 137,79,75,74,75,72,87,68,81,52,38,25,24,8,28,28,22,30,79,72,38,22,37,37,32,31,26,40,66,67,60,49,76,72,42,68,44,74,49,66,44,32,32,42,70,78,48,30,57,67,50,42,42,48,55,50,50,52,49,50,52,52,40,28,56,77,62,71,51,79,69,43,22,60,14,29,8,35,6,26,30,67,46,77,48,66,69,60,46,50,48,35,45,53,48,39,47,66,77,36,43,68,54,22,70,34,69,36,79,41,28,38,66,54,17,39,33,42,14,23,29,40,79,69,36,32,30,30,42,39,20,20,57,47,14,31,31,38,35,37,41,62,89,65,53,73,46,49,20,65,52,70,40,83,90,62,17,13,65,41,5,17,26,44,47,28,52,50,54,55,30,48,51,53,32,37,75,27,42,65,36,78,72,90,59,83,58,60,65,60,50,50,54,52,30,59,72,72,72,39,90,50,68,69,47,51,48,41,56,72,67,31,95,78,50,45,66,60,65,46,13,57,46,35,60,63,42,57,64,46,26,78,79,30,68,68,48,33,49,49,35,21,51,23,16,23,42,47,25,37,33,53,55,19,41,49,80,70,53,56,80,74,41,29,61,52,31,50,29,39,49,42,50,67,46,59,78,46,39,84,52,18,46,64,21,22,51,58,34,43,66,78,44,65,72,42,33,26,39,38,34,25,31,81,49,78,47,56,36,14,55,8,9,13,51,49,15,27,31,77,73,71,66,48,73,68,66,85,61,67,26,25,41,86,60,12,32,43,82,72,49,73,45,78,37,127,137,79,77,74,75,73,87,68,81,52,39,26,25,8,28,27,21,31,79,71,39,23,37,37,32,30,24,39,67,66,61,49,75,71,40,67,45,73,47,68,43,35,34,43,71,77,49,30,58,66,50,42,43,50,55,50,50,52,49,50,51,53,39,29,57,77,63,70,51,79,68,44,23,61,15,28,7,36,8,25,31,66,47,78,48,66,70,59,46,51,49,34,45,51,48,38,46,67,77,36,42,67,53,22,69,32,69,36,79,40,28,38,65,54,16,39,34,40,14,23,28,40,80,69,34,32,30,31,41,38,20,21,56,48,17,34,29,39,35,37,41,62,88,64,54,72,45,49,20,65,52,70,39,83,90,62,17,13,64,40,6,16,28,43,46,27,53,50,55,55,30,49,51,53,32,35,75,26,42,64,36,79,71,90,59,84,57,60,66,59,51,49,55,52,30,60,72,72,71,41,89,50,69,69,47,50,46,40,57,71,69,33,94,80,50,42,67,61,64,47,12,58,47,36,59,64,42,57,64,44,26,80,78,30,69,68,48,33,49,49,36,21,52,23,16,22,42,48,25,37,35,53,55,20,41,49,80,70,54,57,80,74,40,29,61,53,32,48,32,39,49,42,49,67,46,60,77,46,39,86,52,17,46,64,22,22,51,58,37,43,67,78,42,65,73,41,34,26,40,39,35,23,30,83,48,78,48,55,37,14,55,9,11,13,50,48,15,27,31,75,73,71,67,49,72,66,66,86,58,66,25,24,42,86,62,12,33,42,82,71,48,73,45,80,37,126

Secondary structure (DSSP, 8-state):
-----------EEEEEE-SSEEEEEEE-TT--EEEEEEEE--BHHHHHHHHHHHHHHHHHHHHHHHHT--S-BSEEEEEEBTTT-HHHHHHHHHHHHHHTTTTBS-EEEEEHHHHHHHHHS-TT-EEEEEESSSEEEEEE-TTS-EEEEE-S-TTTT-TTSHHHHHHHHHHHHHHHHHTSS--SS-SHHHHHHHHHHHT-SSHHHHHHHHHSTT--HHHHHTTHHHHHHHTTT-HHHHHHHHHHHHHHHHHHHHHHTT--GGGGTSEEEEEESGGGGGHHHHHHHHHHHHTT-TT--EEEEEEE-SS-HHHHHHHHHIIIII-----SSTT-HHHHEEEEEEEE--/-----------EEEEEE-SSEEEEEEE-TT--EEEEEEEE--BHHHHHHHHHHHHHHHHHHHHHHHHTPPSPBSEEEEEEBTTT-HHHHHHHHHHHHHHTTTTBS-EEEEEHHHHHHHHHS-TT-EEEEEESSSEEEEEE-TTS-EEEEE-S-TTTT-TTSHHHHHHHHHHHHHHHHHTSS--SS--HHHHHHHHHHHT-SSHHHHHHHHHSTT--HHHHHTTHHHHHHHTTT-HHHHHHHHHHHHHHHHHHHHHHTT--GGGGTSEEEEEESGGGGGHHHHHHHHHHHHTT-TT--EEEEEEE-SS-HHHHHHHHHIIIII-----TTTT-HHHHEEEEEEEE--

Sequence (692 aa):
MTGQKGDGVRLYAGVEGGATHFHVVFIDSTGQKLAEGTGEGLNLLIEGVEGASKKIADNLKDTAAKAGLSLPVAALGLGLAGAEDEAVNAKMVEYFTTQYADVASSVHLTTDAVVAIAATFDAGGGVVIIAGTGSSCRLLREDGEVFGCGGWGHLIGDGGSGYWIAQRAIQQVFDIDDGLVAPTSDIGPLKNAILKHFKVNDKVGLLDILYGSGFSKARLASLCEPLAELAASDPVAAAIFYDAGHLIGRHLIAVSKNFDQGMFENVPVLAIGSVWKSWPLLKQGFQDALGGERRIRRVAIYEIATTPAAVGAAMLAAKLRVGETFENGVGSPAHAAQLKDVIQNPMTGQKGDGVRLYAGVEGGATHFHVVFIDSTGQKLAEGTGEGLNLLIEGVEGASKKIADNLKDTAAKAGLSLPVAALGLGLAGAEDEAVNAKMVEYFTTQYADVASSVHLTTDAVVAIAATFDAGGGVVIIAGTGSSCRLLREDGEVFGCGGWGHLIGDGGSGYWIAQRAIQQVFDIDDGLVAPTSDIGPLKNAILKHFKVNDKVGLLDILYGSGFSKARLASLCEPLAELAASDPVAAAIFYDAGHLIGRHLIAVSKNFDQGMFENVPVLAIGSVWKSWPLLKQGFQDALGGERRIRRVAIYEIATTPAAVGAAMLAAKLRVGETFENGVGSPAHAAQLKDVIQNP